Protein AF-A0A0D9NHN3-F1 (afdb_monomer_lite)

Foldseek 3Di:
DPLPPDPVQVVDPAAAADEDDDDPVCVVVVPDPVNRQVVQVVVCPDPVNPSPDPCRYGPVSVVVRVVVVVVVVCVVCLVVVLVVLVVLLVVLVVVCVVFPQCFPDLVSLLVLLQQLLALLLVLLVCLLVVPQDFPDDPDDPDDPDPDLNRPRLADDPPDPDLNNVLQNLNVQLVVLLVLLLVLCVFAQFAEDEDAPVPPPDDDDCPVVVVVVVVVVDDHRPPLPVLSDDDGHHYDYPQVLLVVLVVVQVVQVPDDDPQAGDLSSLLVNLLNGRVCVLSSLVSSLVSSLVSLVSNSVSSSVSSDVDPLLSVLCCVPFQVVLSVVLSVVLNVLSVVLCCVLNDSDPVLVVVPPDPVLLVVVVVLLVVLVVPPPDDDDDDDDDDDDYDDDDDDDDDDDDDDDDDDDDDDDDDDDPVVVVVVVVVVVLVVQLVVQLVVLLVVLVVCCVVPVSSVDPCCSVPVSSVVSNVVSVVPPPDDDDCVVVCVVVDPPVVVVVCSSVVHPRPGPNSVVSVSSSVSCSVVSSVVSSVCSCVVNVVPSPSVDSSPRSGHSVSSVPDDSVSSCSSSPDDPVSVVVSVVSVVVSVVSVVVSVVSVVVVVVVVVVD

Radius of gyration: 53.92 Å; chains: 1; bounding box: 169×64×147 Å

InterPro domains:
  IPR020850 GTPase effector domain [PS51388] (505-597)
  IPR022812 Dynamin [PTHR11566] (13-590)
  IPR027417 P-loop containing nucleoside triphosphate hydrolase [G3DSA:3.40.50.300] (2-128)

Organism: NCBI:txid1291518

pLDDT: mean 70.29, std 22.92, range [23.42, 98.19]

Structure (mmCIF, N/CA/C/O backbone):
data_AF-A0A0D9NHN3-F1
#
_entry.id   AF-A0A0D9NHN3-F1
#
loop_
_atom_site.group_PDB
_atom_site.id
_atom_site.type_symbol
_atom_site.label_atom_id
_atom_site.label_alt_id
_atom_site.label_comp_id
_atom_site.label_asym_id
_atom_site.label_entity_id
_atom_site.label_seq_id
_atom_site.pdbx_PDB_ins_code
_atom_site.Cartn_x
_atom_site.Cartn_y
_atom_site.Cartn_z
_atom_site.occupancy
_atom_site.B_iso_or_equiv
_atom_site.auth_seq_id
_atom_site.auth_comp_id
_atom_site.auth_asym_id
_atom_site.auth_atom_id
_atom_site.pdbx_PDB_model_num
ATOM 1 N N . MET A 1 1 ? -48.632 -39.470 70.478 1.00 38.72 1 MET A N 1
ATOM 2 C CA . MET A 1 1 ? -47.215 -39.881 70.576 1.00 38.72 1 MET A CA 1
ATOM 3 C C . MET A 1 1 ? -46.468 -39.437 69.326 1.00 38.72 1 MET A C 1
ATOM 5 O O . MET A 1 1 ? -46.533 -40.118 68.316 1.00 38.72 1 MET A O 1
ATOM 9 N N . LEU A 1 2 ? -45.771 -38.306 69.396 1.00 41.91 2 LEU A N 1
ATOM 10 C CA . LEU A 1 2 ? -44.642 -37.953 68.527 1.00 41.91 2 LEU A CA 1
ATOM 11 C C . LEU A 1 2 ? -43.588 -37.306 69.445 1.00 41.91 2 LEU A C 1
ATOM 13 O O . LEU A 1 2 ? -43.945 -36.813 70.513 1.00 41.91 2 LEU A O 1
ATOM 17 N N . ALA A 1 3 ? -42.308 -37.367 69.073 1.00 46.50 3 ALA A N 1
ATOM 18 C CA . ALA A 1 3 ? -41.178 -36.794 69.823 1.00 46.50 3 ALA A CA 1
ATOM 19 C C . ALA A 1 3 ? -40.883 -37.320 71.258 1.00 46.50 3 ALA A C 1
ATOM 21 O O . ALA A 1 3 ? -40.047 -36.736 71.939 1.00 46.50 3 ALA A O 1
ATOM 22 N N . LYS A 1 4 ? -41.429 -38.467 71.704 1.00 42.22 4 LYS A N 1
ATOM 23 C CA . LYS A 1 4 ? -40.821 -39.240 72.816 1.00 42.22 4 LYS A CA 1
ATOM 24 C C . LYS A 1 4 ? -39.914 -40.346 72.241 1.00 42.22 4 LYS A C 1
ATOM 26 O O . LYS A 1 4 ? -40.392 -41.412 71.875 1.00 42.22 4 LYS A O 1
ATOM 31 N N . GLY A 1 5 ? -38.609 -40.057 72.131 1.00 49.06 5 GLY A N 1
ATOM 32 C CA . GLY A 1 5 ? -37.538 -41.060 71.974 1.00 49.06 5 GLY A CA 1
ATOM 33 C C . GLY A 1 5 ? -37.156 -41.558 70.566 1.00 49.06 5 GLY A C 1
ATOM 34 O O . GLY A 1 5 ? -36.504 -42.593 70.478 1.00 49.06 5 GLY A O 1
ATOM 35 N N . HIS A 1 6 ? -37.525 -40.882 69.469 1.00 48.66 6 HIS A N 1
ATOM 36 C CA . HIS A 1 6 ? -37.225 -41.361 68.102 1.00 48.66 6 HIS A CA 1
ATOM 37 C C . HIS A 1 6 ? -36.083 -40.594 67.408 1.00 48.66 6 HIS A C 1
ATOM 39 O O . HIS A 1 6 ? -35.920 -39.398 67.633 1.00 48.66 6 HIS A O 1
ATOM 45 N N . LYS A 1 7 ? -35.359 -41.251 66.483 1.00 52.56 7 LYS A N 1
ATOM 46 C CA . LYS A 1 7 ? -34.207 -40.709 65.711 1.00 52.56 7 LYS A CA 1
ATOM 47 C C . LYS A 1 7 ? -34.497 -39.499 64.798 1.00 52.56 7 LYS A C 1
ATOM 49 O O . LYS A 1 7 ? -33.597 -39.019 64.124 1.00 52.56 7 LYS A O 1
ATOM 54 N N . PHE A 1 8 ? -35.726 -38.988 64.798 1.00 54.19 8 PHE A N 1
ATOM 55 C CA . PHE A 1 8 ? -36.276 -38.018 63.841 1.00 54.19 8 PHE A CA 1
ATOM 56 C C . PHE A 1 8 ? -35.518 -36.677 63.752 1.00 54.19 8 PHE A C 1
ATOM 58 O O . PHE A 1 8 ? -35.747 -35.911 62.827 1.00 54.19 8 PHE A O 1
ATOM 65 N N . SER A 1 9 ? -34.622 -36.360 64.694 1.00 53.75 9 SER A N 1
ATOM 66 C CA . SER A 1 9 ? -33.755 -35.175 64.626 1.00 53.75 9 SER A CA 1
ATOM 67 C C . SER A 1 9 ? -32.472 -35.369 63.809 1.00 53.75 9 SER A C 1
ATOM 69 O O . SER A 1 9 ? -31.814 -34.378 63.510 1.00 53.75 9 SER A O 1
ATOM 71 N N . GLN A 1 10 ? -32.096 -36.606 63.465 1.00 56.06 10 GLN A N 1
ATOM 72 C CA . GLN A 1 10 ? -30.844 -36.909 62.754 1.00 56.06 10 GLN A CA 1
ATOM 73 C C . GLN A 1 10 ? -30.956 -36.700 61.234 1.00 56.06 10 GLN A C 1
ATOM 75 O O . GLN A 1 10 ? -29.940 -36.508 60.573 1.00 56.06 10 GLN A O 1
ATOM 80 N N . ASP A 1 11 ? -32.180 -36.677 60.700 1.00 62.16 11 ASP A N 1
ATOM 81 C CA . ASP A 1 11 ? -32.459 -36.588 59.261 1.00 62.16 11 ASP A CA 1
ATOM 82 C C . ASP A 1 11 ? -32.583 -35.136 58.741 1.00 62.16 11 ASP A C 1
ATOM 84 O O . ASP A 1 11 ? -32.700 -34.914 57.535 1.00 62.16 11 ASP A O 1
ATOM 88 N N . PHE A 1 12 ? -32.552 -34.127 59.626 1.00 68.06 12 PHE A N 1
ATOM 89 C CA . PHE A 1 12 ? -32.714 -32.711 59.266 1.00 68.06 12 PHE A CA 1
ATOM 90 C C . PHE A 1 12 ? -31.441 -31.894 59.517 1.00 68.06 12 PHE A C 1
ATOM 92 O O . PHE A 1 12 ? -30.978 -31.754 60.645 1.00 68.06 12 PHE A O 1
ATOM 99 N N . THR A 1 13 ? -30.939 -31.230 58.473 1.00 70.19 13 THR A N 1
ATOM 100 C CA . THR A 1 13 ? -29.799 -30.290 58.541 1.00 70.19 13 THR A CA 1
ATOM 101 C C . THR A 1 13 ? -30.120 -28.951 59.221 1.00 70.19 13 THR A C 1
ATOM 103 O O . THR A 1 13 ? -29.254 -28.083 59.324 1.00 70.19 13 THR A O 1
ATOM 106 N N . ARG A 1 14 ? -31.358 -28.754 59.692 1.00 76.81 14 ARG A N 1
ATOM 107 C CA . ARG A 1 14 ? -31.799 -27.588 60.471 1.00 76.81 14 ARG A CA 1
ATOM 108 C C . ARG A 1 14 ? -32.645 -28.062 61.662 1.00 76.81 14 ARG A C 1
ATOM 110 O O . ARG A 1 14 ? -33.424 -28.998 61.488 1.00 76.81 14 ARG A O 1
ATOM 117 N N . PRO A 1 15 ? -32.536 -27.434 62.850 1.00 79.94 15 PRO A N 1
ATOM 118 C CA . PRO A 1 15 ? -33.382 -27.754 63.997 1.00 79.94 15 PRO A CA 1
ATOM 119 C C . PRO A 1 15 ? -34.874 -27.646 63.663 1.00 79.94 15 PRO A C 1
ATOM 121 O O . PRO A 1 15 ? -35.327 -26.673 63.058 1.00 79.94 15 PRO A O 1
ATOM 124 N N . TRP A 1 16 ? -35.636 -28.643 64.109 1.00 85.38 16 TRP A N 1
ATOM 125 C CA . TRP A 1 16 ? -37.093 -28.595 64.137 1.00 85.38 16 TRP A CA 1
ATOM 126 C C . TRP A 1 16 ? -37.576 -27.698 65.283 1.00 85.38 16 TRP A C 1
ATOM 128 O O . TRP A 1 16 ? -36.873 -27.498 66.273 1.00 85.38 16 TRP A O 1
ATOM 138 N N . HIS A 1 17 ? -38.792 -27.171 65.147 1.00 88.25 17 HIS A N 1
ATOM 139 C CA . HIS A 1 17 ? -39.454 -26.362 66.167 1.00 88.25 17 HIS A CA 1
ATOM 140 C C . HIS A 1 17 ? -40.908 -26.811 66.343 1.00 88.25 17 HIS A C 1
ATOM 142 O O . HIS A 1 17 ? -41.568 -27.165 65.366 1.00 88.25 17 HIS A O 1
ATOM 148 N N . VAL A 1 18 ? -41.420 -26.756 67.574 1.00 88.56 18 VAL A N 1
ATOM 149 C CA . VAL A 1 18 ? -42.835 -27.004 67.896 1.00 88.56 18 VAL A CA 1
ATOM 150 C C . VAL A 1 18 ? -43.495 -25.705 68.351 1.00 88.56 18 VAL A C 1
ATOM 152 O O . VAL A 1 18 ? -42.927 -24.948 69.138 1.00 88.56 18 VAL A O 1
ATOM 155 N N . LEU A 1 19 ? -44.702 -25.458 67.838 1.00 91.19 19 LEU A N 1
ATOM 156 C CA . LEU A 1 19 ? -45.491 -24.245 68.058 1.00 91.19 19 LEU A CA 1
ATOM 157 C C . LEU A 1 19 ? -46.915 -24.594 68.501 1.00 91.19 19 LEU A C 1
ATOM 159 O O . LEU A 1 19 ? -47.497 -25.567 68.013 1.00 91.19 19 LEU A O 1
ATOM 163 N N . ARG A 1 20 ? -47.519 -23.739 69.327 1.00 87.31 20 ARG A N 1
ATOM 164 C CA . ARG A 1 20 ? -48.964 -23.683 69.560 1.00 87.31 20 ARG A CA 1
ATOM 165 C C . ARG A 1 20 ? -49.540 -22.502 68.780 1.00 87.31 20 ARG A C 1
ATOM 167 O O . ARG A 1 20 ? -49.384 -21.347 69.160 1.00 87.31 20 ARG A O 1
ATOM 174 N N . ASN A 1 21 ? -50.257 -22.790 67.697 1.00 86.94 21 ASN A N 1
ATOM 175 C CA . ASN A 1 21 ? -50.970 -21.759 66.940 1.00 86.94 21 ASN A CA 1
ATOM 176 C C . ASN A 1 21 ? -52.405 -21.551 67.472 1.00 86.94 21 ASN A C 1
ATOM 178 O O . ASN A 1 21 ? -52.929 -22.385 68.209 1.00 86.94 21 ASN A O 1
ATOM 182 N N . GLN A 1 22 ? -53.051 -20.455 67.069 1.00 88.69 22 GLN A N 1
ATOM 183 C CA . GLN A 1 22 ? -54.455 -20.175 67.388 1.00 88.69 22 GLN A CA 1
ATOM 184 C C . GLN A 1 22 ? -55.375 -21.208 66.730 1.00 88.69 22 GLN A C 1
ATOM 186 O O . GLN A 1 22 ? -55.247 -21.466 65.528 1.00 88.69 22 GLN A O 1
ATOM 191 N N . ASP A 1 23 ? -56.332 -21.738 67.487 1.00 85.19 23 ASP A N 1
ATOM 192 C CA . ASP A 1 23 ? -57.455 -22.521 66.968 1.00 85.19 23 ASP A CA 1
ATOM 193 C C . ASP A 1 23 ? -58.498 -21.636 66.249 1.00 85.19 23 ASP A C 1
ATOM 195 O O . ASP A 1 23 ? -58.314 -20.429 66.061 1.00 85.19 23 ASP A O 1
ATOM 199 N N . ASN A 1 24 ? -59.591 -22.247 65.788 1.00 84.38 24 ASN A N 1
ATOM 200 C CA . ASN A 1 24 ? -60.619 -21.552 65.016 1.00 84.38 24 ASN A CA 1
ATOM 201 C C . ASN A 1 24 ? -61.438 -20.550 65.845 1.00 84.38 24 ASN A C 1
ATOM 203 O O . ASN A 1 24 ? -61.932 -19.579 65.274 1.00 84.38 24 ASN A O 1
ATOM 207 N N . ASP A 1 25 ? -61.585 -20.749 67.154 1.00 83.88 25 ASP A N 1
ATOM 208 C CA . ASP A 1 25 ? -62.438 -19.913 68.000 1.00 83.88 25 ASP A CA 1
ATOM 209 C C . ASP A 1 25 ? -61.648 -18.746 68.605 1.00 83.88 25 ASP A C 1
ATOM 211 O O . ASP A 1 25 ? -62.131 -17.613 68.598 1.00 83.88 25 ASP A O 1
ATOM 215 N N . ALA A 1 26 ? -60.377 -18.961 68.958 1.00 82.38 26 ALA A N 1
ATOM 216 C CA . ALA A 1 26 ? -59.425 -17.888 69.250 1.00 82.38 26 ALA A CA 1
ATOM 217 C C . ALA A 1 26 ? -59.312 -16.875 68.088 1.00 82.38 26 ALA A C 1
ATOM 219 O O . ALA A 1 26 ? -59.273 -15.663 68.317 1.00 82.38 26 ALA A O 1
ATOM 220 N N . ARG A 1 27 ? -59.338 -17.355 66.832 1.00 82.81 27 ARG A N 1
ATOM 221 C CA . ARG A 1 27 ? -59.354 -16.496 65.630 1.00 82.81 27 ARG A CA 1
ATOM 222 C C . ARG A 1 27 ? -60.669 -15.732 65.461 1.00 82.81 27 ARG A C 1
ATOM 224 O O . ARG A 1 27 ? -60.624 -14.530 65.208 1.00 82.81 27 ARG A O 1
ATOM 231 N N . LYS A 1 28 ? -61.833 -16.385 65.622 1.00 85.06 28 LYS A N 1
ATOM 232 C CA . LYS A 1 28 ? -63.154 -15.711 65.578 1.00 85.06 28 LYS A CA 1
ATOM 233 C C . LYS A 1 28 ? -63.239 -14.586 66.611 1.00 85.06 28 LYS A C 1
ATOM 235 O O . LYS A 1 28 ? -63.688 -13.489 66.288 1.00 85.06 28 LYS A O 1
ATOM 240 N N . ASN A 1 29 ? -62.733 -14.845 67.815 1.00 85.88 29 ASN A N 1
ATOM 241 C CA . ASN A 1 29 ? -62.733 -13.913 68.942 1.00 85.88 29 ASN A CA 1
ATOM 242 C C . ASN A 1 29 ? -61.641 -12.827 68.849 1.00 85.88 29 ASN A C 1
ATOM 244 O O . ASN A 1 29 ? -61.479 -12.053 69.787 1.00 85.88 29 ASN A O 1
ATOM 248 N N . ARG A 1 30 ? -60.908 -12.742 67.724 1.00 85.50 30 ARG A N 1
ATOM 249 C CA . ARG A 1 30 ? -59.855 -11.744 67.454 1.00 85.50 30 ARG A CA 1
ATOM 250 C C . ARG A 1 30 ? -58.752 -11.677 68.523 1.00 85.50 30 ARG A C 1
ATOM 252 O O . ARG A 1 30 ? -58.220 -10.599 68.777 1.00 85.50 30 ARG A O 1
ATOM 259 N N . GLN A 1 31 ? -58.386 -12.817 69.115 1.00 87.12 31 GLN A N 1
ATOM 260 C CA . GLN A 1 31 ? -57.276 -12.895 70.068 1.00 87.12 31 GLN A CA 1
ATOM 261 C C . GLN A 1 31 ? -55.999 -12.284 69.463 1.00 87.12 31 GLN A C 1
ATOM 263 O O . GLN A 1 31 ? -55.601 -12.626 68.343 1.00 87.12 31 GLN A O 1
ATOM 268 N N . SER A 1 32 ? -55.338 -11.407 70.216 1.00 88.44 32 SER A N 1
ATOM 269 C CA . SER A 1 32 ? -54.098 -10.759 69.796 1.00 88.44 32 SER A CA 1
ATOM 270 C C . SER A 1 32 ? -52.918 -11.734 69.734 1.00 88.44 32 SER A C 1
ATOM 272 O O . SER A 1 32 ? -52.885 -12.778 70.391 1.00 88.44 32 SER A O 1
ATOM 274 N N . LEU A 1 33 ? -51.885 -11.362 68.973 1.00 87.19 33 LEU A N 1
ATOM 275 C CA . LEU A 1 33 ? -50.648 -12.143 68.907 1.00 87.19 33 LEU A CA 1
ATOM 276 C C . LEU A 1 33 ? -49.892 -12.161 70.248 1.00 87.19 33 LEU A C 1
ATOM 278 O O . LEU A 1 33 ? -49.215 -13.139 70.530 1.00 87.19 33 LEU A O 1
ATOM 282 N N . ALA A 1 34 ? -50.037 -11.136 71.095 1.00 87.50 34 ALA A N 1
ATOM 283 C CA . ALA A 1 34 ? -49.425 -11.117 72.425 1.00 87.50 34 ALA A CA 1
ATOM 284 C C . ALA A 1 34 ? -50.104 -12.116 73.382 1.00 87.50 34 ALA A C 1
ATOM 286 O O . ALA A 1 34 ? -49.426 -12.880 74.065 1.00 87.50 34 ALA A O 1
ATOM 287 N N . GLU A 1 35 ? -51.440 -12.170 73.381 1.00 87.19 35 GLU A N 1
ATOM 288 C CA . GLU A 1 35 ? -52.199 -13.161 74.157 1.00 87.19 35 GLU A CA 1
ATOM 289 C C . GLU A 1 35 ? -51.948 -14.585 73.654 1.00 87.19 35 GLU A C 1
ATOM 291 O O . GLU A 1 35 ? -51.849 -15.505 74.463 1.00 87.19 35 GLU A O 1
ATOM 296 N N . ARG A 1 36 ? -51.806 -14.773 72.332 1.00 89.25 36 ARG A N 1
ATOM 297 C CA . ARG A 1 36 ? -51.387 -16.049 71.739 1.00 89.25 36 ARG A CA 1
ATOM 298 C C . ARG A 1 36 ? -50.017 -16.473 72.259 1.00 89.25 36 ARG A C 1
ATOM 300 O O . ARG A 1 36 ? -49.890 -17.602 72.717 1.00 89.25 36 ARG A O 1
ATOM 307 N N . ASP A 1 37 ? -49.020 -15.593 72.185 1.00 90.12 37 ASP A N 1
ATOM 308 C CA . ASP A 1 37 ? -47.635 -15.916 72.544 1.00 90.12 37 ASP A CA 1
ATOM 309 C C . ASP A 1 37 ? -47.527 -16.253 74.053 1.00 90.12 37 ASP A C 1
ATOM 311 O O . ASP A 1 37 ? -46.887 -17.238 74.413 1.00 90.12 37 ASP A O 1
ATOM 315 N N . LEU A 1 38 ? -48.273 -15.557 74.925 1.00 88.44 38 LEU A N 1
ATOM 316 C CA . LEU A 1 38 ? -48.401 -15.882 76.359 1.00 88.44 38 LEU A CA 1
ATOM 317 C C . LEU A 1 38 ? -49.121 -17.225 76.628 1.00 88.44 38 LEU A C 1
ATOM 319 O O . LEU A 1 38 ? -48.823 -17.930 77.593 1.00 88.44 38 LEU A O 1
ATOM 323 N N . ILE A 1 39 ? -50.102 -17.587 75.796 1.00 88.88 39 ILE A N 1
ATOM 324 C CA . ILE A 1 39 ? -50.864 -18.847 75.893 1.00 88.88 39 ILE A CA 1
ATOM 325 C C . ILE A 1 39 ? -50.118 -20.030 75.241 1.00 88.88 39 ILE A C 1
ATOM 327 O O . ILE A 1 39 ? -50.419 -21.195 75.527 1.00 88.88 39 ILE A O 1
ATOM 331 N N . GLU A 1 40 ? -49.123 -19.750 74.401 1.00 91.44 40 GLU A N 1
ATOM 332 C CA . GLU A 1 40 ? -48.120 -20.700 73.924 1.00 91.44 40 GLU A CA 1
ATOM 333 C C . GLU A 1 40 ? -47.037 -20.957 74.983 1.00 91.44 40 GLU A C 1
ATOM 335 O O . GLU A 1 40 ? -46.747 -22.115 75.271 1.00 91.44 40 GLU A O 1
ATOM 340 N N . GLU A 1 41 ? -46.500 -19.908 75.612 1.00 87.62 41 GLU A N 1
ATOM 341 C CA . GLU A 1 41 ? -45.505 -19.997 76.693 1.00 87.62 41 GLU A CA 1
ATOM 342 C C . GLU A 1 41 ? -46.000 -20.902 77.835 1.00 87.62 41 GLU A C 1
ATOM 344 O O . GLU A 1 41 ? -45.466 -21.994 78.038 1.00 87.62 41 GLU A O 1
ATOM 349 N N . ARG A 1 42 ? -47.151 -20.560 78.433 1.00 88.12 42 ARG A N 1
ATOM 350 C CA . ARG A 1 42 ? -47.808 -21.353 79.494 1.00 88.12 42 ARG A CA 1
ATOM 351 C C . ARG A 1 42 ? -48.170 -22.789 79.099 1.00 88.12 42 ARG A C 1
ATOM 353 O O . ARG A 1 42 ? -48.466 -23.606 79.965 1.00 88.12 42 ARG A O 1
ATOM 360 N N . PHE A 1 43 ? -48.235 -23.093 77.803 1.00 86.94 43 PHE A N 1
ATOM 361 C CA . PHE A 1 43 ? -48.492 -24.447 77.308 1.00 86.94 43 PHE A CA 1
ATOM 362 C C . PHE A 1 43 ? -47.205 -25.279 77.239 1.00 86.94 43 PHE A C 1
ATOM 364 O O . PHE A 1 43 ? -47.254 -26.484 77.478 1.00 86.94 43 PHE A O 1
ATOM 371 N N . PHE A 1 44 ? -46.063 -24.643 76.970 1.00 87.44 44 PHE A N 1
ATOM 372 C CA . PHE A 1 44 ? -44.743 -25.274 76.926 1.00 87.44 44 PHE A CA 1
ATOM 373 C C . PHE A 1 44 ? -44.009 -25.316 78.279 1.00 87.44 44 PHE A C 1
ATOM 375 O O . PHE A 1 44 ? -42.971 -25.978 78.373 1.00 87.44 44 PHE A O 1
ATOM 382 N N . ASP A 1 45 ? -44.564 -24.689 79.317 1.00 85.19 45 ASP A N 1
ATOM 383 C CA . ASP A 1 45 ? -44.134 -24.815 80.721 1.00 85.19 45 ASP A CA 1
ATOM 384 C C . ASP A 1 45 ? -44.628 -26.108 81.409 1.00 85.19 45 ASP A C 1
ATOM 386 O O . ASP A 1 45 ? -44.227 -26.417 82.529 1.00 85.19 45 ASP A O 1
ATOM 390 N N . GLY A 1 46 ? -45.511 -26.881 80.764 1.00 82.44 46 GLY A N 1
ATOM 391 C CA . GLY A 1 46 ? -46.019 -28.145 81.307 1.00 82.44 46 GLY A CA 1
ATOM 392 C C . GLY A 1 46 ? -45.001 -29.294 81.249 1.00 82.44 46 GLY A C 1
ATOM 393 O O . GLY A 1 46 ? -44.256 -29.416 80.277 1.00 82.44 46 GLY A O 1
ATOM 394 N N . LEU A 1 47 ? -45.041 -30.190 82.246 1.00 75.31 47 LEU A N 1
ATOM 395 C CA . LEU A 1 47 ? -44.122 -31.336 82.410 1.00 75.31 47 LEU A CA 1
ATOM 396 C C . LEU A 1 47 ? -43.975 -32.222 81.154 1.00 75.31 47 LEU A C 1
ATOM 398 O O . LEU A 1 47 ? -42.898 -32.744 80.878 1.00 75.31 47 LEU A O 1
ATOM 402 N N . ASP A 1 48 ? -45.029 -32.365 80.343 1.00 80.12 48 ASP A N 1
ATOM 403 C CA . ASP A 1 48 ? -44.975 -33.129 79.085 1.00 80.12 48 ASP A CA 1
ATOM 404 C C . ASP A 1 48 ? -44.001 -32.563 78.032 1.00 80.12 48 ASP A C 1
ATOM 406 O O . ASP A 1 48 ? -43.657 -33.272 77.082 1.00 80.12 48 ASP A O 1
ATOM 410 N N . TRP A 1 49 ? -43.537 -31.321 78.204 1.00 82.75 49 TRP A N 1
ATOM 411 C CA . TRP A 1 49 ? -42.611 -30.627 77.307 1.00 82.75 49 TRP A CA 1
ATOM 412 C C . TRP A 1 49 ? -41.174 -30.52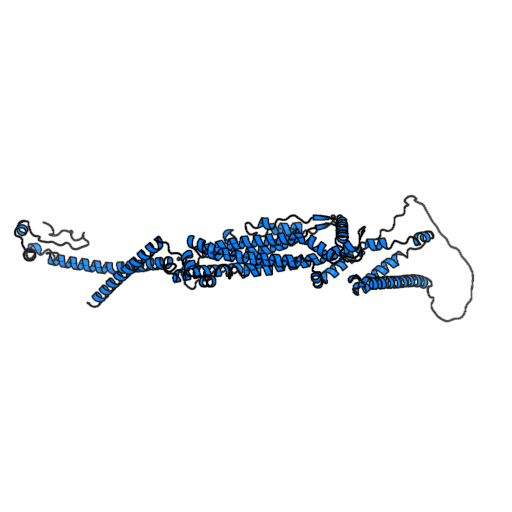5 77.838 1.00 82.75 49 TRP A C 1
ATOM 414 O O . TRP A 1 49 ? -40.327 -29.960 77.146 1.00 82.75 49 TRP A O 1
ATOM 424 N N . GLU A 1 50 ? -40.854 -31.094 79.007 1.00 75.94 50 GLU A N 1
ATOM 425 C CA . GLU A 1 50 ? -39.475 -31.128 79.536 1.00 75.94 50 GLU A CA 1
ATOM 426 C C . GLU A 1 50 ? -38.501 -31.872 78.607 1.00 75.94 50 GLU A C 1
ATOM 428 O O . GLU A 1 50 ? -37.324 -31.529 78.525 1.00 75.94 50 GLU A O 1
ATOM 433 N N . THR A 1 51 ? -38.989 -32.855 77.842 1.00 79.38 51 THR A N 1
ATOM 434 C CA . THR A 1 51 ? -38.176 -33.603 76.869 1.00 79.38 51 THR A CA 1
ATOM 435 C C . THR A 1 51 ? -37.888 -32.833 75.572 1.00 79.38 51 THR A C 1
ATOM 437 O O . THR A 1 51 ? -37.242 -33.383 74.681 1.00 79.38 51 THR A O 1
ATOM 440 N N . VAL A 1 52 ? -38.374 -31.593 75.422 1.00 79.88 52 VAL A N 1
ATOM 441 C CA . VAL A 1 52 ? -38.122 -30.734 74.253 1.00 79.88 52 VAL A CA 1
ATOM 442 C C . VAL A 1 52 ? -37.198 -29.574 74.652 1.00 79.88 52 VAL A C 1
ATOM 444 O O . VAL A 1 52 ? -37.560 -28.798 75.539 1.00 79.88 52 VAL A O 1
ATOM 447 N N . PRO A 1 53 ? -36.030 -29.398 73.999 1.00 84.19 53 PRO A N 1
ATOM 448 C CA . PRO A 1 53 ? -35.106 -28.311 74.314 1.00 84.19 53 PRO A CA 1
ATOM 449 C C . PRO A 1 53 ? -35.763 -26.926 74.250 1.00 84.19 53 PRO A C 1
ATOM 451 O O . PRO A 1 53 ? -36.514 -26.629 73.321 1.00 84.19 53 PRO A O 1
ATOM 454 N N . GLN A 1 54 ? -35.408 -26.035 75.184 1.00 81.50 54 GLN A N 1
ATOM 455 C CA . GLN A 1 54 ? -35.959 -24.671 75.254 1.00 81.50 54 GLN A CA 1
ATOM 456 C C . GLN A 1 54 ? -35.788 -23.893 73.933 1.00 81.50 54 GLN A C 1
ATOM 458 O O . GLN A 1 54 ? -36.674 -23.148 73.531 1.00 81.50 54 GLN A O 1
ATOM 463 N N . GLY A 1 55 ? -34.683 -24.120 73.211 1.00 82.75 55 GLY A N 1
ATOM 464 C CA . GLY A 1 55 ? -34.420 -23.526 71.894 1.00 82.75 55 GLY A CA 1
ATOM 465 C C . GLY A 1 55 ? -35.252 -24.088 70.730 1.00 82.75 55 GLY A C 1
ATOM 466 O O . GLY A 1 55 ? -35.098 -23.612 69.612 1.00 82.75 55 GLY A O 1
ATOM 467 N N . GLN A 1 56 ? -36.114 -25.084 70.961 1.00 84.00 56 GLN A N 1
ATOM 468 C CA . GLN A 1 56 ? -36.944 -25.748 69.942 1.00 84.00 56 GLN A CA 1
ATOM 469 C C . GLN A 1 56 ? -38.458 -25.650 70.220 1.00 84.00 56 GLN A C 1
ATOM 471 O O . GLN A 1 56 ? -39.255 -26.128 69.411 1.00 84.00 56 GLN A O 1
ATOM 476 N N . LYS A 1 57 ? -38.888 -24.998 71.310 1.00 87.94 57 LYS A N 1
ATOM 477 C CA . LYS A 1 57 ? -40.313 -24.814 71.643 1.00 87.94 57 LYS A CA 1
ATOM 478 C C . LYS A 1 57 ? -40.721 -23.336 71.671 1.00 87.94 57 LYS A C 1
ATOM 480 O O . LYS A 1 57 ? -39.998 -22.492 72.194 1.00 87.94 57 LYS A O 1
ATOM 485 N N . GLY A 1 58 ? -41.887 -23.035 71.103 1.00 89.56 58 GLY A N 1
ATOM 486 C CA . GLY A 1 58 ? -42.486 -21.699 71.086 1.00 89.56 58 GLY A CA 1
ATOM 487 C C . GLY A 1 58 ? -41.967 -20.751 69.996 1.00 89.56 58 GLY A C 1
ATOM 488 O O . GLY A 1 58 ? -40.857 -20.876 69.468 1.00 89.56 58 GLY A O 1
ATOM 489 N N . ILE A 1 59 ? -42.788 -19.753 69.663 1.00 89.81 59 ILE A N 1
ATOM 490 C CA . ILE A 1 59 ? -42.532 -18.790 68.589 1.00 89.81 59 ILE A CA 1
ATOM 491 C C . ILE A 1 59 ? -41.339 -17.876 68.873 1.00 89.81 59 ILE A C 1
ATOM 493 O O . ILE A 1 59 ? -40.689 -17.426 67.934 1.00 89.81 59 ILE A O 1
ATOM 497 N N . SER A 1 60 ? -41.027 -17.601 70.144 1.00 87.56 60 SER A N 1
ATOM 498 C CA . SER A 1 60 ? -39.872 -16.776 70.520 1.00 87.56 60 SER A CA 1
ATOM 499 C C . SER A 1 60 ? -38.560 -17.451 70.103 1.00 87.56 60 SER A C 1
ATOM 501 O O . SER A 1 60 ? -37.756 -16.856 69.381 1.00 87.56 60 SER A O 1
ATOM 503 N N . ALA A 1 61 ? -38.407 -18.741 70.431 1.00 88.12 61 ALA A N 1
ATOM 504 C CA . ALA A 1 61 ? -37.272 -19.550 70.002 1.00 88.12 61 ALA A CA 1
ATOM 505 C C . ALA A 1 61 ? -37.196 -19.655 68.470 1.00 88.12 61 ALA A C 1
ATOM 507 O O . ALA A 1 61 ? -36.135 -19.427 67.894 1.00 88.12 61 ALA A O 1
ATOM 508 N N . LEU A 1 62 ? -38.323 -19.909 67.787 1.00 89.88 62 LEU A N 1
ATOM 509 C CA . LEU A 1 62 ? -38.345 -19.970 66.321 1.00 89.88 62 LEU A CA 1
ATOM 510 C C . LEU A 1 62 ? -37.980 -18.626 65.665 1.00 89.88 62 LEU A C 1
ATOM 512 O O . LEU A 1 62 ? -37.209 -18.611 64.709 1.00 89.88 62 LEU A O 1
ATOM 516 N N . ARG A 1 63 ? -38.481 -17.490 66.171 1.00 90.50 63 ARG A N 1
ATOM 517 C CA . ARG A 1 63 ? -38.098 -16.148 65.688 1.00 90.50 63 ARG A CA 1
ATOM 518 C C . ARG A 1 63 ? -36.597 -15.904 65.873 1.00 90.50 63 ARG A C 1
ATOM 520 O O . ARG A 1 63 ? -35.968 -15.365 64.965 1.00 90.50 63 ARG A O 1
ATOM 527 N N . GLY A 1 64 ? -36.024 -16.325 67.004 1.00 88.81 64 GLY A N 1
ATOM 528 C CA . GLY A 1 64 ? -34.583 -16.273 67.264 1.00 88.81 64 GLY A CA 1
ATOM 529 C C . GLY A 1 64 ? -33.777 -17.096 66.255 1.00 88.81 64 GLY A C 1
ATOM 530 O O . GLY A 1 64 ? -32.911 -16.550 65.570 1.00 88.81 64 GLY A O 1
ATOM 531 N N . THR A 1 65 ? -34.117 -18.379 66.098 1.00 86.88 65 THR A N 1
ATOM 532 C CA . THR A 1 65 ? -33.467 -19.289 65.142 1.00 86.88 65 THR A CA 1
ATOM 533 C C . THR A 1 65 ? -33.590 -18.791 63.703 1.00 86.88 65 THR A C 1
ATOM 535 O O . THR A 1 65 ? -32.589 -18.747 62.995 1.00 86.88 65 THR A O 1
ATOM 538 N N . LEU A 1 66 ? -34.776 -18.357 63.258 1.00 89.38 66 LEU A N 1
ATOM 539 C CA . LEU A 1 66 ? -34.969 -17.822 61.904 1.00 89.38 66 LEU A CA 1
ATOM 540 C C . LEU A 1 66 ? -34.171 -16.533 61.680 1.00 89.38 66 LEU A C 1
ATOM 542 O O . LEU A 1 66 ? -33.527 -16.403 60.643 1.00 89.38 66 LEU A O 1
ATOM 546 N N . ARG A 1 67 ? -34.147 -15.606 62.648 1.00 89.19 67 ARG A N 1
ATOM 547 C CA . ARG A 1 67 ? -33.335 -14.381 62.560 1.00 89.19 67 ARG A CA 1
ATOM 548 C C . ARG A 1 67 ? -31.843 -14.705 62.456 1.00 89.19 67 ARG A C 1
ATOM 550 O O . ARG A 1 67 ? -31.159 -14.100 61.637 1.00 89.19 67 ARG A O 1
ATOM 557 N N . SER A 1 68 ? -31.356 -15.665 63.243 1.00 85.81 68 SER A N 1
ATOM 558 C CA . SER A 1 68 ? -29.968 -16.139 63.189 1.00 85.81 68 SER A CA 1
ATOM 559 C C . SER A 1 68 ? -29.647 -16.835 61.861 1.00 85.81 68 SER A C 1
ATOM 561 O O . SER A 1 68 ? -28.645 -16.502 61.236 1.00 85.81 68 SER A O 1
ATOM 563 N N . MET A 1 69 ? -30.516 -17.728 61.373 1.00 86.31 69 MET A N 1
ATOM 564 C CA . MET A 1 69 ? -30.330 -18.422 60.093 1.00 86.31 69 MET A CA 1
ATOM 565 C C . MET A 1 69 ? -30.346 -17.478 58.893 1.00 86.31 69 MET A C 1
ATOM 567 O O . MET A 1 69 ? -29.549 -17.666 57.980 1.00 86.31 69 MET A O 1
ATOM 571 N N . ILE A 1 70 ? -31.245 -16.488 58.879 1.00 86.62 70 ILE A N 1
ATOM 572 C CA . ILE A 1 70 ? -31.299 -15.474 57.820 1.00 86.62 70 ILE A CA 1
ATOM 573 C C . ILE A 1 70 ? -30.036 -14.614 57.877 1.00 86.62 70 ILE A C 1
ATOM 575 O O . ILE A 1 70 ? -29.390 -14.448 56.850 1.00 86.62 70 ILE A O 1
ATOM 579 N N . LEU A 1 71 ? -29.637 -14.133 59.062 1.00 85.50 71 LEU A N 1
ATOM 580 C CA . LEU A 1 71 ? -28.433 -13.312 59.212 1.00 85.50 71 LEU A CA 1
ATOM 581 C C . LEU A 1 71 ? -27.161 -14.062 58.794 1.00 85.50 71 LEU A C 1
ATOM 583 O O . LEU A 1 71 ? -26.400 -13.513 58.003 1.00 85.50 71 LEU A O 1
ATOM 587 N N . SER A 1 72 ? -26.970 -15.307 59.253 1.00 83.50 72 SER A N 1
ATOM 588 C CA . SER A 1 72 ? -25.861 -16.169 58.816 1.00 83.50 72 SER A CA 1
ATOM 589 C C . SER A 1 72 ? -25.899 -16.330 57.306 1.00 83.50 72 SER A C 1
ATOM 591 O O . SER A 1 72 ? -24.965 -15.921 56.637 1.00 83.50 72 SER A O 1
ATOM 593 N N . HIS A 1 73 ? -27.015 -16.798 56.736 1.00 85.19 73 HIS A N 1
ATOM 594 C CA . HIS A 1 73 ? -27.104 -17.035 55.297 1.00 85.19 73 HIS A CA 1
ATOM 595 C C . HIS A 1 73 ? -26.838 -15.768 54.464 1.00 85.19 73 HIS A C 1
ATOM 597 O O . HIS A 1 73 ? -26.166 -15.843 53.439 1.00 85.19 73 HIS A O 1
ATOM 603 N N . THR A 1 74 ? -27.296 -14.595 54.912 1.00 83.94 74 THR A N 1
ATOM 604 C CA . THR A 1 74 ? -26.935 -13.316 54.289 1.00 83.94 74 THR A CA 1
ATOM 605 C C . THR A 1 74 ? -25.437 -13.031 54.419 1.00 83.94 74 THR A C 1
ATOM 607 O O . THR A 1 74 ? -24.813 -12.708 53.414 1.00 83.94 74 THR A O 1
ATOM 610 N N . GLN A 1 75 ? -24.835 -13.186 55.601 1.00 81.56 75 GLN A N 1
ATOM 611 C CA . GLN A 1 75 ? -23.392 -12.999 55.819 1.00 81.56 75 GLN A CA 1
ATOM 612 C C . GLN A 1 75 ? -22.531 -13.994 55.016 1.00 81.56 75 GLN A C 1
ATOM 614 O O . GLN A 1 75 ? -21.488 -13.603 54.501 1.00 81.56 75 GLN A O 1
ATOM 619 N N . ASP A 1 76 ? -22.994 -15.233 54.849 1.00 84.19 76 ASP A N 1
ATOM 620 C CA . ASP A 1 76 ? -22.330 -16.311 54.111 1.00 84.19 76 ASP A CA 1
ATOM 621 C C . ASP A 1 76 ? -22.385 -16.090 52.586 1.00 84.19 76 ASP A C 1
ATOM 623 O O . ASP A 1 76 ? -21.471 -16.489 51.867 1.00 84.19 76 ASP A O 1
ATOM 627 N N . GLN A 1 77 ? -23.455 -15.470 52.067 1.00 87.88 77 GLN A N 1
ATOM 628 C CA . GLN A 1 77 ? -23.629 -15.219 50.626 1.00 87.88 77 GLN A CA 1
ATOM 629 C C . GLN A 1 77 ? -23.170 -13.829 50.166 1.00 87.88 77 GLN A C 1
ATOM 631 O O . GLN A 1 77 ? -22.817 -13.664 48.998 1.00 87.88 77 GLN A O 1
ATOM 636 N N . LEU A 1 78 ? -23.133 -12.827 51.050 1.00 86.88 78 LEU A N 1
ATOM 637 C CA . LEU A 1 78 ? -22.745 -11.460 50.686 1.00 86.88 78 LEU A CA 1
ATOM 638 C C . LEU A 1 78 ? -21.331 -11.352 50.064 1.00 86.88 78 LEU A C 1
ATOM 640 O O . LEU A 1 78 ? -21.190 -10.592 49.105 1.00 86.88 78 LEU A O 1
ATOM 644 N N . PRO A 1 79 ? -20.296 -12.103 50.505 1.00 86.31 79 PRO A N 1
ATOM 645 C CA . PRO A 1 79 ? -18.986 -12.113 49.847 1.00 86.31 79 PRO A CA 1
ATOM 646 C C . PRO A 1 79 ? -19.035 -12.637 48.406 1.00 86.31 79 PRO A C 1
ATOM 648 O O . PRO A 1 79 ? -18.355 -12.088 47.540 1.00 86.31 79 PRO A O 1
ATOM 651 N N . ASN A 1 80 ? -19.871 -13.645 48.136 1.00 87.06 80 ASN A N 1
ATOM 652 C CA . ASN A 1 80 ? -20.056 -14.204 46.793 1.00 87.06 80 ASN A CA 1
ATOM 653 C C . ASN A 1 80 ? -20.708 -13.159 45.880 1.00 87.06 80 ASN A C 1
ATOM 655 O O . ASN A 1 80 ? -20.182 -12.862 44.814 1.00 87.06 80 ASN A O 1
ATOM 659 N N . ILE A 1 81 ? -21.771 -12.504 46.359 1.00 89.00 81 ILE A N 1
ATOM 660 C CA . ILE A 1 81 ? -22.459 -11.421 45.639 1.00 89.00 81 ILE A CA 1
ATOM 661 C C . ILE A 1 81 ? -21.500 -10.251 45.344 1.00 89.00 81 ILE A C 1
ATOM 663 O O . ILE A 1 81 ? -21.502 -9.719 44.238 1.00 89.00 81 ILE A O 1
ATOM 667 N N . VAL A 1 82 ? -20.630 -9.873 46.290 1.00 88.44 82 VAL A N 1
ATOM 668 C CA . VAL A 1 82 ? -19.584 -8.854 46.062 1.00 88.44 82 VAL A CA 1
ATOM 669 C C . VAL A 1 82 ? -18.568 -9.305 45.007 1.00 88.44 82 VAL A C 1
ATOM 671 O O . VAL A 1 82 ? -18.158 -8.492 44.177 1.00 88.44 82 VAL A O 1
ATOM 674 N N . SER A 1 83 ? -18.173 -10.580 45.006 1.00 88.44 83 SER A N 1
ATOM 675 C CA . SER A 1 83 ? -17.302 -11.155 43.974 1.00 88.44 83 SER A CA 1
ATOM 676 C C . SER A 1 83 ? -17.962 -11.095 42.594 1.00 88.44 83 SER A C 1
ATOM 678 O O . SER A 1 83 ? -17.377 -10.551 41.658 1.00 88.44 83 SER A O 1
ATOM 680 N N . ASP A 1 84 ? -19.206 -11.558 42.478 1.00 88.81 84 ASP A N 1
ATOM 681 C CA . ASP A 1 84 ? -19.960 -11.589 41.222 1.00 88.81 84 ASP A CA 1
ATOM 682 C C . ASP A 1 84 ? -20.216 -10.182 40.667 1.00 88.81 84 ASP A C 1
ATOM 684 O O . ASP A 1 84 ? -20.038 -9.953 39.470 1.00 88.81 84 ASP A O 1
ATOM 688 N N . ILE A 1 85 ? -20.539 -9.204 41.524 1.00 89.38 85 ILE A N 1
ATOM 689 C CA . ILE A 1 85 ? -20.677 -7.794 41.127 1.00 89.38 85 ILE A CA 1
ATOM 690 C C . ILE A 1 85 ? -19.337 -7.229 40.640 1.00 89.38 85 ILE A C 1
ATOM 692 O O . ILE A 1 85 ? -19.299 -6.559 39.609 1.00 89.38 85 ILE A O 1
ATOM 696 N N . ARG A 1 86 ? -18.217 -7.514 41.318 1.00 88.88 86 ARG A N 1
ATOM 697 C CA . ARG A 1 86 ? -16.884 -7.058 40.878 1.00 88.88 86 ARG A CA 1
ATOM 698 C C . ARG A 1 86 ? -16.465 -7.702 39.550 1.00 88.88 86 ARG A C 1
ATOM 700 O O . ARG A 1 86 ? -15.933 -7.007 38.685 1.00 88.88 86 ARG A O 1
ATOM 707 N N . ILE A 1 87 ? -16.772 -8.984 39.343 1.00 87.69 87 ILE A N 1
ATOM 708 C CA . ILE A 1 87 ? -16.586 -9.688 38.062 1.00 87.69 87 ILE A CA 1
ATOM 709 C C . ILE A 1 87 ? -17.484 -9.079 36.972 1.00 87.69 87 ILE A C 1
ATOM 711 O O . ILE A 1 87 ? -17.028 -8.882 35.845 1.00 87.69 87 ILE A O 1
ATOM 715 N N . GLY A 1 88 ? -18.734 -8.737 37.298 1.00 84.81 88 GLY A N 1
ATOM 716 C CA . GLY A 1 88 ? -19.671 -8.045 36.410 1.00 84.81 88 GLY A CA 1
ATOM 717 C C . GLY A 1 88 ? -19.166 -6.666 35.981 1.00 84.81 88 GLY A C 1
ATOM 718 O O . GLY A 1 88 ? -19.114 -6.382 34.787 1.00 84.81 88 GLY A O 1
ATOM 719 N N . ILE A 1 89 ? -18.692 -5.851 36.929 1.00 87.81 89 ILE A N 1
ATOM 720 C CA . ILE A 1 89 ? -18.068 -4.543 36.667 1.00 87.81 89 ILE A CA 1
ATOM 721 C C . ILE A 1 89 ? -16.823 -4.695 35.782 1.00 87.81 89 ILE A C 1
ATOM 723 O O . ILE A 1 89 ? -16.644 -3.904 34.858 1.00 87.81 89 ILE A O 1
ATOM 727 N N . GLY A 1 90 ? -15.988 -5.712 36.019 1.00 82.25 90 GLY A N 1
ATOM 728 C CA . GLY A 1 90 ? -14.823 -6.006 35.180 1.00 82.25 90 GLY A CA 1
ATOM 729 C C . GLY A 1 90 ? -15.205 -6.355 33.738 1.00 82.25 90 GLY A C 1
ATOM 730 O O . GLY A 1 90 ? -14.700 -5.740 32.800 1.00 82.25 90 GLY A O 1
ATOM 731 N N . LYS A 1 91 ? -16.149 -7.288 33.554 1.00 81.69 91 LYS A N 1
ATOM 732 C CA . LYS A 1 91 ? -16.645 -7.712 32.231 1.00 81.69 91 LYS A CA 1
ATOM 733 C C . LYS A 1 91 ? -17.317 -6.567 31.474 1.00 81.69 91 LYS A C 1
ATOM 735 O O . LYS A 1 91 ? -16.939 -6.285 30.340 1.00 81.69 91 LYS A O 1
ATOM 740 N N . ALA A 1 92 ? -18.268 -5.882 32.106 1.00 79.19 92 ALA A N 1
ATOM 741 C CA . ALA A 1 92 ? -18.984 -4.765 31.500 1.00 79.19 92 ALA A CA 1
ATOM 742 C C . ALA A 1 92 ? -18.052 -3.571 31.225 1.00 79.19 92 ALA A C 1
ATOM 744 O O . ALA A 1 92 ? -18.215 -2.898 30.213 1.00 79.19 92 ALA A O 1
ATOM 745 N N . GLY A 1 93 ? -17.036 -3.343 32.067 1.00 76.69 93 GLY A N 1
ATOM 746 C CA . GLY A 1 93 ? -15.993 -2.338 31.847 1.00 76.69 93 GLY A CA 1
ATOM 747 C C . GLY A 1 93 ? -15.120 -2.647 30.630 1.00 76.69 93 GLY A C 1
ATOM 748 O O . GLY A 1 93 ? -14.964 -1.791 29.764 1.00 76.69 93 GLY A O 1
ATOM 749 N N . ALA A 1 94 ? -14.619 -3.881 30.511 1.00 72.62 94 ALA A N 1
ATOM 750 C CA . ALA A 1 94 ? -13.853 -4.324 29.344 1.00 72.62 94 ALA A CA 1
ATOM 751 C C . ALA A 1 94 ? -14.692 -4.295 28.051 1.00 72.62 94 ALA A C 1
ATOM 753 O O . ALA A 1 94 ? -14.210 -3.871 27.002 1.00 72.62 94 ALA A O 1
ATOM 754 N N . GLN A 1 95 ? -15.971 -4.678 28.129 1.00 68.56 95 GLN A N 1
ATOM 755 C CA . GLN A 1 95 ? -16.912 -4.592 27.012 1.00 68.56 95 GLN A CA 1
ATOM 756 C C . GLN A 1 95 ? -17.191 -3.136 26.608 1.00 68.56 95 GLN A C 1
ATOM 758 O O . GLN A 1 95 ? -17.273 -2.841 25.411 1.00 68.56 95 GLN A O 1
ATOM 763 N N . LEU A 1 96 ? -17.284 -2.216 27.578 1.00 68.81 96 LEU A N 1
ATOM 764 C CA . LEU A 1 96 ? -17.333 -0.781 27.312 1.00 68.81 96 LEU A CA 1
ATOM 765 C C . LEU A 1 96 ? -16.059 -0.337 26.594 1.00 68.81 96 LEU A C 1
ATOM 767 O O . LEU A 1 96 ? -16.159 0.271 25.535 1.00 68.81 96 LEU A O 1
ATOM 771 N N . ASP A 1 97 ? -14.874 -0.641 27.111 1.00 63.34 97 ASP A N 1
ATOM 772 C CA . ASP A 1 97 ? -13.615 -0.142 26.545 1.00 63.34 97 ASP A CA 1
ATOM 773 C C . ASP A 1 97 ? -13.330 -0.697 25.140 1.00 63.34 97 ASP A C 1
ATOM 775 O O . ASP A 1 97 ? -12.821 0.034 24.290 1.00 63.34 97 ASP A O 1
ATOM 779 N N . ALA A 1 98 ? -13.784 -1.917 24.840 1.00 61.28 98 ALA A N 1
ATOM 780 C CA . ALA A 1 98 ? -13.756 -2.491 23.494 1.00 61.28 98 ALA A CA 1
ATOM 781 C C . ALA A 1 98 ? -14.747 -1.843 22.497 1.00 61.28 98 ALA A C 1
ATOM 783 O O . ALA A 1 98 ? -14.507 -1.896 21.290 1.00 61.28 98 ALA A O 1
ATOM 784 N N . THR A 1 99 ? -15.850 -1.243 22.971 1.00 55.25 99 THR A N 1
ATOM 785 C CA . THR A 1 99 ? -17.011 -0.870 22.127 1.00 55.25 99 THR A CA 1
ATOM 786 C C . THR A 1 99 ? -17.341 0.635 22.112 1.00 55.25 99 THR A C 1
ATOM 788 O O . THR A 1 99 ? -17.883 1.140 21.133 1.00 55.25 99 THR A O 1
ATOM 791 N N . SER A 1 100 ? -17.047 1.373 23.189 1.00 53.53 100 SER A N 1
ATOM 792 C CA . SER A 1 100 ? -17.682 2.669 23.512 1.00 53.53 100 SER A CA 1
ATOM 793 C C . SER A 1 100 ? -16.782 3.898 23.346 1.00 53.53 100 SER A C 1
ATOM 795 O O . SER A 1 100 ? -17.137 4.845 22.637 1.00 53.53 100 SER A O 1
ATOM 797 N N . LYS A 1 101 ? -15.594 3.881 23.972 1.00 55.38 101 LYS A N 1
ATOM 798 C CA . LYS A 1 101 ? -14.650 5.013 24.050 1.00 55.38 101 LYS A CA 1
ATOM 799 C C . LYS A 1 101 ? -14.087 5.428 22.686 1.00 55.38 101 LYS A C 1
ATOM 801 O O . LYS A 1 101 ? -13.437 6.459 22.589 1.00 55.38 101 LYS A O 1
ATOM 806 N N . ALA A 1 102 ? -14.360 4.644 21.645 1.00 56.50 102 ALA A N 1
ATOM 807 C CA . ALA A 1 102 ? -13.953 4.876 20.268 1.00 56.50 102 ALA A CA 1
ATOM 808 C C . ALA A 1 102 ? -14.891 5.795 19.457 1.00 56.50 102 ALA A C 1
ATOM 810 O O . ALA A 1 102 ? -14.454 6.346 18.451 1.00 56.50 102 ALA A O 1
ATOM 811 N N . LYS A 1 103 ? -16.178 5.941 19.826 1.00 64.88 103 LYS A N 1
ATOM 812 C CA . LYS A 1 103 ? -17.180 6.605 18.952 1.00 64.88 103 LYS A CA 1
ATOM 813 C C . LYS A 1 103 ? -18.171 7.558 19.638 1.00 64.88 103 LYS A C 1
ATOM 815 O O . LYS A 1 103 ? -18.948 8.220 18.941 1.00 64.88 103 LYS A O 1
ATOM 820 N N . ALA A 1 104 ? -18.158 7.653 20.969 1.00 67.81 104 ALA A N 1
ATOM 821 C CA . ALA A 1 104 ? -19.166 8.404 21.726 1.00 67.81 104 ALA A CA 1
ATOM 822 C C . ALA A 1 104 ? -19.150 9.933 21.484 1.00 67.81 104 ALA A C 1
ATOM 824 O O . ALA A 1 104 ? -20.211 10.557 21.507 1.00 67.81 104 ALA A O 1
ATOM 825 N N . THR A 1 105 ? -17.981 10.529 21.217 1.00 76.44 105 THR A N 1
ATOM 826 C CA . THR A 1 105 ? -17.787 11.969 20.934 1.00 76.44 105 THR A CA 1
ATOM 827 C C . THR A 1 105 ? -16.914 12.179 19.681 1.00 76.44 105 THR A C 1
ATOM 829 O O . THR A 1 105 ? -16.258 11.226 19.247 1.00 76.44 105 THR A O 1
ATOM 832 N N . PRO A 1 106 ? -16.856 13.387 19.083 1.00 78.75 106 PRO A N 1
ATOM 833 C CA . PRO A 1 106 ? -15.961 13.670 17.954 1.00 78.75 106 PRO A CA 1
ATOM 834 C C . PRO A 1 106 ? -14.474 13.462 18.291 1.00 78.75 106 PRO A C 1
ATOM 836 O O . PRO A 1 106 ? -13.707 12.969 17.466 1.00 78.75 106 PRO A O 1
ATOM 839 N N . GLU A 1 107 ? -14.060 13.762 19.524 1.00 81.31 107 GLU A N 1
ATOM 840 C CA . GLU A 1 107 ? -12.686 13.576 20.009 1.00 81.31 107 GLU A CA 1
ATOM 841 C C . GLU A 1 107 ? -12.358 12.085 20.169 1.00 81.31 107 GLU A C 1
ATOM 843 O O . GLU A 1 107 ? -11.282 11.637 19.773 1.00 81.31 107 GLU A O 1
ATOM 848 N N . ALA A 1 108 ? -13.311 11.297 20.681 1.00 80.69 108 ALA A N 1
ATOM 849 C CA . ALA A 1 108 ? -13.222 9.840 20.736 1.00 80.69 108 ALA A CA 1
ATOM 850 C C . ALA A 1 108 ? -13.067 9.229 19.332 1.00 80.69 108 ALA A C 1
ATOM 852 O O . ALA A 1 108 ? -12.152 8.435 19.105 1.00 80.69 108 ALA A O 1
ATOM 853 N N . ARG A 1 109 ? -13.894 9.668 18.370 1.00 85.56 109 ARG A N 1
ATOM 854 C CA . ARG A 1 109 ? -13.821 9.264 16.952 1.00 85.56 109 ARG A CA 1
ATOM 855 C C . ARG A 1 109 ? -12.468 9.593 16.336 1.00 85.56 109 ARG A C 1
ATOM 857 O O . ARG A 1 109 ? -11.855 8.736 15.702 1.00 85.56 109 ARG A O 1
ATOM 864 N N . LYS A 1 110 ? -11.976 10.812 16.565 1.00 87.44 110 LYS A N 1
ATOM 865 C CA . LYS A 1 110 ? -10.669 11.270 16.086 1.00 87.44 110 LYS A CA 1
ATOM 866 C C . LYS A 1 110 ? -9.524 10.451 16.690 1.00 87.44 110 LYS A C 1
ATOM 868 O O . LYS A 1 110 ? -8.630 10.030 15.963 1.00 87.44 110 LYS A O 1
ATOM 873 N N . SER A 1 111 ? -9.597 10.130 17.983 1.00 86.31 111 SER A N 1
ATOM 874 C CA . SER A 1 111 ? -8.631 9.258 18.666 1.00 86.31 111 SER A CA 1
ATOM 875 C C . SER A 1 111 ? -8.640 7.821 18.120 1.00 86.31 111 SER A C 1
ATOM 877 O O . SER A 1 111 ? -7.579 7.251 17.869 1.00 86.31 111 SER A O 1
ATOM 879 N N . TYR A 1 112 ? -9.821 7.252 17.856 1.00 86.06 112 TYR A N 1
ATOM 880 C CA . TYR A 1 112 ? -9.984 5.912 17.280 1.00 86.06 112 TYR A CA 1
ATOM 881 C C . TYR A 1 112 ? -9.451 5.808 15.845 1.00 86.06 112 TYR A C 1
ATOM 883 O O . TYR A 1 112 ? -8.698 4.885 15.531 1.00 86.06 112 TYR A O 1
ATOM 891 N N . LEU A 1 113 ? -9.776 6.780 14.986 1.00 89.88 113 LEU A N 1
ATOM 892 C CA . LEU A 1 113 ? -9.203 6.865 13.640 1.00 89.88 113 LEU A CA 1
ATOM 893 C C . LEU A 1 113 ? -7.689 7.121 13.690 1.00 89.88 113 LEU A C 1
ATOM 895 O O . LEU A 1 113 ? -6.953 6.558 12.883 1.00 89.88 113 LEU A O 1
ATOM 899 N N . GLY A 1 114 ? -7.215 7.887 14.678 1.00 90.56 114 GLY A N 1
ATOM 900 C CA . GLY A 1 114 ? -5.795 8.054 14.985 1.00 90.56 114 GLY A CA 1
ATOM 901 C C . GLY A 1 114 ? -5.104 6.724 15.297 1.00 90.56 114 GLY A C 1
ATOM 902 O O . GLY A 1 114 ? -4.107 6.411 14.659 1.00 90.56 114 GLY A O 1
ATOM 903 N N . TYR A 1 115 ? -5.671 5.898 16.184 1.00 88.38 115 TYR A N 1
ATOM 904 C CA . TYR A 1 115 ? -5.165 4.549 16.491 1.00 88.38 115 TYR A CA 1
ATOM 905 C C . TYR A 1 115 ? -5.131 3.636 15.250 1.00 88.38 115 TYR A C 1
ATOM 907 O O . TYR A 1 115 ? -4.119 2.981 15.004 1.00 88.38 115 TYR A O 1
ATOM 915 N N . ILE A 1 116 ? -6.189 3.629 14.426 1.00 90.62 116 ILE A N 1
ATOM 916 C CA . ILE A 1 116 ? -6.212 2.865 13.161 1.00 90.62 116 ILE A CA 1
ATOM 917 C C . ILE A 1 116 ? -5.083 3.336 12.232 1.00 90.62 116 ILE A C 1
ATOM 919 O O . ILE A 1 116 ? -4.378 2.518 11.638 1.00 90.62 116 ILE A O 1
ATOM 923 N N . ALA A 1 117 ? -4.883 4.650 12.128 1.00 93.81 117 ALA A N 1
ATOM 924 C CA . ALA A 1 117 ? -3.855 5.242 11.285 1.00 93.81 117 ALA A CA 1
ATOM 925 C C . ALA A 1 117 ? -2.429 4.998 11.809 1.00 93.81 117 ALA A C 1
ATOM 927 O O . ALA A 1 117 ? -1.527 4.735 11.014 1.00 93.81 117 ALA A O 1
ATOM 928 N N . ASP A 1 118 ? -2.225 5.026 13.128 1.00 90.75 118 ASP A N 1
ATOM 929 C CA . ASP A 1 118 ? -0.962 4.675 13.781 1.00 90.75 118 ASP A CA 1
ATOM 930 C C . ASP A 1 118 ? -0.626 3.189 13.560 1.00 90.75 118 ASP A C 1
ATOM 932 O O . ASP A 1 118 ? 0.500 2.870 13.164 1.00 90.75 118 ASP A O 1
ATOM 936 N N . ARG A 1 119 ? -1.607 2.281 13.706 1.00 90.06 119 ARG A N 1
ATOM 937 C CA . ARG A 1 119 ? -1.436 0.842 13.434 1.00 90.06 119 ARG A CA 1
ATOM 938 C C . ARG A 1 119 ? -1.141 0.569 11.959 1.00 90.06 119 ARG A C 1
ATOM 940 O O . ARG A 1 119 ? -0.206 -0.171 11.661 1.00 90.06 119 ARG A O 1
ATOM 947 N N . PHE A 1 120 ? -1.854 1.211 11.030 1.00 94.00 120 PHE A N 1
ATOM 948 C CA . PHE A 1 120 ? -1.553 1.110 9.599 1.00 94.00 120 PHE A CA 1
ATOM 949 C C . PHE A 1 120 ? -0.135 1.612 9.274 1.00 94.00 120 PHE A C 1
ATOM 951 O O . PHE A 1 120 ? 0.630 0.917 8.607 1.00 94.00 120 PHE A O 1
ATOM 958 N N . ALA A 1 121 ? 0.254 2.791 9.773 1.00 93.19 121 ALA A N 1
ATOM 959 C CA . ALA A 1 121 ? 1.576 3.368 9.526 1.00 93.19 121 ALA A CA 1
ATOM 960 C C . ALA A 1 121 ? 2.717 2.551 10.166 1.00 93.19 121 ALA A C 1
ATOM 962 O O . ALA A 1 121 ? 3.859 2.592 9.700 1.00 93.19 121 ALA A O 1
ATOM 963 N N . LEU A 1 122 ? 2.438 1.803 11.234 1.00 90.69 122 LEU A N 1
ATOM 964 C CA . LEU A 1 122 ? 3.351 0.843 11.859 1.00 90.69 122 LEU A CA 1
ATOM 965 C C . LEU A 1 122 ? 3.559 -0.396 10.970 1.00 90.69 122 LEU A C 1
ATOM 967 O O . LEU A 1 122 ? 4.687 -0.630 10.525 1.00 90.69 122 LEU A O 1
ATOM 971 N N . LEU A 1 123 ? 2.472 -1.077 10.583 1.00 91.81 123 LEU A N 1
ATOM 972 C CA . LEU A 1 123 ? 2.514 -2.217 9.656 1.00 91.81 123 LEU A CA 1
ATOM 973 C C . LEU A 1 123 ? 3.157 -1.839 8.312 1.00 91.81 123 LEU A C 1
ATOM 975 O O . LEU A 1 123 ? 3.972 -2.585 7.774 1.00 91.81 123 LEU A O 1
ATOM 979 N N . ALA A 1 124 ? 2.851 -0.656 7.775 1.00 94.00 124 ALA A N 1
ATOM 980 C CA . ALA A 1 124 ? 3.439 -0.165 6.533 1.00 94.00 124 ALA A CA 1
ATOM 981 C C . ALA A 1 124 ? 4.954 0.098 6.651 1.00 94.00 124 ALA A C 1
ATOM 983 O O . ALA A 1 124 ? 5.697 -0.222 5.722 1.00 94.00 124 ALA A O 1
ATOM 984 N N . ARG A 1 125 ? 5.445 0.626 7.786 1.00 92.56 125 ARG A N 1
ATOM 985 C CA . ARG A 1 125 ? 6.893 0.802 8.033 1.00 92.56 125 ARG A CA 1
ATOM 986 C C . ARG A 1 125 ? 7.624 -0.539 8.072 1.00 92.56 125 ARG A C 1
ATOM 988 O O . ARG A 1 125 ? 8.650 -0.679 7.408 1.00 92.56 125 ARG A O 1
ATOM 995 N N . GLN A 1 126 ? 7.081 -1.523 8.786 1.00 90.69 126 GLN A N 1
ATOM 996 C CA . GLN A 1 126 ? 7.606 -2.895 8.835 1.00 90.69 126 GLN A CA 1
ATOM 997 C C . GLN A 1 126 ? 7.613 -3.542 7.444 1.00 90.69 126 GLN A C 1
ATOM 999 O O . GLN A 1 126 ? 8.649 -4.010 6.967 1.00 90.69 126 GLN A O 1
ATOM 1004 N N . ALA A 1 127 ? 6.488 -3.460 6.729 1.00 92.38 127 ALA A N 1
ATOM 1005 C CA . ALA A 1 127 ? 6.326 -4.039 5.401 1.00 92.38 127 ALA A CA 1
ATOM 1006 C C . ALA A 1 127 ? 7.264 -3.454 4.340 1.00 92.38 127 ALA A C 1
ATOM 1008 O O . ALA A 1 127 ? 7.683 -4.193 3.448 1.00 92.38 127 ALA A O 1
ATOM 1009 N N . VAL A 1 128 ? 7.593 -2.159 4.439 1.00 93.44 128 VAL A N 1
ATOM 1010 C CA . VAL A 1 128 ? 8.545 -1.447 3.567 1.00 93.44 128 VAL A CA 1
ATOM 1011 C C . VAL A 1 128 ? 9.996 -1.703 3.977 1.00 93.44 128 VAL A C 1
ATOM 1013 O O . VAL A 1 128 ? 10.831 -1.967 3.111 1.00 93.44 128 VAL A O 1
ATOM 1016 N N . GLY A 1 129 ? 10.307 -1.657 5.276 1.00 87.75 129 GLY A N 1
ATOM 1017 C CA . GLY A 1 129 ? 11.651 -1.930 5.793 1.00 87.75 129 GLY A CA 1
ATOM 1018 C C . GLY A 1 129 ? 12.079 -3.389 5.615 1.00 87.75 129 GLY A C 1
ATOM 1019 O O . GLY A 1 129 ? 13.266 -3.671 5.471 1.00 87.75 129 GLY A O 1
ATOM 1020 N N . GLY A 1 130 ? 11.118 -4.315 5.576 1.00 84.94 130 GLY A N 1
ATOM 1021 C CA . GLY A 1 130 ? 11.373 -5.753 5.555 1.00 84.94 130 GLY A CA 1
ATOM 1022 C C . GLY A 1 130 ? 11.711 -6.335 6.930 1.00 84.94 130 GLY A C 1
ATOM 1023 O O . GLY A 1 130 ? 12.101 -7.499 6.994 1.00 84.94 130 GLY A O 1
ATOM 1024 N N . ASN A 1 131 ? 11.557 -5.558 8.010 1.00 81.25 131 ASN A N 1
ATOM 1025 C CA . ASN A 1 131 ? 11.545 -6.119 9.355 1.00 81.25 131 ASN A CA 1
ATOM 1026 C C . ASN A 1 131 ? 10.133 -6.655 9.646 1.00 81.25 131 ASN A C 1
ATOM 1028 O O . ASN A 1 131 ? 9.170 -5.891 9.682 1.00 81.25 131 ASN A O 1
ATOM 1032 N N . TYR A 1 132 ? 10.045 -7.972 9.822 1.00 78.50 132 TYR A N 1
ATOM 1033 C CA . TYR A 1 132 ? 8.827 -8.734 10.107 1.00 78.50 132 TYR A CA 1
ATOM 1034 C C . TYR A 1 132 ? 8.859 -9.366 11.514 1.00 78.50 132 TYR A C 1
ATOM 1036 O O . TYR A 1 132 ? 8.165 -10.351 11.769 1.00 78.50 132 TYR A O 1
ATOM 1044 N N . GLU A 1 133 ? 9.724 -8.864 12.399 1.00 61.78 133 GLU A N 1
ATOM 1045 C CA . GLU A 1 133 ? 9.872 -9.337 13.775 1.00 61.78 133 GLU A CA 1
ATOM 1046 C C . GLU A 1 133 ? 8.612 -9.087 14.610 1.00 61.78 133 GLU A C 1
ATOM 1048 O O . GLU A 1 133 ? 7.777 -8.232 14.308 1.00 61.78 133 GLU A O 1
ATOM 1053 N N . LYS A 1 134 ? 8.471 -9.877 15.677 1.00 61.09 134 LYS A N 1
ATOM 1054 C CA . LYS A 1 134 ? 7.327 -9.799 16.580 1.00 61.09 134 LYS A CA 1
ATOM 1055 C C . LYS A 1 134 ? 7.454 -8.546 17.445 1.00 61.09 134 LYS A C 1
ATOM 1057 O O . LYS A 1 134 ? 8.435 -8.406 18.172 1.00 61.09 134 LYS A O 1
ATOM 1062 N N . GLU A 1 135 ? 6.447 -7.681 17.419 1.00 55.50 135 GLU A N 1
ATOM 1063 C CA . GLU A 1 135 ? 6.312 -6.639 18.434 1.00 55.50 135 GLU A CA 1
ATOM 1064 C C . GLU A 1 135 ? 6.110 -7.315 19.793 1.00 55.50 135 GLU A C 1
ATOM 1066 O O . GLU A 1 135 ? 5.122 -8.016 20.019 1.00 55.50 135 GLU A O 1
ATOM 1071 N N . GLN A 1 136 ? 7.079 -7.142 20.688 1.00 51.22 136 GLN A N 1
ATOM 1072 C CA . GLN A 1 136 ? 6.900 -7.466 22.096 1.00 51.22 136 GLN A CA 1
ATOM 1073 C C . GLN A 1 136 ? 5.973 -6.399 22.675 1.00 51.22 136 GLN A C 1
ATOM 1075 O O . GLN A 1 136 ? 6.322 -5.217 22.675 1.00 51.22 136 GLN A O 1
ATOM 1080 N N . CYS A 1 137 ? 4.781 -6.794 23.125 1.00 56.72 137 CYS A N 1
ATOM 1081 C CA . CYS A 1 137 ? 3.935 -5.870 23.868 1.00 56.72 137 CYS A CA 1
ATOM 1082 C C . CYS A 1 137 ? 4.615 -5.510 25.195 1.00 56.72 137 CYS A C 1
ATOM 1084 O O . CYS A 1 137 ? 5.336 -6.323 25.772 1.00 56.72 137 CYS A O 1
ATOM 1086 N N . ALA A 1 138 ? 4.383 -4.288 25.670 1.00 53.78 138 ALA A N 1
ATOM 1087 C CA . ALA A 1 138 ? 4.893 -3.831 26.960 1.00 53.78 138 ALA A CA 1
ATOM 1088 C C . ALA A 1 138 ? 4.134 -4.445 28.154 1.00 53.78 138 ALA A C 1
ATOM 1090 O O . ALA A 1 138 ? 4.596 -4.333 29.288 1.00 53.78 138 ALA A O 1
ATOM 1091 N N . GLU A 1 139 ? 2.986 -5.082 27.907 1.00 53.25 139 GLU A N 1
ATOM 1092 C CA . GLU A 1 139 ? 2.181 -5.781 28.906 1.00 53.25 139 GLU A CA 1
ATOM 1093 C C . GLU A 1 139 ? 2.343 -7.304 28.776 1.00 53.25 139 GLU A C 1
ATOM 1095 O O . GLU A 1 139 ? 2.273 -7.866 27.679 1.00 53.25 139 GLU A O 1
ATOM 1100 N N . ASP A 1 140 ? 2.532 -7.981 29.911 1.00 52.94 140 ASP A N 1
ATOM 1101 C CA . ASP A 1 140 ? 2.513 -9.443 29.983 1.00 52.94 140 ASP A CA 1
ATOM 1102 C C . ASP A 1 140 ? 1.060 -9.932 30.056 1.00 52.94 140 ASP A C 1
ATOM 1104 O O . ASP A 1 140 ? 0.418 -9.916 31.107 1.00 52.94 140 ASP A O 1
ATOM 1108 N N . HIS A 1 141 ? 0.522 -10.330 28.905 1.00 55.75 141 HIS A N 1
ATOM 1109 C CA . HIS A 1 141 ? -0.858 -10.800 28.771 1.00 55.75 141 HIS A CA 1
ATOM 1110 C C . HIS A 1 141 ? -1.060 -12.276 29.170 1.00 55.75 141 HIS A C 1
ATOM 1112 O O . HIS A 1 141 ? -2.186 -12.775 29.106 1.00 55.75 141 HIS A O 1
ATOM 1118 N N . GLY A 1 142 ? 0.002 -12.995 29.557 1.00 52.69 142 GLY A N 1
ATOM 1119 C CA . GLY A 1 142 ? -0.047 -14.442 29.767 1.00 52.69 142 GLY A CA 1
ATOM 1120 C C . GLY A 1 142 ? -0.339 -15.239 28.484 1.00 52.69 142 GLY A C 1
ATOM 1121 O O . GLY A 1 142 ? -0.368 -14.710 27.373 1.00 52.69 142 GLY A O 1
ATOM 1122 N N . THR A 1 143 ? -0.542 -16.551 28.621 1.00 52.66 143 THR A N 1
ATOM 1123 C CA . THR A 1 143 ? -0.679 -17.477 27.476 1.00 52.66 143 THR A CA 1
ATOM 1124 C C . THR A 1 143 ? -2.097 -17.626 26.915 1.00 52.66 143 THR A C 1
ATOM 1126 O O . THR A 1 143 ? -2.265 -18.327 25.922 1.00 52.66 143 THR A O 1
ATOM 1129 N N . GLU A 1 144 ? -3.111 -17.005 27.527 1.00 51.31 144 GLU A N 1
ATOM 1130 C CA . GLU A 1 144 ? -4.533 -17.274 27.227 1.00 51.31 144 GLU A CA 1
ATOM 1131 C C . GLU A 1 144 ? -5.327 -16.055 26.715 1.00 51.31 144 GLU A C 1
ATOM 1133 O O . GLU A 1 144 ? -6.490 -16.196 26.341 1.00 51.31 144 GLU A O 1
ATOM 1138 N N . VAL A 1 145 ? -4.722 -14.862 26.652 1.00 48.88 145 VAL A N 1
ATOM 1139 C CA . VAL A 1 145 ? -5.391 -13.640 26.171 1.00 48.88 145 VAL A CA 1
ATOM 1140 C C . VAL A 1 145 ? -4.900 -13.273 24.768 1.00 48.88 145 VAL A C 1
ATOM 1142 O O . VAL A 1 145 ? -3.760 -12.844 24.587 1.00 48.88 145 VAL A O 1
ATOM 1145 N N . GLU A 1 146 ? -5.779 -13.368 23.763 1.00 49.03 146 GLU A N 1
ATOM 1146 C CA . GLU A 1 146 ? -5.522 -12.819 22.422 1.00 49.03 146 GLU A CA 1
ATOM 1147 C C . GLU A 1 146 ? -5.532 -11.278 22.449 1.00 49.03 146 GLU A C 1
ATOM 1149 O O . GLU A 1 146 ? -6.513 -10.629 22.082 1.00 49.03 146 GLU A O 1
ATOM 1154 N N . CYS A 1 147 ? -4.425 -10.664 22.875 1.00 58.34 147 CYS A N 1
ATOM 1155 C CA . CYS A 1 147 ? -4.254 -9.221 22.744 1.00 58.34 147 CYS A CA 1
ATOM 1156 C C . CYS A 1 147 ? -4.311 -8.810 21.261 1.00 58.34 147 CYS A C 1
ATOM 1158 O O . CYS A 1 147 ? -3.581 -9.332 20.413 1.00 58.34 147 CYS A O 1
ATOM 1160 N N . ARG A 1 148 ? -5.179 -7.837 20.961 1.00 56.81 148 ARG A N 1
ATOM 1161 C CA . ARG A 1 148 ? -5.463 -7.341 19.606 1.00 56.81 148 ARG A CA 1
ATOM 1162 C C . ARG A 1 148 ? -4.208 -6.845 18.883 1.00 56.81 148 ARG A C 1
ATOM 1164 O O . ARG A 1 148 ? -4.055 -7.109 17.693 1.00 56.81 148 ARG A O 1
ATOM 1171 N N . ASP A 1 149 ? -3.300 -6.187 19.599 1.00 53.25 149 ASP A N 1
ATOM 1172 C CA . ASP A 1 149 ? -2.036 -5.689 19.049 1.00 53.25 149 ASP A CA 1
ATOM 1173 C C . ASP A 1 149 ? -0.953 -6.786 18.967 1.00 53.25 149 ASP A C 1
ATOM 1175 O O . ASP A 1 149 ? -0.101 -6.743 18.078 1.00 53.25 149 ASP A O 1
ATOM 1179 N N . CYS A 1 150 ? -1.042 -7.834 19.799 1.00 57.81 150 CYS A N 1
ATOM 1180 C CA . CYS A 1 150 ? -0.181 -9.026 19.735 1.00 57.81 150 CYS A CA 1
ATOM 1181 C C . CYS A 1 150 ? -0.525 -9.993 18.591 1.00 57.81 150 CYS A C 1
ATOM 1183 O O . CYS A 1 150 ? 0.225 -10.945 18.347 1.00 57.81 150 CYS A O 1
ATOM 1185 N N . LYS A 1 151 ? -1.653 -9.803 17.893 1.00 63.78 151 LYS A N 1
ATOM 1186 C CA . LYS A 1 151 ? -2.053 -10.667 16.778 1.00 63.78 151 LYS A CA 1
ATOM 1187 C C . LYS A 1 151 ? -1.079 -10.502 15.608 1.00 63.78 151 LYS A C 1
ATOM 1189 O O . LYS A 1 151 ? -1.167 -9.530 14.860 1.00 63.78 151 LYS A O 1
ATOM 1194 N N . ASN A 1 152 ? -0.172 -11.473 15.455 1.00 72.62 152 ASN A N 1
ATOM 1195 C CA . ASN A 1 152 ? 0.833 -11.552 14.388 1.00 72.62 152 ASN A CA 1
ATOM 1196 C C . ASN A 1 152 ? 0.231 -11.216 13.010 1.00 72.62 152 ASN A C 1
ATOM 1198 O O . ASN A 1 152 ? -0.389 -12.069 12.374 1.00 72.62 152 ASN A O 1
ATOM 1202 N N . PHE A 1 153 ? 0.455 -9.996 12.515 1.00 84.69 153 PHE A N 1
ATOM 1203 C CA . PHE A 1 153 ? 0.116 -9.661 11.134 1.00 84.69 153 PHE A CA 1
ATOM 1204 C C . PHE A 1 153 ? 1.090 -10.354 10.172 1.00 84.69 153 PHE A C 1
ATOM 1206 O O . PHE A 1 153 ? 0.672 -11.088 9.276 1.00 84.69 153 PHE A O 1
ATOM 1213 N N . PHE A 1 154 ? 2.395 -10.184 10.400 1.00 86.94 154 PHE A N 1
ATOM 1214 C CA . PHE A 1 154 ? 3.436 -10.916 9.684 1.00 86.94 154 PHE A CA 1
ATOM 1215 C C . PHE A 1 154 ? 3.677 -12.281 10.338 1.00 86.94 154 PHE A C 1
ATOM 1217 O O . PHE A 1 154 ? 3.880 -12.374 11.548 1.00 86.94 154 PHE A O 1
ATOM 1224 N N . ALA A 1 155 ? 3.685 -13.343 9.533 1.00 79.00 155 ALA A N 1
ATOM 1225 C CA . ALA A 1 155 ? 4.019 -14.678 10.012 1.00 79.00 155 ALA A CA 1
ATOM 1226 C C . ALA A 1 155 ? 5.532 -14.917 10.075 1.00 79.00 155 ALA A C 1
ATOM 1228 O O . ALA A 1 155 ? 6.307 -14.384 9.268 1.00 79.00 155 ALA A O 1
ATOM 1229 N N . HIS A 1 156 ? 5.916 -15.771 11.025 1.00 74.19 156 HIS A N 1
ATOM 1230 C CA . HIS A 1 156 ? 7.292 -16.132 11.344 1.00 74.19 156 HIS A CA 1
ATOM 1231 C C . HIS A 1 156 ? 8.083 -16.670 10.139 1.00 74.19 156 HIS A C 1
ATOM 1233 O O . HIS A 1 156 ? 7.532 -17.127 9.133 1.00 74.19 156 HIS A O 1
ATOM 1239 N N . PHE A 1 157 ? 9.412 -16.608 10.250 1.00 73.06 157 PHE A N 1
ATOM 1240 C CA . PHE A 1 157 ? 10.318 -17.135 9.235 1.00 73.06 157 PHE A CA 1
ATOM 1241 C C . PHE A 1 157 ? 10.038 -18.625 8.973 1.00 73.06 157 PHE A C 1
ATOM 1243 O O . PHE A 1 157 ? 9.853 -19.401 9.907 1.00 73.06 157 PHE A O 1
ATOM 1250 N N . GLY A 1 158 ? 9.997 -19.014 7.698 1.00 71.25 158 GLY A N 1
ATOM 1251 C CA . GLY A 1 158 ? 9.622 -20.363 7.260 1.00 71.25 158 GLY A CA 1
ATOM 1252 C C . GLY A 1 158 ? 8.166 -20.493 6.796 1.00 71.25 158 GLY A C 1
ATOM 1253 O O . GLY A 1 158 ? 7.922 -21.231 5.842 1.00 71.25 158 GLY A O 1
ATOM 1254 N N . ASP A 1 159 ? 7.217 -19.731 7.358 1.00 80.31 159 ASP A N 1
ATOM 1255 C CA . ASP A 1 159 ? 5.866 -19.649 6.785 1.00 80.31 159 ASP A CA 1
ATOM 1256 C C . ASP A 1 159 ? 5.953 -18.963 5.418 1.00 80.31 159 ASP A C 1
ATOM 1258 O O . ASP A 1 159 ? 6.381 -17.812 5.313 1.00 80.31 159 ASP A O 1
ATOM 1262 N N . ASN A 1 160 ? 5.573 -19.694 4.375 1.00 79.62 160 ASN A N 1
ATOM 1263 C CA . ASN A 1 160 ? 5.524 -19.240 2.989 1.00 79.62 160 ASN A CA 1
ATOM 1264 C C . ASN A 1 160 ? 4.159 -19.555 2.355 1.00 79.62 160 ASN A C 1
ATOM 1266 O O . ASN A 1 160 ? 4.069 -19.830 1.161 1.00 79.62 160 ASN A O 1
ATOM 1270 N N . SER A 1 161 ? 3.092 -19.526 3.156 1.00 85.44 161 SER A N 1
ATOM 1271 C CA . SER A 1 161 ? 1.717 -19.561 2.656 1.00 85.44 161 SER A CA 1
ATOM 1272 C C . SER A 1 161 ? 1.416 -18.338 1.778 1.00 85.44 161 SER A C 1
ATOM 1274 O O . SER A 1 161 ? 1.972 -17.255 1.979 1.00 85.44 161 SER A O 1
ATOM 1276 N N . LEU A 1 162 ? 0.505 -18.491 0.811 1.00 83.62 162 LEU A N 1
ATOM 1277 C CA . LEU A 1 162 ? 0.128 -17.427 -0.132 1.00 83.62 162 LEU A CA 1
ATOM 1278 C C . LEU A 1 162 ? -0.348 -16.147 0.582 1.00 83.62 162 LEU A C 1
ATOM 1280 O O . LEU A 1 162 ? -0.015 -15.038 0.166 1.00 83.62 162 LEU A O 1
ATOM 1284 N N . GLU A 1 163 ? -1.097 -16.295 1.675 1.00 84.62 163 GLU A N 1
ATOM 1285 C CA . GLU A 1 163 ? -1.577 -15.173 2.486 1.00 84.62 163 GLU A CA 1
ATOM 1286 C C . GLU A 1 163 ? -0.408 -14.398 3.115 1.00 84.62 163 GLU A C 1
ATOM 1288 O O . GLU A 1 163 ? -0.297 -13.181 2.953 1.00 84.62 163 GLU A O 1
ATOM 1293 N N . ASN A 1 164 ? 0.519 -15.100 3.772 1.00 86.06 164 ASN A N 1
ATOM 1294 C CA . ASN A 1 164 ? 1.649 -14.471 4.453 1.00 86.06 164 ASN A CA 1
ATOM 1295 C C . ASN A 1 164 ? 2.723 -13.964 3.477 1.00 86.06 164 ASN A C 1
ATOM 1297 O O . ASN A 1 164 ? 3.405 -12.983 3.775 1.00 86.06 164 ASN A O 1
ATOM 1301 N N . GLN A 1 165 ? 2.810 -14.531 2.270 1.00 86.12 165 GLN A N 1
ATOM 1302 C CA . GLN A 1 165 ? 3.568 -13.955 1.157 1.00 86.12 165 GLN A CA 1
ATOM 1303 C C . GLN A 1 165 ? 2.991 -12.605 0.706 1.00 86.12 165 GLN A C 1
ATOM 1305 O O . GLN A 1 165 ? 3.754 -11.646 0.589 1.00 86.12 165 GLN A O 1
ATOM 1310 N N . ARG A 1 166 ? 1.667 -12.467 0.514 1.00 89.06 166 ARG A N 1
ATOM 1311 C CA . ARG A 1 166 ? 1.042 -11.184 0.104 1.00 89.06 166 ARG A CA 1
ATOM 1312 C C . ARG A 1 166 ? 1.332 -10.049 1.097 1.00 89.06 166 ARG A C 1
ATOM 1314 O O . ARG A 1 166 ? 1.591 -8.925 0.673 1.00 89.06 166 ARG A O 1
ATOM 1321 N N . LYS A 1 167 ? 1.419 -10.351 2.399 1.00 90.69 167 LYS A N 1
ATOM 1322 C CA . LYS A 1 167 ? 1.789 -9.384 3.455 1.00 90.69 167 LYS A CA 1
ATOM 1323 C C . LYS A 1 167 ? 3.252 -8.908 3.386 1.00 90.69 167 LYS A C 1
ATOM 1325 O O . LYS A 1 167 ? 3.552 -7.796 3.820 1.00 90.69 167 LYS A O 1
ATOM 1330 N N . ARG A 1 168 ? 4.186 -9.696 2.832 1.00 91.00 168 ARG A N 1
ATOM 1331 C CA . ARG A 1 168 ? 5.630 -9.368 2.764 1.00 91.00 168 ARG A CA 1
ATOM 1332 C C . ARG A 1 168 ? 5.972 -8.417 1.603 1.00 91.00 168 ARG A C 1
ATOM 1334 O O . ARG A 1 168 ? 6.747 -8.756 0.707 1.00 91.00 168 ARG A O 1
ATOM 1341 N N . LEU A 1 169 ? 5.427 -7.196 1.648 1.00 94.19 169 LEU A N 1
ATOM 1342 C CA . LEU A 1 169 ? 5.552 -6.169 0.598 1.00 94.19 169 LEU A CA 1
ATOM 1343 C C . LEU A 1 169 ? 6.993 -5.983 0.084 1.00 94.19 169 LEU A C 1
ATOM 1345 O O . LEU A 1 169 ? 7.229 -6.099 -1.119 1.00 94.19 169 LEU A O 1
ATOM 1349 N N . ARG A 1 170 ? 7.973 -5.738 0.971 1.00 94.25 170 ARG A N 1
ATOM 1350 C CA . ARG A 1 170 ? 9.382 -5.553 0.577 1.00 94.25 170 ARG A CA 1
ATOM 1351 C C . ARG A 1 170 ? 9.975 -6.762 -0.149 1.00 94.25 170 ARG A C 1
ATOM 1353 O O . ARG A 1 170 ? 10.752 -6.565 -1.081 1.00 94.25 170 ARG A O 1
ATOM 1360 N N . GLY A 1 171 ? 9.610 -7.983 0.241 1.00 92.19 171 GLY A N 1
ATOM 1361 C CA . GLY A 1 171 ? 10.015 -9.203 -0.463 1.00 92.19 171 GLY A CA 1
ATOM 1362 C C . GLY A 1 171 ? 9.444 -9.247 -1.880 1.00 92.19 171 GLY A C 1
ATOM 1363 O O . GLY A 1 171 ? 10.198 -9.339 -2.849 1.00 92.19 171 GLY A O 1
ATOM 1364 N N . ASN A 1 172 ? 8.126 -9.077 -2.000 1.00 93.88 172 ASN A N 1
ATOM 1365 C CA . ASN A 1 172 ? 7.417 -9.110 -3.281 1.00 93.88 172 ASN A CA 1
ATOM 1366 C C . ASN A 1 172 ? 7.949 -8.049 -4.258 1.00 93.88 172 ASN A C 1
ATOM 1368 O O . ASN A 1 172 ? 8.271 -8.368 -5.400 1.00 93.88 172 ASN A O 1
ATOM 1372 N N . VAL A 1 173 ? 8.118 -6.801 -3.806 1.00 96.00 173 VAL A N 1
ATOM 1373 C CA . VAL A 1 173 ? 8.631 -5.706 -4.648 1.00 96.00 173 VAL A CA 1
ATOM 1374 C C . VAL A 1 173 ? 10.071 -5.966 -5.101 1.00 96.00 173 VAL A C 1
ATOM 1376 O O . VAL A 1 173 ? 10.388 -5.709 -6.258 1.00 96.00 173 VAL A O 1
ATOM 1379 N N . ARG A 1 174 ? 10.944 -6.553 -4.268 1.00 94.50 174 ARG A N 1
ATOM 1380 C CA . ARG A 1 174 ? 12.314 -6.897 -4.704 1.00 94.50 174 ARG A CA 1
ATOM 1381 C C . ARG A 1 174 ? 12.327 -7.942 -5.827 1.00 94.50 174 ARG A C 1
ATOM 1383 O O . ARG A 1 174 ? 13.146 -7.807 -6.732 1.00 94.50 174 ARG A O 1
ATOM 1390 N N . VAL A 1 175 ? 11.395 -8.898 -5.828 1.00 94.00 175 VAL A N 1
ATOM 1391 C CA . VAL A 1 175 ? 11.206 -9.826 -6.959 1.00 94.00 175 VAL A CA 1
ATOM 1392 C C . VAL A 1 175 ? 10.678 -9.101 -8.198 1.00 94.00 175 VAL A C 1
ATOM 1394 O O . VAL A 1 175 ? 11.202 -9.303 -9.289 1.00 94.00 175 VAL A O 1
ATOM 1397 N N . LEU A 1 176 ? 9.680 -8.220 -8.062 1.00 95.88 176 LEU A N 1
ATOM 1398 C CA . LEU A 1 176 ? 9.172 -7.437 -9.199 1.00 95.88 176 LEU A CA 1
ATOM 1399 C C . LEU A 1 176 ? 10.268 -6.577 -9.844 1.00 95.88 176 LEU A C 1
ATOM 1401 O O . LEU A 1 176 ? 10.326 -6.468 -11.067 1.00 95.88 176 LEU A O 1
ATOM 1405 N N . ASN A 1 177 ? 11.175 -6.030 -9.037 1.00 96.12 177 ASN A N 1
ATOM 1406 C CA . ASN A 1 177 ? 12.319 -5.254 -9.506 1.00 96.12 177 ASN A CA 1
ATOM 1407 C C . ASN A 1 177 ? 13.341 -6.124 -10.272 1.00 96.12 177 ASN A C 1
ATOM 1409 O O . ASN A 1 177 ? 13.898 -5.676 -11.275 1.00 96.12 177 ASN A O 1
ATOM 1413 N N . GLN A 1 178 ? 13.568 -7.371 -9.837 1.00 94.50 178 GLN A N 1
ATOM 1414 C CA . GLN A 1 178 ? 14.394 -8.352 -10.560 1.00 94.50 178 GLN A CA 1
ATOM 1415 C C . GLN A 1 178 ? 13.741 -8.750 -11.891 1.00 94.50 178 GLN A C 1
ATOM 1417 O O . GLN A 1 178 ? 14.370 -8.636 -12.943 1.00 94.50 178 GLN A O 1
ATOM 1422 N N . ASN A 1 179 ? 12.451 -9.104 -11.859 1.00 94.19 179 ASN A N 1
ATOM 1423 C CA . ASN A 1 179 ? 11.665 -9.423 -13.049 1.00 94.19 179 ASN A CA 1
ATOM 1424 C C . ASN A 1 179 ? 11.702 -8.278 -14.068 1.00 94.19 179 ASN A C 1
ATOM 1426 O O . ASN A 1 179 ? 11.903 -8.535 -15.252 1.00 94.19 179 ASN A O 1
ATOM 1430 N N . PHE A 1 180 ? 11.577 -7.019 -13.635 1.00 96.50 180 PHE A N 1
ATOM 1431 C CA . PHE A 1 180 ? 11.709 -5.848 -14.506 1.00 96.50 180 PHE A CA 1
ATOM 1432 C C . PHE A 1 180 ? 13.099 -5.732 -15.140 1.00 96.50 180 PHE A C 1
ATOM 1434 O O . PHE A 1 180 ? 13.190 -5.540 -16.352 1.00 96.50 180 PHE A O 1
ATOM 1441 N N . ALA A 1 181 ? 14.175 -5.900 -14.366 1.00 94.19 181 ALA A N 1
ATOM 1442 C CA . ALA A 1 181 ? 15.538 -5.839 -14.890 1.00 94.19 181 ALA A CA 1
ATOM 1443 C C . ALA A 1 181 ? 15.796 -6.915 -15.965 1.00 94.19 181 ALA A C 1
ATOM 1445 O O . ALA A 1 181 ? 16.310 -6.599 -17.039 1.00 94.19 181 ALA A O 1
ATOM 1446 N N . ASP A 1 182 ? 15.380 -8.163 -15.732 1.00 91.94 182 ASP A N 1
ATOM 1447 C CA . ASP A 1 182 ? 15.536 -9.257 -16.703 1.00 91.94 182 ASP A CA 1
ATOM 1448 C C . ASP A 1 182 ? 14.596 -9.129 -17.911 1.00 91.94 182 ASP A C 1
ATOM 1450 O O . ASP A 1 182 ? 14.966 -9.456 -19.042 1.00 91.94 182 ASP A O 1
ATOM 1454 N N . THR A 1 183 ? 13.415 -8.551 -17.709 1.00 94.50 183 THR A N 1
ATOM 1455 C CA . THR A 1 183 ? 12.472 -8.213 -18.783 1.00 94.50 183 THR A CA 1
ATOM 1456 C C . THR A 1 183 ? 13.031 -7.109 -19.683 1.00 94.50 183 THR A C 1
ATOM 1458 O O . THR A 1 183 ? 12.992 -7.235 -20.906 1.00 94.50 183 THR A O 1
ATOM 1461 N N . MET A 1 184 ? 13.640 -6.068 -19.113 1.00 93.12 184 MET A N 1
ATOM 1462 C CA . MET A 1 184 ? 14.346 -5.032 -19.873 1.00 93.12 184 MET A CA 1
ATOM 1463 C C . MET A 1 184 ? 15.574 -5.596 -20.601 1.00 93.12 184 MET A C 1
ATOM 1465 O O . MET A 1 184 ? 15.816 -5.224 -21.749 1.00 93.12 184 MET A O 1
ATOM 1469 N N . ARG A 1 185 ? 16.307 -6.541 -19.990 1.00 91.00 185 ARG A N 1
ATOM 1470 C CA . ARG A 1 185 ? 17.437 -7.238 -20.631 1.00 91.00 185 ARG A CA 1
ATOM 1471 C C . ARG A 1 185 ? 17.020 -8.038 -21.869 1.00 91.00 185 ARG A C 1
ATOM 1473 O O . ARG A 1 185 ? 17.672 -7.883 -22.900 1.00 91.00 185 ARG A O 1
ATOM 1480 N N . ARG A 1 186 ? 15.956 -8.854 -21.780 1.00 90.12 186 ARG A N 1
ATOM 1481 C CA . ARG A 1 186 ? 15.484 -9.742 -22.869 1.00 90.12 186 ARG A CA 1
ATOM 1482 C C . ARG A 1 186 ? 14.609 -9.037 -23.910 1.00 90.12 186 ARG A C 1
ATOM 1484 O O . ARG A 1 186 ? 14.773 -9.276 -25.102 1.00 90.12 186 ARG A O 1
ATOM 1491 N N . TYR A 1 187 ? 13.682 -8.181 -23.481 1.00 93.19 187 TYR A N 1
ATOM 1492 C CA . TYR A 1 187 ? 12.639 -7.617 -24.349 1.00 93.19 187 TYR A CA 1
ATOM 1493 C C . TYR A 1 187 ? 12.784 -6.118 -24.617 1.00 93.19 187 TYR A C 1
ATOM 1495 O O . TYR A 1 187 ? 12.103 -5.622 -25.510 1.00 93.19 187 TYR A O 1
ATOM 1503 N N . GLY A 1 188 ? 13.638 -5.393 -23.885 1.00 91.81 188 GLY A N 1
ATOM 1504 C CA . GLY A 1 188 ? 13.750 -3.933 -23.999 1.00 91.81 188 GLY A CA 1
ATOM 1505 C C . GLY A 1 188 ? 14.206 -3.442 -25.375 1.00 91.81 188 GLY A C 1
ATOM 1506 O O . GLY A 1 188 ? 13.789 -2.366 -25.792 1.00 91.81 188 GLY A O 1
ATOM 1507 N N . LYS A 1 189 ? 15.014 -4.240 -26.087 1.00 91.69 189 LYS A N 1
ATOM 1508 C CA . LYS A 1 189 ? 15.557 -3.903 -27.411 1.00 91.69 189 LYS A CA 1
ATOM 1509 C C . LYS A 1 189 ? 14.516 -4.144 -28.516 1.00 91.69 189 LYS A C 1
ATOM 1511 O O . LYS A 1 189 ? 13.770 -5.133 -28.483 1.00 91.69 189 LYS A O 1
ATOM 1516 N N . ALA A 1 190 ? 14.447 -3.250 -29.501 1.00 91.06 190 ALA A N 1
ATOM 1517 C CA . ALA A 1 190 ? 13.522 -3.380 -30.627 1.00 91.06 190 ALA A CA 1
ATOM 1518 C C . ALA A 1 190 ? 13.996 -4.427 -31.645 1.00 91.06 190 ALA A C 1
ATOM 1520 O O . ALA A 1 190 ? 13.226 -5.333 -31.969 1.00 91.06 190 ALA A O 1
ATOM 1521 N N . THR A 1 191 ? 15.259 -4.341 -32.070 1.00 88.38 191 THR A N 1
ATOM 1522 C CA . THR A 1 191 ? 15.879 -5.197 -33.094 1.00 88.38 191 THR A CA 1
ATOM 1523 C C . THR A 1 191 ? 17.193 -5.787 -32.577 1.00 88.38 191 THR A C 1
ATOM 1525 O O . THR A 1 191 ? 18.033 -5.058 -32.051 1.00 88.38 191 THR A O 1
ATOM 1528 N N . VAL A 1 192 ? 17.400 -7.092 -32.747 1.00 87.00 192 VAL A N 1
ATOM 1529 C CA . VAL A 1 192 ? 18.654 -7.799 -32.442 1.00 87.00 192 VAL A CA 1
ATOM 1530 C C . VAL A 1 192 ? 19.303 -8.253 -33.748 1.00 87.00 192 VAL A C 1
ATOM 1532 O O . VAL A 1 192 ? 18.653 -8.879 -34.585 1.00 87.00 192 VAL A O 1
ATOM 1535 N N . VAL A 1 193 ? 20.588 -7.934 -33.897 1.00 80.25 193 VAL A N 1
ATOM 1536 C CA . VAL A 1 193 ? 21.429 -8.392 -35.007 1.00 80.25 193 VAL A CA 1
ATOM 1537 C C . VAL A 1 193 ? 21.853 -9.838 -34.762 1.00 80.25 193 VAL A C 1
ATOM 1539 O O . VAL A 1 193 ? 22.277 -10.175 -33.656 1.00 80.25 193 VAL A O 1
ATOM 1542 N N . ILE A 1 194 ? 21.751 -10.678 -35.792 1.00 79.12 194 ILE A N 1
ATOM 1543 C CA . ILE A 1 194 ? 22.204 -12.073 -35.775 1.00 79.12 194 ILE A CA 1
ATOM 1544 C C . ILE A 1 194 ? 23.244 -12.282 -36.884 1.00 79.12 194 ILE A C 1
ATOM 1546 O O . ILE A 1 194 ? 23.014 -11.914 -38.037 1.00 79.12 194 ILE A O 1
ATOM 1550 N N . ASP A 1 195 ? 24.376 -12.894 -36.527 1.00 63.03 195 ASP A N 1
ATOM 1551 C CA . ASP A 1 195 ? 25.400 -13.359 -37.469 1.00 63.03 195 ASP A CA 1
ATOM 1552 C C . ASP A 1 195 ? 25.069 -14.808 -37.891 1.00 63.03 195 ASP A C 1
ATOM 1554 O O . ASP A 1 195 ? 25.189 -15.709 -37.054 1.00 63.03 195 ASP A O 1
ATOM 1558 N N . PRO A 1 196 ? 24.677 -15.083 -39.152 1.00 52.56 196 PRO A N 1
ATOM 1559 C CA . PRO A 1 196 ? 24.246 -16.424 -39.569 1.00 52.56 196 PRO A CA 1
ATOM 1560 C C . PRO A 1 196 ? 25.375 -17.471 -39.565 1.00 52.56 196 PRO A C 1
ATOM 1562 O O . PRO A 1 196 ? 25.112 -18.663 -39.461 1.00 52.56 196 PRO A O 1
ATOM 1565 N N . GLU A 1 197 ? 26.640 -17.050 -39.626 1.00 46.38 197 GLU A N 1
ATOM 1566 C CA . GLU A 1 197 ? 27.801 -17.956 -39.644 1.00 46.38 197 GLU A CA 1
ATOM 1567 C C . GLU A 1 197 ? 28.192 -18.500 -38.252 1.00 46.38 197 GLU A C 1
ATOM 1569 O O . GLU A 1 197 ? 29.091 -19.333 -38.142 1.00 46.38 197 GLU A O 1
ATOM 1574 N N . LYS A 1 198 ? 27.541 -18.047 -37.168 1.00 46.34 198 LYS A N 1
ATOM 1575 C CA . LYS A 1 198 ? 27.904 -18.402 -35.778 1.00 46.34 198 LYS A CA 1
ATOM 1576 C C . LYS A 1 198 ? 27.067 -19.521 -35.148 1.00 46.34 198 LYS A C 1
ATOM 1578 O O . LYS A 1 198 ? 27.184 -19.754 -33.947 1.00 46.34 198 LYS A O 1
ATOM 1583 N N . GLU A 1 199 ? 26.260 -20.249 -35.919 1.00 40.91 199 GLU A N 1
ATOM 1584 C CA . GLU A 1 199 ? 25.501 -21.388 -35.371 1.00 40.91 199 GLU A CA 1
ATOM 1585 C C . GLU A 1 199 ? 26.389 -22.604 -35.030 1.00 40.91 199 GLU A C 1
ATOM 1587 O O . GLU A 1 199 ? 26.045 -23.401 -34.153 1.00 40.91 199 GLU A O 1
ATOM 1592 N N . THR A 1 200 ? 27.581 -22.729 -35.628 1.00 37.09 200 THR A N 1
ATOM 1593 C CA . THR A 1 200 ? 28.551 -23.769 -35.249 1.00 37.09 200 THR A CA 1
ATOM 1594 C C . THR A 1 200 ? 29.428 -23.357 -34.064 1.00 37.09 200 THR A C 1
ATOM 1596 O O . THR A 1 200 ? 30.467 -22.720 -34.229 1.00 37.09 200 THR A O 1
ATOM 1599 N N . THR A 1 201 ? 29.081 -23.897 -32.891 1.00 38.84 201 THR A N 1
ATOM 1600 C CA . THR A 1 201 ? 29.818 -23.879 -31.605 1.00 38.84 201 THR A CA 1
ATOM 1601 C C . THR A 1 201 ? 29.520 -22.691 -30.681 1.00 38.84 201 THR A C 1
ATOM 1603 O O . THR A 1 201 ? 29.926 -21.557 -30.912 1.00 38.84 201 THR A O 1
ATOM 1606 N N . THR A 1 202 ? 28.902 -23.000 -29.534 1.00 34.28 202 THR A N 1
ATOM 1607 C CA . THR A 1 202 ? 28.672 -22.092 -28.390 1.00 34.28 202 THR A CA 1
ATOM 1608 C C . THR A 1 202 ? 27.917 -20.793 -28.692 1.00 34.28 202 THR A C 1
ATOM 1610 O O . THR A 1 202 ? 28.412 -19.690 -28.465 1.00 34.28 202 THR A O 1
ATOM 1613 N N . ALA A 1 203 ? 26.628 -20.931 -29.012 1.00 26.81 203 ALA A N 1
ATOM 1614 C CA . ALA A 1 203 ? 25.656 -19.955 -28.523 1.00 26.81 203 ALA A CA 1
ATOM 1615 C C . ALA A 1 203 ? 25.791 -19.831 -26.983 1.00 26.81 203 ALA A C 1
ATOM 1617 O O . ALA A 1 203 ? 25.839 -20.863 -26.302 1.00 26.81 203 ALA A O 1
ATOM 1618 N N . PRO A 1 204 ? 25.857 -18.619 -26.396 1.00 31.73 204 PRO A N 1
ATOM 1619 C CA . PRO A 1 204 ? 25.902 -18.466 -24.944 1.00 31.73 204 PRO A CA 1
ATOM 1620 C C . PRO A 1 204 ? 24.623 -19.036 -24.299 1.00 31.73 204 PRO A C 1
ATOM 1622 O O . PRO A 1 204 ? 23.529 -18.645 -24.712 1.00 31.73 204 PRO A O 1
ATOM 1625 N N . PRO A 1 205 ? 24.700 -19.899 -23.263 1.00 34.47 205 PRO A N 1
ATOM 1626 C CA . PRO A 1 205 ? 23.534 -20.572 -22.670 1.00 34.47 205 PRO A CA 1
ATOM 1627 C C . PRO A 1 205 ? 22.673 -19.658 -21.765 1.00 34.47 205 PRO A C 1
ATOM 1629 O O . PRO A 1 205 ? 22.172 -20.070 -20.717 1.00 34.47 205 PRO A O 1
ATOM 1632 N N . MET A 1 206 ? 22.476 -18.398 -22.164 1.00 36.72 206 MET A N 1
ATOM 1633 C CA . MET A 1 206 ? 21.665 -17.418 -21.437 1.00 36.72 206 MET A CA 1
ATOM 1634 C C . MET A 1 206 ? 20.167 -17.737 -21.477 1.00 36.72 206 MET A C 1
ATOM 1636 O O . MET A 1 206 ? 19.477 -17.495 -20.490 1.00 36.72 206 MET A O 1
ATOM 1640 N N . THR A 1 207 ? 19.666 -18.313 -22.574 1.00 44.03 207 THR A N 1
ATOM 1641 C CA . THR A 1 207 ? 18.266 -18.761 -22.687 1.00 44.03 207 THR A CA 1
ATOM 1642 C C . THR A 1 207 ? 17.951 -19.855 -21.668 1.00 44.03 207 THR A C 1
ATOM 1644 O O . THR A 1 207 ? 16.998 -19.716 -20.905 1.00 44.03 207 THR A O 1
ATOM 1647 N N . GLY A 1 208 ? 18.789 -20.893 -21.590 1.00 34.44 208 GLY A N 1
ATOM 1648 C CA . GLY A 1 208 ? 18.632 -21.990 -20.633 1.00 34.44 208 GLY A CA 1
ATOM 1649 C C . GLY A 1 208 ? 18.712 -21.526 -19.176 1.00 34.44 208 GLY A C 1
ATOM 1650 O O . GLY A 1 208 ? 17.777 -21.746 -18.407 1.00 34.44 208 GLY A O 1
ATOM 1651 N N . HIS A 1 209 ? 19.794 -20.842 -18.789 1.00 40.12 209 HIS A N 1
ATOM 1652 C CA . HIS A 1 209 ? 19.999 -20.476 -17.383 1.00 40.12 209 HIS A CA 1
ATOM 1653 C C . HIS A 1 209 ? 19.006 -19.427 -16.858 1.00 40.12 209 HIS A C 1
ATOM 1655 O O . HIS A 1 209 ? 18.580 -19.551 -15.713 1.00 40.12 209 HIS A O 1
ATOM 1661 N N . LEU A 1 210 ? 18.579 -18.438 -17.658 1.00 42.50 210 LEU A N 1
ATOM 1662 C CA . LEU A 1 210 ? 17.559 -17.473 -17.213 1.00 42.50 210 LEU A CA 1
ATOM 1663 C C . LEU A 1 210 ? 16.163 -18.102 -17.107 1.00 42.50 210 LEU A C 1
ATOM 1665 O O . LEU A 1 210 ? 15.390 -17.738 -16.221 1.00 42.50 210 LEU A O 1
ATOM 1669 N N . GLN A 1 211 ? 15.828 -19.057 -17.978 1.00 42.28 211 GLN A N 1
ATOM 1670 C CA . GLN A 1 211 ? 14.531 -19.732 -17.930 1.00 42.28 211 GLN A CA 1
ATOM 1671 C C . GLN A 1 211 ? 14.455 -20.699 -16.737 1.00 42.28 211 GLN A C 1
ATOM 1673 O O . GLN A 1 211 ? 13.509 -20.634 -15.954 1.00 42.28 211 GLN A O 1
ATOM 1678 N N . GLN A 1 212 ? 15.522 -21.466 -16.499 1.00 39.97 212 GLN A N 1
ATOM 1679 C CA . GLN A 1 212 ? 15.651 -22.344 -15.332 1.00 39.97 212 GLN A CA 1
ATOM 1680 C C . GLN A 1 212 ? 15.816 -21.572 -14.003 1.00 39.97 212 GLN A C 1
ATOM 1682 O O . GLN A 1 212 ? 15.519 -22.105 -12.933 1.00 39.97 212 GLN A O 1
ATOM 1687 N N . ALA A 1 213 ? 16.257 -20.307 -14.046 1.00 44.00 213 ALA A N 1
ATOM 1688 C CA . ALA A 1 213 ? 16.200 -19.398 -12.901 1.00 44.00 213 ALA A CA 1
ATOM 1689 C C . ALA A 1 213 ? 14.760 -18.937 -12.619 1.00 44.00 213 ALA A C 1
ATOM 1691 O O . ALA A 1 213 ? 14.319 -19.037 -11.477 1.00 44.00 213 ALA A O 1
ATOM 1692 N N . ARG A 1 214 ? 13.992 -18.529 -13.646 1.00 46.84 214 ARG A N 1
ATOM 1693 C CA . ARG A 1 214 ? 12.563 -18.173 -13.498 1.00 46.84 214 ARG A CA 1
ATOM 1694 C C . ARG A 1 214 ? 11.736 -19.314 -12.903 1.00 46.84 214 ARG A C 1
ATOM 1696 O O . ARG A 1 214 ? 10.935 -19.064 -12.014 1.00 46.84 214 ARG A O 1
ATOM 1703 N N . GLU A 1 215 ? 11.975 -20.554 -13.324 1.00 46.84 215 GLU A N 1
ATOM 1704 C CA . GLU A 1 215 ? 11.324 -21.761 -12.776 1.00 46.84 215 GLU A CA 1
ATOM 1705 C C . GLU A 1 215 ? 11.635 -22.023 -11.287 1.00 46.84 215 GLU A C 1
ATOM 1707 O O . GLU A 1 215 ? 10.948 -22.813 -10.642 1.00 46.84 215 GLU A O 1
ATOM 1712 N N . ARG A 1 216 ? 12.656 -21.363 -10.723 1.00 47.59 216 ARG A N 1
ATOM 1713 C CA . ARG A 1 216 ? 13.078 -21.479 -9.314 1.00 47.59 216 ARG A CA 1
ATOM 1714 C C . ARG A 1 216 ? 12.835 -20.209 -8.494 1.00 47.59 216 ARG A C 1
ATOM 1716 O O . ARG A 1 216 ? 13.067 -20.214 -7.286 1.00 47.59 216 ARG A O 1
ATOM 1723 N N . SER A 1 217 ? 12.384 -19.125 -9.120 1.00 61.97 217 SER A N 1
ATOM 1724 C CA . SER A 1 217 ? 12.118 -17.849 -8.459 1.00 61.97 217 SER A CA 1
ATOM 1725 C C . SER A 1 217 ? 10.646 -17.749 -8.066 1.00 61.97 217 SER A C 1
ATOM 1727 O O . SER A 1 217 ? 9.765 -17.790 -8.920 1.00 61.97 217 SER A O 1
ATOM 1729 N N . PHE A 1 218 ? 10.373 -17.570 -6.770 1.00 71.12 218 PHE A N 1
ATOM 1730 C CA . PHE A 1 218 ? 9.037 -17.198 -6.291 1.00 71.12 218 PHE A CA 1
ATOM 1731 C C . PHE A 1 218 ? 8.533 -15.965 -7.054 1.00 71.12 218 PHE A C 1
ATOM 1733 O O . PHE A 1 218 ? 9.268 -14.988 -7.170 1.00 71.12 218 PHE A O 1
ATOM 1740 N N . GLN A 1 219 ? 7.286 -15.996 -7.531 1.00 81.25 219 GLN A N 1
ATOM 1741 C CA . GLN A 1 219 ? 6.645 -14.879 -8.221 1.00 81.25 219 GLN A CA 1
ATOM 1742 C C . GLN A 1 219 ? 5.384 -14.428 -7.463 1.00 81.25 219 GLN A C 1
ATOM 1744 O O . GLN A 1 219 ? 4.514 -15.262 -7.202 1.00 81.25 219 GLN A O 1
ATOM 1749 N N . PRO A 1 220 ? 5.234 -13.126 -7.138 1.00 85.44 220 PRO A N 1
ATOM 1750 C CA . PRO A 1 220 ? 4.021 -12.608 -6.513 1.00 85.44 220 PRO A CA 1
ATOM 1751 C C . PRO A 1 220 ? 2.768 -12.896 -7.350 1.00 85.44 220 PRO A C 1
ATOM 1753 O O . PRO A 1 220 ? 2.763 -12.731 -8.575 1.00 85.44 220 PRO A O 1
ATOM 1756 N N . HIS A 1 221 ? 1.701 -13.319 -6.674 1.00 83.81 221 HIS A N 1
ATOM 1757 C CA . HIS A 1 221 ? 0.448 -13.739 -7.300 1.00 83.81 221 HIS A CA 1
ATOM 1758 C C . HIS A 1 221 ? -0.147 -12.647 -8.207 1.00 83.81 221 HIS A C 1
ATOM 1760 O O . HIS A 1 221 ? -0.052 -11.460 -7.908 1.00 83.81 221 HIS A O 1
ATOM 1766 N N . GLY A 1 222 ? -0.718 -13.049 -9.346 1.00 87.81 222 GLY A N 1
ATOM 1767 C CA . GLY A 1 222 ? -1.284 -12.137 -10.349 1.00 87.81 222 GLY A CA 1
ATOM 1768 C C . GLY A 1 222 ? -0.270 -11.324 -11.172 1.00 87.81 222 GLY A C 1
ATOM 1769 O O . GLY A 1 222 ? -0.674 -10.627 -12.094 1.00 87.81 222 GLY A O 1
ATOM 1770 N N . THR A 1 223 ? 1.043 -11.398 -10.903 1.00 92.00 223 THR A N 1
ATOM 1771 C CA . THR A 1 223 ? 2.021 -10.496 -11.555 1.00 92.00 223 THR A CA 1
ATOM 1772 C C . THR A 1 223 ? 2.678 -11.030 -12.837 1.00 92.00 223 THR A C 1
ATOM 1774 O O . THR A 1 223 ? 3.464 -10.311 -13.450 1.00 92.00 223 THR A O 1
ATOM 1777 N N . ALA A 1 224 ? 2.389 -12.264 -13.264 1.00 89.31 224 ALA A N 1
ATOM 1778 C CA . ALA A 1 224 ? 3.103 -12.926 -14.368 1.00 89.31 224 ALA A CA 1
ATOM 1779 C C . ALA A 1 224 ? 2.896 -12.276 -15.748 1.00 89.31 224 ALA A C 1
ATOM 1781 O O . ALA A 1 224 ? 3.837 -12.171 -16.539 1.00 89.31 224 ALA A O 1
ATOM 1782 N N . GLU A 1 225 ? 1.682 -11.806 -16.027 1.00 90.56 225 GLU A N 1
ATOM 1783 C CA . GLU A 1 225 ? 1.296 -11.259 -17.332 1.00 90.56 225 GLU A CA 1
ATOM 1784 C C . GLU A 1 225 ? 2.038 -9.951 -17.653 1.00 90.56 225 GLU A C 1
ATOM 1786 O O . GLU A 1 225 ? 2.501 -9.763 -18.777 1.00 90.56 225 GLU A O 1
ATOM 1791 N N . TYR A 1 226 ? 2.281 -9.107 -16.641 1.00 92.62 226 TYR A N 1
ATOM 1792 C CA . TYR A 1 226 ? 3.000 -7.828 -16.761 1.00 92.62 226 TYR A CA 1
ATOM 1793 C C . TYR A 1 226 ? 4.455 -7.942 -17.256 1.00 92.62 226 TYR A C 1
ATOM 1795 O O . TYR A 1 226 ? 5.033 -6.926 -17.636 1.00 92.62 226 TYR A O 1
ATOM 1803 N N . TYR A 1 227 ? 5.043 -9.146 -17.253 1.00 92.38 227 TYR A N 1
ATOM 1804 C CA . TYR A 1 227 ? 6.416 -9.423 -17.711 1.00 92.38 227 TYR A CA 1
ATOM 1805 C C . TYR A 1 227 ? 6.465 -10.326 -18.957 1.00 92.38 227 TYR A C 1
ATOM 1807 O O . TYR A 1 227 ? 7.495 -10.942 -19.258 1.00 92.38 227 TYR A O 1
ATOM 1815 N N . THR A 1 228 ? 5.345 -10.437 -19.674 1.00 89.31 228 THR A N 1
ATOM 1816 C CA . THR A 1 228 ? 5.219 -11.214 -20.910 1.00 89.31 228 THR A CA 1
ATOM 1817 C C . THR A 1 228 ? 5.126 -10.244 -22.089 1.00 89.31 228 THR A C 1
ATOM 1819 O O . THR A 1 228 ? 4.147 -9.519 -22.244 1.00 89.31 228 THR A O 1
ATOM 1822 N N . HIS A 1 229 ? 6.160 -10.214 -22.935 1.00 90.19 229 HIS A N 1
ATOM 1823 C CA . HIS A 1 229 ? 6.274 -9.270 -24.050 1.00 90.19 229 HIS A CA 1
ATOM 1824 C C . HIS A 1 229 ? 6.749 -9.962 -25.327 1.00 90.19 229 HIS A C 1
ATOM 1826 O O . HIS A 1 229 ? 7.377 -11.018 -25.290 1.00 90.19 229 HIS A O 1
ATOM 1832 N N . LYS A 1 230 ? 6.492 -9.321 -26.472 1.00 89.56 230 LYS A N 1
ATOM 1833 C CA . LYS A 1 230 ? 7.011 -9.763 -27.768 1.00 89.56 230 LYS A CA 1
ATOM 1834 C C . LYS A 1 230 ? 8.535 -9.601 -27.823 1.00 89.56 230 LYS A C 1
ATOM 1836 O O . LYS A 1 230 ? 9.072 -8.538 -27.488 1.00 89.56 230 LYS A O 1
ATOM 1841 N N . GLU A 1 231 ? 9.212 -10.644 -28.295 1.00 87.56 231 GLU A N 1
ATOM 1842 C CA . GLU A 1 231 ? 10.667 -10.666 -28.470 1.00 87.56 231 GLU A CA 1
ATOM 1843 C C . GLU A 1 231 ? 11.162 -9.557 -29.430 1.00 87.56 231 GLU A C 1
ATOM 1845 O O . GLU A 1 231 ? 10.366 -8.930 -30.145 1.00 87.56 231 GLU A O 1
ATOM 1850 N N . PRO A 1 232 ? 12.459 -9.203 -29.404 1.00 91.00 232 PRO A N 1
ATOM 1851 C CA . PRO A 1 232 ? 13.058 -8.335 -30.417 1.00 91.00 232 PRO A CA 1
ATOM 1852 C C . PRO A 1 232 ? 12.873 -8.894 -31.833 1.00 91.00 232 PRO A C 1
ATOM 1854 O O . PRO A 1 232 ? 12.809 -10.106 -32.029 1.00 91.00 232 PRO A O 1
ATOM 1857 N N . ALA A 1 233 ? 12.804 -8.015 -32.831 1.00 90.19 233 ALA A N 1
ATOM 1858 C CA . ALA A 1 233 ? 12.898 -8.430 -34.224 1.00 90.19 233 ALA A CA 1
ATOM 1859 C C . ALA A 1 233 ? 14.318 -8.946 -34.500 1.00 90.19 233 ALA A C 1
ATOM 1861 O O . ALA A 1 233 ? 15.288 -8.244 -34.219 1.00 90.19 233 ALA A O 1
ATOM 1862 N N . ALA A 1 234 ? 14.440 -10.152 -35.047 1.00 88.38 234 ALA A N 1
ATOM 1863 C CA . ALA A 1 234 ? 15.703 -10.654 -35.575 1.00 88.38 234 ALA A CA 1
ATOM 1864 C C . ALA A 1 234 ? 15.956 -10.054 -36.966 1.00 88.38 234 ALA A C 1
ATOM 1866 O O . ALA A 1 234 ? 15.054 -10.049 -37.803 1.00 88.38 234 ALA A O 1
ATOM 1867 N N . MET A 1 235 ? 17.171 -9.565 -37.215 1.00 86.44 235 MET A N 1
ATOM 1868 C CA . MET A 1 235 ? 17.637 -9.137 -38.540 1.00 86.44 235 MET A CA 1
ATOM 1869 C C . MET A 1 235 ? 19.076 -9.612 -38.758 1.00 86.44 235 MET A C 1
ATOM 1871 O O . MET A 1 235 ? 19.846 -9.697 -37.798 1.00 86.44 235 MET A O 1
ATOM 1875 N N . SER A 1 236 ? 19.459 -9.894 -40.008 1.00 83.81 236 SER A N 1
ATOM 1876 C CA . SER A 1 236 ? 20.877 -10.100 -40.321 1.00 83.81 236 SER A CA 1
ATOM 1877 C C . SER A 1 236 ? 21.644 -8.783 -40.172 1.00 83.81 236 SER A C 1
ATOM 1879 O O . SER A 1 236 ? 21.063 -7.693 -40.259 1.00 83.81 236 SER A O 1
ATOM 1881 N N . ARG A 1 237 ? 22.965 -8.866 -39.976 1.00 79.19 237 ARG A N 1
ATOM 1882 C CA . ARG A 1 237 ? 23.817 -7.671 -39.912 1.00 79.19 237 ARG A CA 1
ATOM 1883 C C . ARG A 1 237 ? 23.705 -6.808 -41.173 1.00 79.19 237 ARG A C 1
ATOM 1885 O O . ARG A 1 237 ? 23.573 -5.594 -41.051 1.00 79.19 237 ARG A O 1
ATOM 1892 N N . ASN A 1 238 ? 23.681 -7.424 -42.355 1.00 77.19 238 ASN A N 1
ATOM 1893 C CA . ASN A 1 238 ? 23.619 -6.714 -43.632 1.00 77.19 238 ASN A CA 1
ATOM 1894 C C . ASN A 1 238 ? 22.275 -5.991 -43.848 1.00 77.19 238 ASN A C 1
ATOM 1896 O O . ASN A 1 238 ? 22.256 -4.832 -44.266 1.00 77.19 238 ASN A O 1
ATOM 1900 N N . ASP A 1 239 ? 21.152 -6.633 -43.508 1.00 84.75 239 ASP A N 1
ATOM 1901 C CA . ASP A 1 239 ? 19.821 -6.012 -43.622 1.00 84.75 239 ASP A CA 1
ATOM 1902 C C . ASP A 1 239 ? 19.675 -4.830 -42.656 1.00 84.75 239 ASP A C 1
ATOM 1904 O O . ASP A 1 239 ? 19.070 -3.810 -42.986 1.00 84.75 239 ASP A O 1
ATOM 1908 N N . TYR A 1 240 ? 20.243 -4.956 -41.454 1.00 86.62 240 TYR A N 1
ATOM 1909 C CA . TYR A 1 240 ? 20.197 -3.914 -40.435 1.00 86.62 240 TYR A CA 1
ATOM 1910 C C . TYR A 1 240 ? 21.131 -2.739 -40.767 1.00 86.62 240 TYR A C 1
ATOM 1912 O O . TYR A 1 240 ? 20.705 -1.591 -40.659 1.00 86.62 240 TYR A O 1
ATOM 1920 N N . GLU A 1 241 ? 22.351 -2.989 -41.260 1.00 83.50 241 GLU A N 1
ATOM 1921 C CA . GLU A 1 241 ? 23.244 -1.942 -41.787 1.00 83.50 241 GLU A CA 1
ATOM 1922 C C . GLU A 1 241 ? 22.604 -1.202 -42.980 1.00 83.50 241 GLU A C 1
ATOM 1924 O O . GLU A 1 241 ? 22.639 0.030 -43.030 1.00 83.50 241 GLU A O 1
ATOM 1929 N N . THR A 1 242 ? 21.920 -1.923 -43.878 1.00 84.88 242 THR A N 1
ATOM 1930 C CA . THR A 1 242 ? 21.161 -1.338 -45.001 1.00 84.88 242 THR A CA 1
ATOM 1931 C C . THR A 1 242 ? 19.990 -0.477 -44.515 1.00 84.88 242 THR A C 1
ATOM 1933 O O . THR A 1 242 ? 19.849 0.676 -44.930 1.00 84.88 242 THR A O 1
ATOM 1936 N N . TRP A 1 243 ? 19.174 -0.987 -43.586 1.00 88.81 243 TRP A N 1
ATOM 1937 C CA . TRP A 1 243 ? 18.035 -0.252 -43.027 1.00 88.81 243 TRP A CA 1
ATOM 1938 C C . TRP A 1 243 ? 18.473 1.004 -42.260 1.00 88.81 243 TRP A C 1
ATOM 1940 O O . TRP A 1 243 ? 17.860 2.064 -42.415 1.00 88.81 243 TRP A O 1
ATOM 1950 N N . VAL A 1 244 ? 19.553 0.932 -41.473 1.00 86.50 244 VAL A N 1
ATOM 1951 C CA . VAL A 1 244 ? 20.112 2.113 -40.796 1.00 86.50 244 VAL A CA 1
ATOM 1952 C C . VAL A 1 244 ? 20.607 3.133 -41.820 1.00 86.50 244 VAL A C 1
ATOM 1954 O O . VAL A 1 244 ? 20.283 4.312 -41.680 1.00 86.50 244 VAL A O 1
ATOM 1957 N N . HIS A 1 245 ? 21.298 2.707 -42.882 1.00 82.69 245 HIS A N 1
ATOM 1958 C CA . HIS A 1 245 ? 21.746 3.614 -43.941 1.00 82.69 245 HIS A CA 1
ATOM 1959 C C . HIS A 1 245 ? 20.584 4.365 -44.613 1.00 82.69 245 HIS A C 1
ATOM 1961 O O . HIS A 1 245 ? 20.634 5.589 -44.744 1.00 82.69 245 HIS A O 1
ATOM 1967 N N . GLU A 1 246 ? 19.507 3.668 -44.987 1.00 84.00 246 GLU A N 1
ATOM 1968 C CA . GLU A 1 246 ? 18.325 4.319 -45.563 1.00 84.00 246 GLU A CA 1
ATOM 1969 C C . GLU A 1 246 ? 17.708 5.358 -44.619 1.00 84.00 246 GLU A C 1
ATOM 1971 O O . GLU A 1 246 ? 17.323 6.447 -45.052 1.00 84.00 246 GLU A O 1
ATOM 1976 N N . ASN A 1 247 ? 17.609 5.044 -43.326 1.00 83.75 247 ASN A N 1
ATOM 1977 C CA . ASN A 1 247 ? 17.029 5.960 -42.347 1.00 83.75 247 ASN A CA 1
ATOM 1978 C C . ASN A 1 247 ? 17.955 7.147 -42.050 1.00 83.75 247 ASN A C 1
ATOM 1980 O O . ASN A 1 247 ? 17.460 8.263 -41.910 1.00 83.75 247 ASN A O 1
ATOM 1984 N N . MET A 1 248 ? 19.279 6.961 -42.058 1.00 79.00 248 MET A N 1
ATOM 1985 C CA . MET A 1 248 ? 20.248 8.062 -41.985 1.00 79.00 248 MET A CA 1
ATOM 1986 C C . MET A 1 248 ? 20.029 9.080 -43.106 1.00 79.00 248 MET A C 1
ATOM 1988 O O . MET A 1 248 ? 19.927 10.272 -42.826 1.00 79.00 248 MET A O 1
ATOM 1992 N N . VAL A 1 249 ? 19.892 8.624 -44.356 1.00 74.00 249 VAL A N 1
ATOM 1993 C CA . VAL A 1 249 ? 19.650 9.509 -45.510 1.00 74.00 249 VAL A CA 1
ATOM 1994 C C . VAL A 1 249 ? 18.309 10.244 -45.381 1.00 74.00 249 VAL A C 1
ATOM 1996 O O . VAL A 1 249 ? 18.236 11.437 -45.665 1.00 74.00 249 VAL A O 1
ATOM 1999 N N . ARG A 1 250 ? 17.256 9.572 -44.894 1.00 76.50 250 ARG A N 1
ATOM 2000 C CA . ARG A 1 250 ? 15.922 10.173 -44.678 1.00 76.50 250 ARG A CA 1
ATOM 2001 C C . ARG A 1 250 ? 15.878 11.181 -43.514 1.00 76.50 250 ARG A C 1
ATOM 2003 O O . ARG A 1 250 ? 15.028 12.066 -43.522 1.00 76.50 250 ARG A O 1
ATOM 2010 N N . VAL A 1 251 ? 16.764 11.053 -42.520 1.00 69.88 251 VAL A N 1
ATOM 2011 C CA . VAL A 1 251 ? 16.789 11.848 -41.268 1.00 69.88 251 VAL A CA 1
ATOM 2012 C C . VAL A 1 251 ? 17.930 12.897 -41.250 1.00 69.88 251 VAL A C 1
ATOM 2014 O O . VAL A 1 251 ? 18.092 13.658 -40.286 1.00 69.88 251 VAL A O 1
ATOM 2017 N N . ALA A 1 252 ? 18.694 13.003 -42.343 1.00 65.31 252 ALA A N 1
ATOM 2018 C CA . ALA A 1 252 ? 19.792 13.952 -42.538 1.00 65.31 252 ALA A CA 1
ATOM 2019 C C . ALA A 1 252 ? 19.303 15.407 -42.717 1.00 65.31 252 ALA A C 1
ATOM 2021 O O . ALA A 1 252 ? 19.253 15.946 -43.820 1.00 65.31 252 ALA A O 1
ATOM 2022 N N . ALA A 1 253 ? 18.960 16.075 -41.613 1.00 58.19 253 ALA A N 1
ATOM 2023 C CA . ALA A 1 253 ? 18.364 17.412 -41.652 1.00 58.19 253 ALA A CA 1
ATOM 2024 C C . ALA A 1 253 ? 19.342 18.556 -42.007 1.00 58.19 253 ALA A C 1
ATOM 2026 O O . ALA A 1 253 ? 18.917 19.543 -42.606 1.00 58.19 253 ALA A O 1
ATOM 2027 N N . LYS A 1 254 ? 20.618 18.480 -41.580 1.00 55.06 254 LYS A N 1
ATOM 2028 C CA . LYS A 1 254 ? 21.618 19.577 -41.689 1.00 55.06 254 LYS A CA 1
ATOM 2029 C C . LYS A 1 254 ? 23.092 19.110 -41.786 1.00 55.06 254 LYS A C 1
ATOM 2031 O O . LYS A 1 254 ? 23.985 19.840 -41.369 1.00 55.06 254 LYS A O 1
ATOM 2036 N N . GLY A 1 255 ? 23.359 17.893 -42.269 1.00 58.53 255 GLY A N 1
ATOM 2037 C CA . GLY A 1 255 ? 24.719 17.327 -42.360 1.00 58.53 255 GLY A CA 1
ATOM 2038 C C . GLY A 1 255 ? 25.276 17.269 -43.794 1.00 58.53 255 GLY A C 1
ATOM 2039 O O . GLY A 1 255 ? 24.487 17.263 -44.741 1.00 58.53 255 GLY A O 1
ATOM 2040 N N . PRO A 1 256 ? 26.610 17.200 -43.983 1.00 59.25 256 PRO A N 1
ATOM 2041 C CA . PRO A 1 256 ? 27.197 16.846 -45.274 1.00 59.25 256 PRO A CA 1
ATOM 2042 C C . PRO A 1 256 ? 26.859 15.388 -45.630 1.00 59.25 256 PRO A C 1
ATOM 2044 O O . PRO A 1 256 ? 26.813 14.521 -44.758 1.00 59.25 256 PRO A O 1
ATOM 2047 N N . GLN A 1 257 ? 26.616 15.108 -46.913 1.00 56.88 257 GLN A N 1
ATOM 2048 C CA . GLN A 1 257 ? 26.215 13.768 -47.354 1.00 56.88 257 GLN A CA 1
ATOM 2049 C C . GLN A 1 257 ? 27.311 12.728 -47.069 1.00 56.88 257 GLN A C 1
ATOM 2051 O O . GLN A 1 257 ? 28.484 12.956 -47.354 1.00 56.88 257 GLN A O 1
ATOM 2056 N N . GLY A 1 258 ? 26.906 11.580 -46.519 1.00 56.69 258 GLY A N 1
ATOM 2057 C CA . GLY A 1 258 ? 27.786 10.470 -46.143 1.00 56.69 258 GLY A CA 1
ATOM 2058 C C . GLY A 1 258 ? 28.133 10.416 -44.651 1.00 56.69 258 GLY A C 1
ATOM 2059 O O . GLY A 1 258 ? 28.270 9.316 -44.116 1.00 56.69 258 GLY A O 1
ATOM 2060 N N . GLU A 1 259 ? 28.200 11.553 -43.953 1.00 66.69 259 GLU A N 1
ATOM 2061 C CA . GLU A 1 259 ? 28.445 11.579 -42.504 1.00 66.69 259 GLU A CA 1
ATOM 2062 C C . GLU A 1 259 ? 27.141 11.435 -41.690 1.00 66.69 259 GLU A C 1
ATOM 2064 O O . GLU A 1 259 ? 26.114 12.016 -42.053 1.00 66.69 259 GLU A O 1
ATOM 2069 N N . PRO A 1 260 ? 27.154 10.703 -40.559 1.00 69.19 260 PRO A N 1
ATOM 2070 C CA . PRO A 1 260 ? 26.044 10.675 -39.614 1.00 69.19 260 PRO A CA 1
ATOM 2071 C C . PRO A 1 260 ? 25.748 12.048 -39.002 1.00 69.19 260 PRO A C 1
ATOM 2073 O O . PRO A 1 260 ? 26.640 12.715 -38.477 1.00 69.19 260 PRO A O 1
ATOM 2076 N N . SER A 1 261 ? 24.472 12.426 -38.967 1.00 75.50 261 SER A N 1
ATOM 2077 C CA . SER A 1 261 ? 23.976 13.524 -38.134 1.00 75.50 261 SER A CA 1
ATOM 2078 C C . SER A 1 261 ? 23.635 13.040 -36.718 1.00 75.50 261 SER A C 1
ATOM 2080 O O . SER A 1 261 ? 23.328 11.867 -36.515 1.00 75.50 261 SER A O 1
ATOM 2082 N N . ASP A 1 262 ? 23.603 13.946 -35.736 1.00 77.19 262 ASP A N 1
ATOM 2083 C CA . ASP A 1 262 ? 23.162 13.634 -34.359 1.00 77.19 262 ASP A CA 1
ATOM 2084 C C . ASP A 1 262 ? 21.751 13.001 -34.332 1.00 77.19 262 ASP A C 1
ATOM 2086 O O . ASP A 1 262 ? 21.485 12.016 -33.642 1.00 77.19 262 ASP A O 1
ATOM 2090 N N . SER A 1 263 ? 20.869 13.477 -35.221 1.00 79.50 263 SER A N 1
ATOM 2091 C CA . SER A 1 263 ? 19.532 12.914 -35.443 1.00 79.50 263 SER A CA 1
ATOM 2092 C C . SER A 1 263 ? 19.528 11.439 -35.876 1.00 79.50 263 SER A C 1
ATOM 2094 O O . SER A 1 263 ? 18.535 10.757 -35.632 1.00 79.50 263 SER A O 1
ATOM 2096 N N . ALA A 1 264 ? 20.610 10.918 -36.466 1.00 80.81 264 ALA A N 1
ATOM 2097 C CA . ALA A 1 264 ? 20.730 9.500 -36.802 1.00 80.81 264 ALA A CA 1
ATOM 2098 C C . ALA A 1 264 ? 21.051 8.634 -35.574 1.00 80.81 264 ALA A C 1
ATOM 2100 O O . ALA A 1 264 ? 20.375 7.630 -35.355 1.00 80.81 264 ALA A O 1
ATOM 2101 N N . TYR A 1 265 ? 22.028 9.032 -34.747 1.00 81.88 265 TYR A N 1
ATOM 2102 C CA . TYR A 1 265 ? 22.354 8.318 -33.504 1.00 81.88 265 TYR A CA 1
ATOM 2103 C C . TYR A 1 265 ? 21.153 8.316 -32.553 1.00 81.88 265 TYR A C 1
ATOM 2105 O O . TYR A 1 265 ? 20.724 7.262 -32.083 1.00 81.88 265 TYR A O 1
ATOM 2113 N N . ALA A 1 266 ? 20.559 9.489 -32.322 1.00 81.06 266 ALA A N 1
ATOM 2114 C CA . ALA A 1 266 ? 19.396 9.617 -31.455 1.00 81.06 266 ALA A CA 1
ATOM 2115 C C . ALA A 1 266 ? 18.148 8.918 -32.024 1.00 81.06 266 ALA A C 1
ATOM 2117 O O . ALA A 1 266 ? 17.404 8.296 -31.269 1.00 81.06 266 ALA A O 1
ATOM 2118 N N . GLY A 1 267 ? 17.929 8.969 -33.344 1.00 84.50 267 GLY A N 1
ATOM 2119 C CA . GLY A 1 267 ? 16.827 8.264 -34.005 1.00 84.50 267 GLY A CA 1
ATOM 2120 C C . GLY A 1 267 ? 16.948 6.742 -33.900 1.00 84.50 267 GLY A C 1
ATOM 2121 O O . GLY A 1 267 ? 15.970 6.068 -33.572 1.00 84.50 267 GLY A O 1
ATOM 2122 N N . LEU A 1 268 ? 18.153 6.194 -34.099 1.00 87.44 268 LEU A N 1
ATOM 2123 C CA . LEU A 1 268 ? 18.403 4.759 -33.949 1.00 87.44 268 LEU A CA 1
ATOM 2124 C C . LEU A 1 268 ? 18.277 4.305 -32.489 1.00 87.44 268 LEU A C 1
ATOM 2126 O O . LEU A 1 268 ? 17.689 3.253 -32.227 1.00 87.44 268 LEU A O 1
ATOM 2130 N N . PHE A 1 269 ? 18.768 5.104 -31.536 1.00 87.81 269 PHE A N 1
ATOM 2131 C CA . PHE A 1 269 ? 18.579 4.824 -30.115 1.00 87.81 269 PHE A CA 1
ATOM 2132 C C . PHE A 1 269 ? 17.090 4.842 -29.729 1.00 87.81 269 PHE A C 1
ATOM 2134 O O . PHE A 1 269 ? 16.611 3.894 -29.109 1.00 87.81 269 PHE A O 1
ATOM 2141 N N . ALA A 1 270 ? 16.333 5.863 -30.146 1.00 87.75 270 ALA A N 1
ATOM 2142 C CA . ALA A 1 270 ? 14.902 5.975 -29.860 1.00 87.75 270 ALA A CA 1
ATOM 2143 C C . ALA A 1 270 ? 14.085 4.819 -30.468 1.00 87.75 270 ALA A C 1
ATOM 2145 O O . ALA A 1 270 ? 13.177 4.304 -29.814 1.00 87.75 270 ALA A O 1
ATOM 2146 N N . HIS A 1 271 ? 14.440 4.352 -31.674 1.00 89.69 271 HIS A N 1
ATOM 2147 C CA . HIS A 1 271 ? 13.892 3.114 -32.244 1.00 89.69 271 HIS A CA 1
ATOM 2148 C C . HIS A 1 271 ? 14.198 1.911 -31.346 1.00 89.69 271 HIS A C 1
ATOM 2150 O O . HIS A 1 271 ? 13.283 1.196 -30.938 1.00 89.69 271 HIS A O 1
ATOM 2156 N N . GLN A 1 272 ? 15.468 1.711 -30.977 1.00 90.75 272 GLN A N 1
ATOM 2157 C CA . GLN A 1 272 ? 15.889 0.563 -30.169 1.00 90.75 272 GLN A CA 1
ATOM 2158 C C . GLN A 1 272 ? 15.294 0.543 -28.756 1.00 90.75 272 GLN A C 1
ATOM 2160 O O . GLN A 1 272 ? 14.985 -0.536 -28.247 1.00 90.75 272 GLN A O 1
ATOM 2165 N N . ALA A 1 273 ? 15.090 1.710 -28.146 1.00 91.81 273 ALA A N 1
ATOM 2166 C CA . ALA A 1 273 ? 14.515 1.874 -26.815 1.00 91.81 273 ALA A CA 1
ATOM 2167 C C . ALA A 1 273 ? 12.978 2.042 -26.810 1.00 91.81 273 ALA A C 1
ATOM 2169 O O . ALA A 1 273 ? 12.369 2.128 -25.742 1.00 91.81 273 ALA A O 1
ATOM 2170 N N . GLY A 1 274 ? 12.310 2.025 -27.971 1.00 90.69 274 GLY A N 1
ATOM 2171 C CA . GLY A 1 274 ? 10.872 2.315 -28.099 1.00 90.69 274 GLY A CA 1
ATOM 2172 C C . GLY A 1 274 ? 9.931 1.415 -27.277 1.00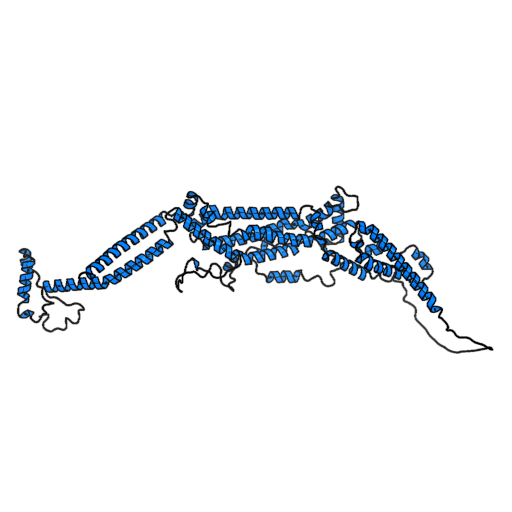 90.69 274 GLY A C 1
ATOM 2173 O O . GLY A 1 274 ? 8.799 1.800 -26.984 1.00 90.69 274 GLY A O 1
ATOM 2174 N N . LYS A 1 275 ? 10.390 0.235 -26.836 1.00 93.88 275 LYS A N 1
ATOM 2175 C CA . LYS A 1 275 ? 9.629 -0.666 -25.949 1.00 93.88 275 LYS A CA 1
ATOM 2176 C C . LYS A 1 275 ? 9.682 -0.275 -24.462 1.00 93.88 275 LYS A C 1
ATOM 2178 O O . LYS A 1 275 ? 8.812 -0.706 -23.701 1.00 93.88 275 LYS A O 1
ATOM 2183 N N . TRP A 1 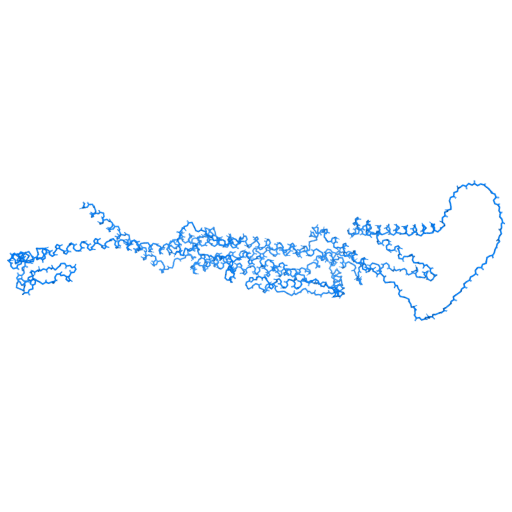276 ? 10.671 0.517 -24.032 1.00 95.06 276 TRP A N 1
ATOM 2184 C CA . TRP A 1 276 ? 10.974 0.770 -22.612 1.00 95.06 276 TRP A CA 1
ATOM 2185 C C . TRP A 1 276 ? 9.801 1.403 -21.857 1.00 95.06 276 TRP A C 1
ATOM 2187 O O . TRP A 1 276 ? 9.490 0.982 -20.744 1.00 95.06 276 TRP A O 1
ATOM 2197 N N . SER A 1 277 ? 9.116 2.367 -22.482 1.00 94.81 277 SER A N 1
ATOM 2198 C CA . SER A 1 277 ? 7.959 3.064 -21.901 1.00 94.81 277 SER A CA 1
ATOM 2199 C C . SER A 1 277 ? 6.843 2.094 -21.486 1.00 94.81 277 SER A C 1
ATOM 2201 O O . SER A 1 277 ? 6.347 2.153 -20.359 1.00 94.81 277 SER A O 1
ATOM 2203 N N . ASN A 1 278 ? 6.499 1.134 -22.355 1.00 95.56 278 ASN A N 1
ATOM 2204 C CA . ASN A 1 278 ? 5.492 0.116 -22.049 1.00 95.56 278 ASN A CA 1
ATOM 2205 C C . ASN A 1 278 ? 5.981 -0.830 -20.942 1.00 95.56 278 ASN A C 1
ATOM 2207 O O . ASN A 1 278 ? 5.280 -1.012 -19.953 1.00 95.56 278 ASN A O 1
ATOM 2211 N N . ILE A 1 279 ? 7.198 -1.379 -21.055 1.00 96.75 279 ILE A N 1
ATOM 2212 C CA . ILE A 1 279 ? 7.739 -2.337 -20.071 1.00 96.75 279 ILE A CA 1
ATOM 2213 C C . ILE A 1 279 ? 7.805 -1.716 -18.664 1.00 96.75 279 ILE A C 1
ATOM 2215 O O . ILE A 1 279 ? 7.353 -2.325 -17.694 1.00 96.75 279 ILE A O 1
ATOM 2219 N N . ALA A 1 280 ? 8.294 -0.478 -18.542 1.00 97.12 280 ALA A N 1
ATOM 2220 C CA . ALA A 1 280 ? 8.343 0.226 -17.262 1.00 97.12 280 ALA A CA 1
ATOM 2221 C C . ALA A 1 280 ? 6.943 0.590 -16.729 1.00 97.12 280 ALA A C 1
ATOM 2223 O O . ALA A 1 280 ? 6.720 0.548 -15.519 1.00 97.12 280 ALA A O 1
ATOM 2224 N N . THR A 1 281 ? 5.976 0.870 -17.612 1.00 97.69 281 THR A N 1
ATOM 2225 C CA . THR A 1 281 ? 4.570 1.078 -17.225 1.00 97.69 281 THR A CA 1
ATOM 2226 C C . THR A 1 281 ? 3.931 -0.213 -16.701 1.00 97.69 281 THR A C 1
ATOM 2228 O O . THR A 1 281 ? 3.255 -0.175 -15.674 1.00 97.69 281 THR A O 1
ATOM 2231 N N . GLN A 1 282 ? 4.182 -1.371 -17.327 1.00 97.69 282 GLN A N 1
ATOM 2232 C CA . GLN A 1 282 ? 3.678 -2.655 -16.820 1.00 97.69 282 GLN A CA 1
ATOM 2233 C C . GLN A 1 282 ? 4.317 -3.040 -15.481 1.00 97.69 282 GLN A C 1
ATOM 2235 O O . GLN A 1 282 ? 3.609 -3.477 -14.576 1.00 97.69 282 GLN A O 1
ATOM 2240 N N . HIS A 1 283 ? 5.619 -2.801 -15.300 1.00 98.00 283 HIS A N 1
ATOM 2241 C CA . HIS A 1 283 ? 6.274 -2.979 -14.001 1.00 98.00 283 HIS A CA 1
ATOM 2242 C C . HIS A 1 283 ? 5.666 -2.071 -12.915 1.00 98.00 283 HIS A C 1
ATOM 2244 O O . HIS A 1 283 ? 5.349 -2.548 -11.824 1.00 98.00 283 HIS A O 1
ATOM 2250 N N . LEU A 1 284 ? 5.425 -0.789 -13.223 1.00 98.19 284 LEU A N 1
ATOM 2251 C CA . LEU A 1 284 ? 4.755 0.147 -12.315 1.00 98.19 284 LEU A CA 1
ATOM 2252 C C . LEU A 1 284 ? 3.344 -0.342 -11.932 1.00 98.19 284 LEU A C 1
ATOM 2254 O O . LEU A 1 284 ? 2.974 -0.280 -10.760 1.00 98.19 284 LEU A O 1
ATOM 2258 N N . ASN A 1 285 ? 2.580 -0.881 -12.887 1.00 97.94 285 ASN A N 1
ATOM 2259 C CA . ASN A 1 285 ? 1.266 -1.477 -12.631 1.00 97.94 285 ASN A CA 1
ATOM 2260 C C . ASN A 1 285 ? 1.359 -2.725 -11.732 1.00 97.94 285 ASN A C 1
ATOM 2262 O O . ASN A 1 285 ? 0.599 -2.837 -10.771 1.00 97.94 285 ASN A O 1
ATOM 2266 N N . ALA A 1 286 ? 2.316 -3.625 -11.984 1.00 97.56 286 ALA A N 1
ATOM 2267 C CA . ALA A 1 286 ? 2.543 -4.821 -11.169 1.00 97.56 286 ALA A CA 1
ATOM 2268 C C . ALA A 1 286 ? 2.928 -4.481 -9.717 1.00 97.56 286 ALA A C 1
ATOM 2270 O O . ALA A 1 286 ? 2.477 -5.142 -8.782 1.00 97.56 286 ALA A O 1
ATOM 2271 N N . VAL A 1 287 ? 3.728 -3.427 -9.508 1.00 97.94 287 VAL A N 1
ATOM 2272 C CA . VAL A 1 287 ? 4.030 -2.915 -8.162 1.00 97.94 287 VAL A CA 1
ATOM 2273 C C . VAL A 1 287 ? 2.771 -2.348 -7.504 1.00 97.94 287 VAL A C 1
ATOM 2275 O O . VAL A 1 287 ? 2.508 -2.664 -6.345 1.00 97.94 287 VAL A O 1
ATOM 2278 N N . TRP A 1 288 ? 1.953 -1.572 -8.223 1.00 97.56 288 TRP A N 1
ATOM 2279 C CA . TRP A 1 288 ? 0.700 -1.040 -7.673 1.00 97.56 288 TRP A CA 1
ATOM 2280 C C . TRP A 1 288 ? -0.335 -2.115 -7.322 1.00 97.56 288 TRP A C 1
ATOM 2282 O O . TRP A 1 288 ? -1.063 -1.921 -6.349 1.00 97.56 288 TRP A O 1
ATOM 2292 N N . LEU A 1 289 ? -0.369 -3.245 -8.038 1.00 96.56 289 LEU A N 1
ATOM 2293 C CA . LEU A 1 289 ? -1.192 -4.405 -7.677 1.00 96.56 289 LEU A CA 1
ATOM 2294 C C . LEU A 1 289 ? -0.798 -4.943 -6.292 1.00 96.56 289 LEU A C 1
ATOM 2296 O O . LEU A 1 289 ? -1.636 -5.014 -5.397 1.00 96.56 289 LEU A O 1
ATOM 2300 N N . ILE A 1 290 ? 0.491 -5.233 -6.084 1.00 96.19 290 ILE A N 1
ATOM 2301 C CA . ILE A 1 290 ? 1.009 -5.761 -4.811 1.00 96.19 290 ILE A CA 1
ATOM 2302 C C . ILE A 1 290 ? 0.912 -4.738 -3.665 1.00 96.19 290 ILE A C 1
ATOM 2304 O O . ILE A 1 290 ? 0.651 -5.115 -2.523 1.00 96.19 290 ILE A O 1
ATOM 2308 N N . VAL A 1 291 ? 1.078 -3.443 -3.946 1.00 96.50 291 VAL A N 1
ATOM 2309 C CA . VAL A 1 291 ? 0.873 -2.372 -2.954 1.00 96.50 291 VAL A CA 1
ATOM 2310 C C . VAL A 1 291 ? -0.600 -2.257 -2.553 1.00 96.50 291 VAL A C 1
ATOM 2312 O O . VAL A 1 291 ? -0.883 -2.070 -1.370 1.00 96.50 291 VAL A O 1
ATOM 2315 N N . GLY A 1 292 ? -1.531 -2.393 -3.502 1.00 95.31 292 GLY A N 1
ATOM 2316 C CA . GLY A 1 292 ? -2.971 -2.422 -3.233 1.00 95.31 292 GLY A CA 1
ATOM 2317 C C . GLY A 1 292 ? -3.372 -3.626 -2.381 1.00 95.31 292 GLY A C 1
ATOM 2318 O O . GLY A 1 292 ? -3.996 -3.449 -1.339 1.00 95.31 292 GLY A O 1
ATOM 2319 N N . ASP A 1 293 ? -2.922 -4.822 -2.767 1.00 94.81 293 ASP A N 1
ATOM 2320 C CA . ASP A 1 293 ? -3.068 -6.069 -2.004 1.00 94.81 293 ASP A CA 1
ATOM 2321 C C . ASP A 1 293 ? -2.594 -5.921 -0.552 1.00 94.81 293 ASP A C 1
ATOM 2323 O O . ASP A 1 293 ? -3.336 -6.219 0.384 1.00 94.81 293 ASP A O 1
ATOM 2327 N N . PHE A 1 294 ? -1.370 -5.419 -0.359 1.00 95.75 294 PHE A N 1
ATOM 2328 C CA . PHE A 1 294 ? -0.821 -5.166 0.970 1.00 95.75 294 PHE A CA 1
ATOM 2329 C C . PHE A 1 294 ? -1.650 -4.137 1.752 1.00 95.75 294 PHE A C 1
ATOM 2331 O O . PHE A 1 294 ? -1.905 -4.330 2.940 1.00 95.75 294 PHE A O 1
ATOM 2338 N N . THR A 1 295 ? -2.068 -3.048 1.100 1.00 95.62 295 THR A N 1
ATOM 2339 C CA . THR A 1 295 ? -2.802 -1.959 1.759 1.00 95.62 295 THR A CA 1
ATOM 2340 C C . THR A 1 295 ? -4.180 -2.414 2.227 1.00 95.62 295 THR A C 1
ATOM 2342 O O . THR A 1 295 ? -4.562 -2.067 3.340 1.00 95.62 295 THR A O 1
ATOM 2345 N N . ASN A 1 296 ? -4.878 -3.242 1.441 1.00 94.19 296 ASN A N 1
ATOM 2346 C CA . ASN A 1 296 ? -6.118 -3.895 1.868 1.00 94.19 296 ASN A CA 1
ATOM 2347 C C . ASN A 1 296 ? -5.870 -4.710 3.150 1.00 94.19 296 ASN A C 1
ATOM 2349 O O . ASN A 1 296 ? -6.399 -4.365 4.200 1.00 94.19 296 ASN A O 1
ATOM 2353 N N . LEU A 1 297 ? -4.952 -5.686 3.099 1.00 93.69 297 LEU A N 1
ATOM 2354 C CA . LEU A 1 297 ? -4.652 -6.579 4.228 1.00 93.69 297 LEU A CA 1
ATOM 2355 C C . LEU A 1 297 ? -4.247 -5.819 5.507 1.00 93.69 297 LEU A C 1
ATOM 2357 O O . LEU A 1 297 ? -4.647 -6.194 6.609 1.00 93.69 297 LEU A O 1
ATOM 2361 N N . ALA A 1 298 ? -3.451 -4.754 5.379 1.00 93.50 298 ALA A N 1
ATOM 2362 C CA . ALA A 1 298 ? -3.020 -3.937 6.512 1.00 93.50 298 ALA A CA 1
ATOM 2363 C C . ALA A 1 298 ? -4.164 -3.099 7.117 1.00 93.50 298 ALA A C 1
ATOM 2365 O O . ALA A 1 298 ? -4.189 -2.889 8.331 1.00 93.50 298 ALA A O 1
ATOM 2366 N N . LEU A 1 299 ? -5.116 -2.637 6.299 1.00 93.31 299 LEU A N 1
ATOM 2367 C CA . LEU A 1 299 ? -6.302 -1.916 6.767 1.00 93.31 299 LEU A CA 1
ATOM 2368 C C . LEU A 1 299 ? -7.339 -2.862 7.385 1.00 93.31 299 LEU A C 1
ATOM 2370 O O . LEU A 1 299 ? -7.853 -2.543 8.455 1.00 93.31 299 LEU A O 1
ATOM 2374 N N . ASP A 1 300 ? -7.560 -4.038 6.792 1.00 91.62 300 ASP A N 1
ATOM 2375 C CA . ASP A 1 300 ? -8.417 -5.104 7.336 1.00 91.62 300 ASP A CA 1
ATOM 2376 C C . ASP A 1 300 ? -7.944 -5.544 8.739 1.00 91.62 300 ASP A C 1
ATOM 2378 O O . ASP A 1 300 ? -8.744 -5.882 9.611 1.00 91.62 300 ASP A O 1
ATOM 2382 N N . ASN A 1 301 ? -6.626 -5.513 8.990 1.00 89.19 301 ASN A N 1
ATOM 2383 C CA . ASN A 1 301 ? -6.048 -5.788 10.308 1.00 89.19 301 ASN A CA 1
ATOM 2384 C C . ASN A 1 301 ? -6.198 -4.615 11.296 1.00 89.19 301 ASN A C 1
ATOM 2386 O O . ASN A 1 301 ? -6.480 -4.837 12.474 1.00 89.19 301 ASN A O 1
ATOM 2390 N N . ALA A 1 302 ? -6.008 -3.374 10.837 1.00 88.81 302 ALA A N 1
ATOM 2391 C CA . ALA A 1 302 ? -6.084 -2.187 11.690 1.00 88.81 302 ALA A CA 1
ATOM 2392 C C . ALA A 1 302 ? -7.533 -1.825 12.085 1.00 88.81 302 ALA A C 1
ATOM 2394 O O . ALA A 1 302 ? -7.782 -1.407 13.222 1.00 88.81 302 ALA A O 1
ATOM 2395 N N . CYS A 1 303 ? -8.491 -2.010 11.171 1.00 88.25 303 CYS A N 1
ATOM 2396 C CA . CYS A 1 303 ? -9.894 -1.629 11.321 1.00 88.25 303 CYS A CA 1
ATOM 2397 C C . CYS A 1 303 ? -10.840 -2.845 11.188 1.00 88.25 303 CYS A C 1
ATOM 2399 O O . CYS A 1 303 ? -11.290 -3.158 10.090 1.00 88.25 303 CYS A O 1
ATOM 2401 N N . PRO A 1 304 ? -11.213 -3.504 12.306 1.00 80.44 304 PRO A N 1
ATOM 2402 C CA . PRO A 1 304 ? -12.187 -4.604 12.310 1.00 80.44 304 PRO A CA 1
ATOM 2403 C C . PRO A 1 304 ? -13.637 -4.194 11.989 1.00 80.44 304 PRO A C 1
ATOM 2405 O O . PRO A 1 304 ? -14.519 -5.049 11.950 1.00 80.44 304 PRO A O 1
ATOM 2408 N N . ASP A 1 305 ? -13.910 -2.897 11.830 1.00 83.19 305 ASP A N 1
ATOM 2409 C CA . ASP A 1 305 ? -15.236 -2.359 11.530 1.00 83.19 305 ASP A CA 1
ATOM 2410 C C . ASP A 1 305 ? -15.342 -2.071 10.028 1.00 83.19 305 ASP A C 1
ATOM 2412 O O . ASP A 1 305 ? -14.793 -1.089 9.531 1.00 83.19 305 ASP A O 1
ATOM 2416 N N . GLY A 1 306 ? -16.049 -2.944 9.308 1.00 84.56 306 GLY A N 1
ATOM 2417 C CA . GLY A 1 306 ? -16.168 -2.872 7.852 1.00 84.56 306 GLY A CA 1
ATOM 2418 C C . GLY A 1 306 ? -16.852 -1.608 7.317 1.00 84.56 306 GLY A C 1
ATOM 2419 O O . GLY A 1 306 ? -16.537 -1.190 6.208 1.00 84.56 306 GLY A O 1
ATOM 2420 N N . GLU A 1 307 ? -17.745 -0.965 8.079 1.00 83.69 307 GLU A N 1
ATOM 2421 C CA . GLU A 1 307 ? -18.388 0.288 7.647 1.00 83.69 307 GLU A CA 1
ATOM 2422 C C . GLU A 1 307 ? -17.438 1.475 7.808 1.00 83.69 307 GLU A C 1
ATOM 2424 O O . GLU A 1 307 ? -17.271 2.263 6.875 1.00 83.69 307 GLU A O 1
ATOM 2429 N N . VAL A 1 308 ? -16.758 1.563 8.958 1.00 88.12 308 VAL A N 1
ATOM 2430 C CA . VAL A 1 308 ? -15.722 2.585 9.177 1.00 88.12 308 VAL A CA 1
ATOM 2431 C C . VAL A 1 308 ? -14.592 2.415 8.164 1.00 88.12 308 VAL A C 1
ATOM 2433 O O . VAL A 1 308 ? -14.108 3.408 7.631 1.00 88.12 308 VAL A O 1
ATOM 2436 N N . LEU A 1 309 ? -14.197 1.177 7.858 1.00 90.62 309 LEU A N 1
ATOM 2437 C CA . LEU A 1 309 ? -13.182 0.869 6.855 1.00 90.62 309 LEU A CA 1
ATOM 2438 C C . LEU A 1 309 ? -13.574 1.366 5.453 1.00 90.62 309 LEU A C 1
ATOM 2440 O O . LEU A 1 309 ? -12.732 1.957 4.781 1.00 90.62 309 LEU A O 1
ATOM 2444 N N . VAL A 1 310 ? -14.826 1.185 5.017 1.00 91.75 310 VAL A N 1
ATOM 2445 C CA . VAL A 1 310 ? -15.301 1.685 3.711 1.00 91.75 310 VAL A CA 1
ATOM 2446 C C . VAL A 1 310 ? -15.275 3.217 3.653 1.00 91.75 310 VAL A C 1
ATOM 2448 O O . VAL A 1 310 ? -14.639 3.780 2.765 1.00 91.75 310 VAL A O 1
ATOM 2451 N N . GLU A 1 311 ? -15.869 3.912 4.626 1.00 91.38 311 GLU A N 1
ATOM 2452 C CA . GLU A 1 311 ? -15.885 5.387 4.636 1.00 91.38 311 GLU A CA 1
ATOM 2453 C C . GLU A 1 311 ? -14.472 5.990 4.799 1.00 91.38 311 GLU A C 1
ATOM 2455 O O . GLU A 1 311 ? -14.138 7.001 4.174 1.00 91.38 311 GLU A O 1
ATOM 2460 N N . LEU A 1 312 ? -13.602 5.350 5.592 1.00 93.12 312 LEU A N 1
ATOM 2461 C CA . LEU A 1 312 ? -12.189 5.717 5.740 1.00 93.12 312 LEU A CA 1
ATOM 2462 C C . LEU A 1 312 ? -11.425 5.560 4.419 1.00 93.12 312 LEU A C 1
ATOM 2464 O O . LEU A 1 312 ? -10.573 6.394 4.085 1.00 93.12 312 LEU A O 1
ATOM 2468 N N . ARG A 1 313 ? -11.729 4.502 3.660 1.00 94.25 313 ARG A N 1
ATOM 2469 C CA . ARG A 1 313 ? -11.120 4.245 2.357 1.00 94.25 313 ARG A CA 1
ATOM 2470 C C . ARG A 1 313 ? -11.512 5.282 1.321 1.00 94.25 313 ARG A C 1
ATOM 2472 O O . ARG A 1 313 ? -10.625 5.952 0.787 1.00 94.25 313 ARG A O 1
ATOM 2479 N N . ASP A 1 314 ? -12.812 5.434 1.094 1.00 93.75 314 ASP A N 1
ATOM 2480 C CA . ASP A 1 314 ? -13.367 6.282 0.039 1.00 93.75 314 ASP A CA 1
ATOM 2481 C C . ASP A 1 314 ? -12.981 7.756 0.227 1.00 93.75 314 ASP A C 1
ATOM 2483 O O . ASP A 1 314 ? -12.719 8.464 -0.749 1.00 93.75 314 ASP A O 1
ATOM 2487 N N . ARG A 1 315 ? -12.898 8.225 1.481 1.00 92.94 315 ARG A N 1
ATOM 2488 C CA . ARG A 1 315 ? -12.586 9.630 1.795 1.00 92.94 315 ARG A CA 1
ATOM 2489 C C . ARG A 1 315 ? -11.096 9.925 1.910 1.00 92.94 315 ARG A C 1
ATOM 2491 O O . ARG A 1 315 ? -10.666 10.982 1.449 1.00 92.94 315 ARG A O 1
ATOM 2498 N N . LEU A 1 316 ? -10.309 9.039 2.530 1.00 94.00 316 LEU A N 1
ATOM 2499 C CA . LEU A 1 316 ? -8.908 9.326 2.870 1.00 94.00 316 LEU A CA 1
ATOM 2500 C C . LEU A 1 316 ? -7.917 8.422 2.128 1.00 94.00 316 LEU A C 1
ATOM 2502 O O . LEU A 1 316 ? -7.044 8.935 1.425 1.00 94.00 316 LEU A O 1
ATOM 2506 N N . VAL A 1 317 ? -8.038 7.096 2.259 1.00 95.56 317 VAL A N 1
ATOM 2507 C CA . VAL A 1 317 ? -7.022 6.146 1.762 1.00 95.56 317 VAL A CA 1
ATOM 2508 C C . VAL A 1 317 ? -6.921 6.173 0.238 1.00 95.56 317 VAL A C 1
ATOM 2510 O O . VAL A 1 317 ? -5.854 6.468 -0.300 1.00 95.56 317 VAL A O 1
ATOM 2513 N N . ASP A 1 318 ? -8.005 5.870 -0.475 1.00 95.88 318 ASP A N 1
ATOM 2514 C CA . ASP A 1 318 ? -7.974 5.683 -1.926 1.00 95.88 318 ASP A CA 1
ATOM 2515 C C . ASP A 1 318 ? -7.705 7.007 -2.688 1.00 95.88 318 ASP A C 1
ATOM 2517 O O . ASP A 1 318 ? -6.870 7.011 -3.606 1.00 95.88 318 ASP A O 1
ATOM 2521 N N . PRO A 1 319 ? -8.231 8.178 -2.258 1.00 96.88 319 PRO A N 1
ATOM 2522 C CA . PRO A 1 319 ? -7.791 9.480 -2.764 1.00 96.88 319 PRO A CA 1
ATOM 2523 C C . PRO A 1 319 ? -6.301 9.772 -2.531 1.00 96.88 319 PRO A C 1
ATOM 2525 O O . PRO A 1 319 ? -5.668 10.423 -3.369 1.00 96.88 319 PRO A O 1
ATOM 2528 N N . ASN A 1 320 ? -5.711 9.301 -1.428 1.00 96.38 320 ASN A N 1
ATOM 2529 C CA . ASN A 1 320 ? -4.276 9.437 -1.166 1.00 96.38 320 ASN A CA 1
ATOM 2530 C C . ASN A 1 320 ? -3.429 8.458 -1.994 1.00 96.38 320 ASN A C 1
ATOM 2532 O O . ASN A 1 320 ? -2.393 8.857 -2.535 1.00 96.38 320 ASN A O 1
ATOM 2536 N N . ILE A 1 321 ? -3.892 7.222 -2.193 1.00 96.56 321 ILE A N 1
ATOM 2537 C CA . ILE A 1 321 ? -3.267 6.259 -3.108 1.00 96.56 321 ILE A CA 1
ATOM 2538 C C . ILE A 1 321 ? -3.241 6.819 -4.534 1.00 96.56 321 ILE A C 1
ATOM 2540 O O . ILE A 1 321 ? -2.187 6.781 -5.166 1.00 96.56 321 ILE A O 1
ATOM 2544 N N . GLU A 1 322 ? -4.327 7.407 -5.053 1.00 96.62 322 GLU A N 1
ATOM 2545 C CA . GLU A 1 322 ? -4.296 7.970 -6.413 1.00 96.62 322 GLU A CA 1
ATOM 2546 C C . GLU A 1 322 ? -3.432 9.246 -6.509 1.00 96.62 322 GLU A C 1
ATOM 2548 O O . GLU A 1 322 ? -2.796 9.476 -7.540 1.00 96.62 322 GLU A O 1
ATOM 2553 N N . LYS A 1 323 ? -3.282 10.038 -5.430 1.00 96.50 323 LYS A N 1
ATOM 2554 C CA . LYS A 1 323 ? -2.250 11.101 -5.370 1.00 96.50 323 LYS A CA 1
ATOM 2555 C C . LYS A 1 323 ? -0.834 10.521 -5.525 1.00 96.50 323 LYS A C 1
ATOM 2557 O O . LYS A 1 323 ? -0.010 11.142 -6.198 1.00 96.50 323 LYS A O 1
ATOM 2562 N N . LEU A 1 324 ? -0.538 9.356 -4.936 1.00 96.56 324 LEU A N 1
ATOM 2563 C CA . LEU A 1 324 ? 0.759 8.678 -5.086 1.00 96.56 324 LEU A CA 1
ATOM 2564 C C . LEU A 1 324 ? 0.919 8.012 -6.463 1.00 96.56 324 LEU A C 1
ATOM 2566 O O . LEU A 1 324 ? 1.968 8.178 -7.086 1.00 96.56 324 LEU A O 1
ATOM 2570 N N . LYS A 1 325 ? -0.117 7.341 -6.988 1.00 97.12 325 LYS A N 1
ATOM 2571 C CA . LYS A 1 325 ? -0.131 6.762 -8.345 1.00 97.12 325 LYS A CA 1
ATOM 2572 C C . LYS A 1 325 ? 0.156 7.816 -9.410 1.00 97.12 325 LYS A C 1
ATOM 2574 O O . LYS A 1 325 ? 1.001 7.570 -10.266 1.00 97.12 325 LYS A O 1
ATOM 2579 N N . ARG A 1 326 ? -0.469 9.002 -9.325 1.00 97.56 326 ARG A N 1
ATOM 2580 C CA . ARG A 1 326 ? -0.147 10.146 -10.199 1.00 97.56 326 ARG A CA 1
ATOM 2581 C C . ARG A 1 326 ? 1.328 10.538 -10.081 1.00 97.56 326 ARG A C 1
ATOM 2583 O O . ARG A 1 326 ? 2.044 10.411 -11.063 1.00 97.56 326 ARG A O 1
ATOM 2590 N N . LYS A 1 327 ? 1.822 10.854 -8.876 1.00 96.94 327 LYS A N 1
ATOM 2591 C CA . LYS A 1 327 ? 3.234 11.241 -8.650 1.00 96.94 327 LYS A CA 1
ATOM 2592 C C . LYS A 1 327 ? 4.256 10.209 -9.153 1.00 96.94 327 LYS A C 1
ATOM 2594 O O . LYS A 1 327 ? 5.320 10.596 -9.632 1.00 96.94 327 LYS A O 1
ATOM 2599 N N . ALA A 1 328 ? 3.955 8.913 -9.055 1.00 97.44 328 ALA A N 1
ATOM 2600 C CA . ALA A 1 328 ? 4.793 7.850 -9.610 1.00 97.44 328 ALA A CA 1
ATOM 2601 C C . ALA A 1 328 ? 4.720 7.798 -11.150 1.00 97.44 328 ALA A C 1
ATOM 2603 O O . ALA A 1 328 ? 5.754 7.716 -11.807 1.00 97.44 328 ALA A O 1
ATOM 2604 N N . ARG A 1 329 ? 3.517 7.906 -11.730 1.00 97.56 329 ARG A N 1
ATOM 2605 C CA . ARG A 1 329 ? 3.274 7.940 -13.184 1.00 97.56 329 ARG A CA 1
ATOM 2606 C C . ARG A 1 329 ? 3.925 9.156 -13.851 1.00 97.56 329 ARG A C 1
ATOM 2608 O O . ARG A 1 329 ? 4.557 9.001 -14.890 1.00 97.56 329 ARG A O 1
ATOM 2615 N N . ASP A 1 330 ? 3.822 10.331 -13.231 1.00 96.75 330 ASP A N 1
ATOM 2616 C CA . ASP A 1 330 ? 4.504 11.559 -13.649 1.00 96.75 330 ASP A CA 1
ATOM 2617 C C . ASP A 1 330 ? 6.025 11.361 -13.628 1.00 96.75 330 ASP A C 1
ATOM 2619 O O . ASP A 1 330 ? 6.677 11.491 -14.658 1.00 96.75 330 ASP A O 1
ATOM 2623 N N . SER A 1 331 ? 6.584 10.909 -12.499 1.00 96.19 331 SER A N 1
ATOM 2624 C CA . SER A 1 331 ? 8.028 10.665 -12.380 1.00 96.19 331 SER A CA 1
ATOM 2625 C C . SER A 1 331 ? 8.560 9.592 -13.337 1.00 96.19 331 SER A C 1
ATOM 2627 O O . SER A 1 331 ? 9.739 9.639 -13.686 1.00 96.19 331 SER A O 1
ATOM 2629 N N . LEU A 1 332 ? 7.732 8.623 -13.747 1.00 96.69 332 LEU A N 1
ATOM 2630 C CA . LEU A 1 332 ? 8.087 7.652 -14.782 1.00 96.69 332 LEU A CA 1
ATOM 2631 C C . LEU A 1 332 ? 8.055 8.286 -16.177 1.00 96.69 332 LEU A C 1
ATOM 2633 O O . LEU A 1 332 ? 9.007 8.099 -16.931 1.00 96.69 332 LEU A O 1
ATOM 2637 N N . ARG A 1 333 ? 7.001 9.045 -16.516 1.00 95.00 333 ARG A N 1
ATOM 2638 C CA . ARG A 1 333 ? 6.924 9.791 -17.783 1.00 95.00 333 ARG A CA 1
ATOM 2639 C C . ARG A 1 333 ? 8.152 10.678 -17.938 1.00 95.00 333 ARG A C 1
ATOM 2641 O O . ARG A 1 333 ? 8.803 10.608 -18.968 1.00 95.00 333 ARG A O 1
ATOM 2648 N N . ASP A 1 334 ? 8.492 11.451 -16.915 1.00 92.31 334 ASP A N 1
ATOM 2649 C CA . ASP A 1 334 ? 9.571 12.435 -16.990 1.00 92.31 334 ASP A CA 1
ATOM 2650 C C . ASP A 1 334 ? 10.945 11.749 -17.172 1.00 92.31 334 ASP A C 1
ATOM 2652 O O . ASP A 1 334 ? 11.771 12.214 -17.959 1.00 92.31 334 ASP A O 1
ATOM 2656 N N . LEU A 1 335 ? 11.165 10.577 -16.552 1.00 91.38 335 LEU A N 1
ATOM 2657 C CA . LEU A 1 335 ? 12.340 9.729 -16.810 1.00 91.38 335 LEU A CA 1
ATOM 2658 C C . LEU A 1 335 ? 12.364 9.149 -18.229 1.00 91.38 335 LEU A C 1
ATOM 2660 O O . LEU A 1 335 ? 13.417 9.159 -18.866 1.00 91.38 335 LEU A O 1
ATOM 2664 N N . VAL A 1 336 ? 11.231 8.638 -18.718 1.00 90.44 336 VAL A N 1
ATOM 2665 C CA . VAL A 1 336 ? 11.086 8.093 -20.077 1.00 90.44 336 VAL A CA 1
ATOM 2666 C C . VAL A 1 336 ? 11.322 9.186 -21.120 1.00 90.44 336 VAL A C 1
ATOM 2668 O O . VAL A 1 336 ? 12.059 8.965 -22.072 1.00 90.44 336 VAL A O 1
ATOM 2671 N N . THR A 1 337 ? 10.770 10.382 -20.920 1.00 87.50 337 THR A N 1
ATOM 2672 C CA . THR A 1 337 ? 11.011 11.554 -21.766 1.00 87.50 337 THR A CA 1
ATOM 2673 C C . THR A 1 337 ? 12.491 11.936 -21.762 1.00 87.50 337 THR A C 1
ATOM 2675 O O . THR A 1 337 ? 13.066 12.066 -22.835 1.00 87.50 337 THR A O 1
ATOM 2678 N N . CYS A 1 338 ? 13.130 12.016 -20.590 1.00 83.12 338 CYS A N 1
ATOM 2679 C CA . CYS A 1 338 ? 14.555 12.337 -20.464 1.00 83.12 338 CYS A CA 1
ATOM 2680 C C . CYS A 1 338 ? 15.475 11.327 -21.184 1.00 83.12 338 CYS A C 1
ATOM 2682 O O . CYS A 1 338 ? 16.420 11.735 -21.851 1.00 83.12 338 CYS A O 1
ATOM 2684 N N . HIS A 1 339 ? 15.186 10.021 -21.106 1.00 78.56 339 HIS A N 1
ATOM 2685 C CA . HIS A 1 339 ? 16.027 8.984 -21.726 1.00 78.56 339 HIS A CA 1
ATOM 2686 C C . HIS A 1 339 ? 15.703 8.708 -23.204 1.00 78.56 339 HIS A C 1
ATOM 2688 O O . HIS A 1 339 ? 16.543 8.141 -23.893 1.00 78.56 339 HIS A O 1
ATOM 2694 N N . LEU A 1 340 ? 14.509 9.060 -23.701 1.00 74.25 340 LEU A N 1
ATOM 2695 C CA . LEU A 1 340 ? 14.114 8.851 -25.105 1.00 74.25 340 LEU A CA 1
ATOM 2696 C C . LEU A 1 340 ? 14.192 10.124 -25.969 1.00 74.25 340 LEU A C 1
ATOM 2698 O O . LEU A 1 340 ? 13.985 10.047 -27.180 1.00 74.25 340 LEU A O 1
ATOM 2702 N N . GLN A 1 341 ? 14.472 11.291 -25.382 1.00 68.00 341 GLN A N 1
ATOM 2703 C CA . GLN A 1 341 ? 14.742 12.517 -26.135 1.00 68.00 341 GLN A CA 1
ATOM 2704 C C . GLN A 1 341 ? 16.174 12.549 -26.682 1.00 68.00 341 GLN A C 1
ATOM 2706 O O . GLN A 1 341 ? 17.115 12.035 -26.084 1.00 68.00 341 GLN A O 1
ATOM 2711 N N . SER A 1 342 ? 16.335 13.182 -27.845 1.00 56.16 342 SER A N 1
ATOM 2712 C CA . SER A 1 342 ? 17.612 13.322 -28.547 1.00 56.16 342 SER A CA 1
ATOM 2713 C C . SER A 1 342 ? 18.556 14.276 -27.806 1.00 56.16 342 SER A C 1
ATOM 2715 O O . SER A 1 342 ? 18.584 15.475 -28.085 1.00 56.16 342 SER A O 1
ATOM 2717 N N . HIS A 1 343 ? 19.302 13.756 -26.831 1.00 59.69 343 HIS A N 1
ATOM 2718 C CA . HIS A 1 343 ? 20.290 14.498 -26.047 1.00 59.69 343 HIS A CA 1
ATOM 2719 C C . HIS A 1 343 ? 21.656 13.809 -26.139 1.00 59.69 343 HIS A C 1
ATOM 2721 O O . HIS A 1 343 ? 21.978 12.908 -25.365 1.00 59.69 343 HIS A O 1
ATOM 2727 N N . SER A 1 344 ? 22.471 14.264 -27.092 1.00 56.31 344 SER A N 1
ATOM 2728 C CA . SER A 1 344 ? 23.826 13.768 -27.372 1.00 56.31 344 SER A CA 1
ATOM 2729 C C . SER A 1 344 ? 24.747 13.799 -26.144 1.00 56.31 344 SER A C 1
ATOM 2731 O O . SER A 1 344 ? 25.567 12.902 -25.982 1.00 56.31 344 SER A O 1
ATOM 2733 N N . GLY A 1 345 ? 24.535 14.742 -25.218 1.00 58.44 345 GLY A N 1
ATOM 2734 C CA . GLY A 1 345 ? 25.268 14.834 -23.948 1.00 58.44 345 GLY A CA 1
ATOM 2735 C C . GLY A 1 345 ? 25.099 13.648 -22.984 1.00 58.44 345 GLY A C 1
ATOM 2736 O O . GLY A 1 345 ? 25.765 13.610 -21.954 1.00 58.44 345 GLY A O 1
ATOM 2737 N N . PHE A 1 346 ? 24.252 12.652 -23.287 1.00 56.28 346 PHE A N 1
ATOM 2738 C CA . PHE A 1 346 ? 24.314 11.368 -22.576 1.00 56.28 346 PHE A CA 1
ATOM 2739 C C . PHE A 1 346 ? 25.651 10.655 -22.853 1.00 56.28 346 PHE A C 1
ATOM 2741 O O . PHE A 1 346 ? 26.286 10.136 -21.930 1.00 56.28 346 PHE A O 1
ATOM 2748 N N . TYR A 1 347 ? 26.097 10.660 -24.115 1.00 56.50 347 TYR A N 1
ATOM 2749 C CA . TYR A 1 347 ? 27.296 9.953 -24.572 1.00 56.50 347 TYR A CA 1
ATOM 2750 C C . TYR A 1 347 ? 28.587 10.501 -23.941 1.00 56.50 347 TYR A C 1
ATOM 2752 O O . TYR A 1 347 ? 29.518 9.733 -23.707 1.00 56.50 347 TYR A O 1
ATOM 2760 N N . ASP A 1 348 ? 28.611 11.785 -23.562 1.00 60.00 348 ASP A N 1
ATOM 2761 C CA . ASP A 1 348 ? 29.734 12.436 -22.865 1.00 60.00 348 ASP A CA 1
ATOM 2762 C C . ASP A 1 348 ? 30.129 11.713 -21.561 1.00 60.00 348 ASP A C 1
ATOM 2764 O O . ASP A 1 348 ? 31.289 11.746 -21.147 1.00 60.00 348 ASP A O 1
ATOM 2768 N N . SER A 1 349 ? 29.175 11.030 -20.914 1.00 53.03 349 SER A N 1
ATOM 2769 C CA . SER A 1 349 ? 29.408 10.265 -19.681 1.00 53.03 349 SER A CA 1
ATOM 2770 C C . SER A 1 349 ? 29.938 8.840 -19.903 1.00 53.03 349 SER A C 1
ATOM 2772 O O . SER A 1 349 ? 30.398 8.208 -18.952 1.00 53.03 349 SER A O 1
ATOM 2774 N N . VAL A 1 350 ? 29.900 8.331 -21.141 1.00 50.97 350 VAL A N 1
ATOM 2775 C CA . VAL A 1 350 ? 30.097 6.907 -21.474 1.00 50.97 350 VAL A CA 1
ATOM 2776 C C . VAL A 1 350 ? 31.307 6.703 -22.399 1.00 50.97 350 VAL A C 1
ATOM 2778 O O . VAL A 1 350 ? 31.331 5.836 -23.272 1.00 50.97 350 VAL A O 1
ATOM 2781 N N . VAL A 1 351 ? 32.391 7.451 -22.163 1.00 51.75 351 VAL A N 1
ATOM 2782 C CA . VAL A 1 351 ? 33.727 7.131 -22.710 1.00 51.75 351 VAL A CA 1
ATOM 2783 C C . VAL A 1 351 ? 34.309 5.929 -21.944 1.00 51.75 351 VAL A C 1
ATOM 2785 O O . VAL A 1 351 ? 35.311 6.012 -21.233 1.00 51.75 351 VAL A O 1
ATOM 2788 N N . GLU A 1 352 ? 33.616 4.793 -22.023 1.00 49.28 352 GLU A N 1
ATOM 2789 C CA . GLU A 1 352 ? 33.894 3.620 -21.203 1.00 49.28 352 GLU A CA 1
ATOM 2790 C C . GLU A 1 352 ? 35.153 2.892 -21.694 1.00 49.28 352 GLU A C 1
ATOM 2792 O O . GLU A 1 352 ? 35.230 2.393 -22.821 1.00 49.28 352 GLU A O 1
ATOM 2797 N N . VAL A 1 353 ? 36.149 2.763 -20.813 1.00 41.69 353 VAL A N 1
ATOM 2798 C CA . VAL A 1 353 ? 37.393 2.023 -21.096 1.00 41.69 353 VAL A CA 1
ATOM 2799 C C . VAL A 1 353 ? 37.096 0.556 -21.448 1.00 41.69 353 VAL A C 1
ATOM 2801 O O . VAL A 1 353 ? 37.811 -0.048 -22.246 1.00 41.69 353 VAL A O 1
ATOM 2804 N N . SER A 1 354 ? 36.008 -0.005 -20.914 1.00 40.56 354 SER A N 1
ATOM 2805 C CA . SER A 1 354 ? 35.418 -1.299 -21.280 1.00 40.56 354 SER A CA 1
ATOM 2806 C C . SER A 1 354 ? 35.048 -1.374 -22.762 1.00 40.56 354 SER A C 1
ATOM 2808 O O . SER A 1 354 ? 35.452 -2.317 -23.437 1.00 40.56 354 SER A O 1
ATOM 2810 N N . ALA A 1 355 ? 34.344 -0.370 -23.287 1.00 46.62 355 ALA A N 1
ATOM 2811 C CA . ALA A 1 355 ? 33.908 -0.317 -24.680 1.00 46.62 355 ALA A CA 1
ATOM 2812 C C . ALA A 1 355 ? 35.103 -0.213 -25.648 1.00 46.62 355 ALA A C 1
ATOM 2814 O O . ALA A 1 355 ? 35.188 -0.955 -26.630 1.00 46.62 355 ALA A O 1
ATOM 2815 N N . VAL A 1 356 ? 36.096 0.624 -25.318 1.00 46.22 356 VAL A N 1
ATOM 2816 C CA . VAL A 1 356 ? 37.369 0.709 -26.064 1.00 46.22 356 VAL A CA 1
ATOM 2817 C C . VAL A 1 356 ? 38.136 -0.620 -26.010 1.00 46.22 356 VAL A C 1
ATOM 2819 O O . VAL A 1 356 ? 38.673 -1.071 -27.023 1.00 46.22 356 VAL A O 1
ATOM 2822 N N . ARG A 1 357 ? 38.157 -1.290 -24.851 1.00 40.28 357 ARG A N 1
ATOM 2823 C CA . ARG A 1 357 ? 38.814 -2.592 -24.659 1.00 40.28 357 ARG A CA 1
ATOM 2824 C C . ARG A 1 357 ? 38.127 -3.720 -25.429 1.00 40.28 357 ARG A C 1
ATOM 2826 O O . ARG A 1 357 ? 38.822 -4.582 -25.962 1.00 40.28 357 ARG A O 1
ATOM 2833 N N . GLU A 1 358 ? 36.800 -3.729 -25.509 1.00 46.44 358 GLU A N 1
ATOM 2834 C CA . GLU A 1 358 ? 36.064 -4.744 -26.269 1.00 46.44 358 GLU A CA 1
ATOM 2835 C C . GLU A 1 358 ? 36.215 -4.527 -27.776 1.00 46.44 358 GLU A C 1
ATOM 2837 O O . GLU A 1 358 ? 36.513 -5.476 -28.497 1.00 46.44 358 GLU A O 1
ATOM 2842 N N . ARG A 1 359 ? 36.165 -3.271 -28.244 1.00 49.06 359 ARG A N 1
ATOM 2843 C CA . ARG A 1 359 ? 36.539 -2.910 -29.622 1.00 49.06 359 ARG A CA 1
ATOM 2844 C C . ARG A 1 359 ? 37.956 -3.365 -29.968 1.00 49.06 359 ARG A C 1
ATOM 2846 O O . ARG A 1 359 ? 38.155 -3.967 -31.020 1.00 49.06 359 ARG A O 1
ATOM 2853 N N . ALA A 1 360 ? 38.924 -3.165 -29.071 1.00 44.31 360 ALA A N 1
ATOM 2854 C CA . ALA A 1 360 ? 40.285 -3.665 -29.258 1.00 44.31 360 ALA A CA 1
ATOM 2855 C C . ALA A 1 360 ? 40.338 -5.205 -29.335 1.00 44.31 360 ALA A C 1
ATOM 2857 O O . ALA A 1 360 ? 40.997 -5.735 -30.228 1.00 44.31 360 ALA A O 1
ATOM 2858 N N . LYS A 1 361 ? 39.612 -5.939 -28.473 1.00 42.81 361 LYS A N 1
ATOM 2859 C CA . LYS A 1 361 ? 39.512 -7.410 -28.565 1.00 42.81 361 LYS A CA 1
ATOM 2860 C C . LYS A 1 361 ? 38.908 -7.871 -29.892 1.00 42.81 361 LYS A C 1
ATOM 2862 O O . LYS A 1 361 ? 39.475 -8.755 -30.525 1.00 42.81 361 LYS A O 1
ATOM 2867 N N . VAL A 1 362 ? 37.791 -7.281 -30.318 1.00 45.66 362 VAL A N 1
ATOM 2868 C CA . VAL A 1 362 ? 37.103 -7.647 -31.567 1.00 45.66 362 VAL A CA 1
ATOM 2869 C C . VAL A 1 362 ? 37.988 -7.350 -32.778 1.00 45.66 362 VAL A C 1
ATOM 2871 O O . VAL A 1 362 ? 38.100 -8.194 -33.664 1.00 45.66 362 VAL A O 1
ATOM 2874 N N . LEU A 1 363 ? 38.684 -6.208 -32.799 1.00 46.62 363 LEU A N 1
ATOM 2875 C CA . LEU A 1 363 ? 39.648 -5.877 -33.850 1.00 46.62 363 LEU A CA 1
ATOM 2876 C C . LEU A 1 363 ? 40.810 -6.885 -33.888 1.00 46.62 363 LEU A C 1
ATOM 2878 O O . LEU A 1 363 ? 41.147 -7.385 -34.958 1.00 46.62 363 LEU A O 1
ATOM 2882 N N . LEU A 1 364 ? 41.379 -7.236 -32.728 1.00 43.22 364 LEU A N 1
ATOM 2883 C CA . LEU A 1 364 ? 42.447 -8.237 -32.614 1.00 43.22 364 LEU A CA 1
ATOM 2884 C C . LEU A 1 364 ? 41.982 -9.644 -33.029 1.00 43.22 364 LEU A C 1
ATOM 2886 O O . LEU A 1 364 ? 42.744 -10.365 -33.667 1.00 43.22 364 LEU A O 1
ATOM 2890 N N . GLN A 1 365 ? 40.736 -10.028 -32.735 1.00 44.00 365 GLN A N 1
ATOM 2891 C CA . GLN A 1 365 ? 40.153 -11.289 -33.203 1.00 44.00 365 GLN A CA 1
ATOM 2892 C C . GLN A 1 365 ? 39.914 -11.291 -34.720 1.00 44.00 365 GLN A C 1
ATOM 2894 O O . GLN A 1 365 ? 40.244 -12.278 -35.371 1.00 44.00 365 GLN A O 1
ATOM 2899 N N . ARG A 1 366 ? 39.420 -10.193 -35.315 1.00 45.91 366 ARG A N 1
ATOM 2900 C CA . ARG A 1 366 ? 39.307 -10.063 -36.783 1.00 45.91 366 ARG A CA 1
ATOM 2901 C C . ARG A 1 366 ? 40.688 -10.151 -37.451 1.00 45.91 366 ARG A C 1
ATOM 2903 O O . ARG A 1 366 ? 40.861 -10.930 -38.383 1.00 45.91 366 ARG A O 1
ATOM 2910 N N . LEU A 1 367 ? 41.689 -9.441 -36.921 1.00 45.69 367 LEU A N 1
ATOM 2911 C CA . LEU A 1 367 ? 43.087 -9.506 -37.375 1.00 45.69 367 LEU A CA 1
ATOM 2912 C C . LEU A 1 367 ? 43.681 -10.924 -37.273 1.00 45.69 367 LEU A C 1
ATOM 2914 O O . LEU A 1 367 ? 44.381 -11.353 -38.186 1.00 45.69 367 LEU A O 1
ATOM 2918 N N . ALA A 1 368 ? 43.387 -11.667 -36.200 1.00 42.66 368 ALA A N 1
ATOM 2919 C CA . ALA A 1 368 ? 43.838 -13.050 -36.025 1.00 42.66 368 ALA A CA 1
ATOM 2920 C C . ALA A 1 368 ? 43.115 -14.050 -36.950 1.00 42.66 368 ALA A C 1
ATOM 2922 O O . ALA A 1 368 ? 43.713 -15.043 -37.368 1.00 42.66 368 ALA A O 1
ATOM 2923 N N . ASN A 1 369 ? 41.850 -13.783 -37.288 1.00 40.44 369 ASN A N 1
ATOM 2924 C CA . ASN A 1 369 ? 41.042 -14.625 -38.169 1.00 40.44 369 ASN A CA 1
ATOM 2925 C C . ASN A 1 369 ? 41.320 -14.389 -39.664 1.00 40.44 369 ASN A C 1
ATOM 2927 O O . ASN A 1 369 ? 40.973 -15.247 -40.473 1.00 40.44 369 ASN A O 1
ATOM 2931 N N . MET A 1 370 ? 41.988 -13.292 -40.049 1.00 44.38 370 MET A N 1
ATOM 2932 C CA . MET A 1 370 ? 42.451 -13.037 -41.424 1.00 44.38 370 MET A CA 1
ATOM 2933 C C . MET A 1 370 ? 43.637 -13.934 -41.841 1.00 44.38 370 MET A C 1
ATOM 2935 O O . MET A 1 370 ? 44.697 -13.465 -42.264 1.00 44.38 370 MET A O 1
ATOM 2939 N N . LYS A 1 371 ? 43.450 -15.256 -41.783 1.00 40.19 371 LYS A N 1
ATOM 2940 C CA . LYS A 1 371 ? 44.270 -16.200 -42.545 1.00 40.19 371 LYS A CA 1
ATOM 2941 C C . LYS A 1 371 ? 43.898 -16.079 -44.021 1.00 40.19 371 LYS A C 1
ATOM 2943 O O . LYS A 1 371 ? 42.879 -16.596 -44.461 1.00 40.19 371 LYS A O 1
ATOM 2948 N N . LEU A 1 372 ? 44.727 -15.367 -44.777 1.00 38.88 372 LEU A N 1
ATOM 2949 C CA . LEU A 1 372 ? 44.628 -15.326 -46.232 1.00 38.88 372 LEU A CA 1
ATOM 2950 C C . LEU A 1 372 ? 45.059 -16.685 -46.798 1.00 38.88 372 LEU A C 1
ATOM 2952 O O . LEU A 1 372 ? 46.233 -17.043 -46.712 1.00 38.88 372 LEU A O 1
ATOM 2956 N N . GLU A 1 373 ? 44.104 -17.423 -47.363 1.00 26.19 373 GLU A N 1
ATOM 2957 C CA . GLU A 1 373 ? 44.348 -18.703 -48.035 1.00 26.19 373 GLU A CA 1
ATOM 2958 C C . GLU A 1 373 ? 45.431 -18.565 -49.126 1.00 26.19 373 GLU A C 1
ATOM 2960 O O . GLU A 1 373 ? 45.328 -17.671 -49.979 1.00 26.19 373 GLU A O 1
ATOM 2965 N N . PRO A 1 374 ? 46.462 -19.432 -49.147 1.00 30.64 374 PRO A N 1
ATOM 2966 C CA . PRO A 1 374 ? 47.413 -19.476 -50.249 1.00 30.64 374 PRO A CA 1
ATOM 2967 C C . PRO A 1 374 ? 46.702 -19.984 -51.509 1.00 30.64 374 PRO A C 1
ATOM 2969 O O . PRO A 1 374 ? 46.055 -21.030 -51.497 1.00 30.64 374 PRO A O 1
ATOM 2972 N N . GLY A 1 375 ? 46.808 -19.227 -52.603 1.00 28.45 375 GLY A N 1
ATOM 2973 C CA . GLY A 1 375 ? 46.081 -19.514 -53.840 1.00 28.45 375 GLY A CA 1
ATOM 2974 C C . GLY A 1 375 ? 46.387 -20.904 -54.403 1.00 28.45 375 GLY A C 1
ATOM 2975 O O . GLY A 1 375 ? 47.549 -21.276 -54.556 1.00 28.45 375 GLY A O 1
ATOM 2976 N N . GLN A 1 376 ? 45.332 -21.651 -54.735 1.00 29.48 376 GLN A N 1
ATOM 2977 C CA . GLN A 1 376 ? 45.443 -22.934 -55.425 1.00 29.48 376 GLN A CA 1
ATOM 2978 C C . GLN A 1 376 ? 46.097 -22.762 -56.803 1.00 29.48 376 GLN A C 1
ATOM 2980 O O . GLN A 1 376 ? 45.749 -21.845 -57.547 1.00 29.48 376 GLN A O 1
ATOM 2985 N N . SER A 1 377 ? 46.949 -23.718 -57.167 1.00 25.77 377 SER A N 1
ATOM 2986 C CA . SER A 1 377 ? 47.374 -23.975 -58.545 1.00 25.77 377 SER A CA 1
ATOM 2987 C C . SER A 1 377 ? 47.319 -25.485 -58.799 1.00 25.77 377 SER A C 1
ATOM 2989 O O . SER A 1 377 ? 47.571 -26.259 -57.871 1.00 25.77 377 SER A O 1
ATOM 2991 N N . PRO A 1 378 ? 46.956 -25.930 -60.012 1.00 35.53 378 PRO A N 1
ATOM 2992 C CA . PRO A 1 378 ? 46.830 -27.347 -60.318 1.00 35.53 378 PRO A CA 1
ATOM 2993 C C . PRO A 1 378 ? 48.199 -27.976 -60.590 1.00 35.53 378 PRO A C 1
ATOM 2995 O O . PRO A 1 378 ? 49.012 -27.376 -61.281 1.00 35.53 378 PRO A O 1
ATOM 2998 N N . GLU A 1 379 ? 48.407 -29.209 -60.123 1.00 26.36 379 GLU A N 1
ATOM 2999 C CA . GLU A 1 379 ? 48.813 -30.339 -60.977 1.00 26.36 379 GLU A CA 1
ATOM 3000 C C . GLU A 1 379 ? 48.891 -31.641 -60.170 1.00 26.36 379 GLU A C 1
ATOM 3002 O O . GLU A 1 379 ? 49.475 -31.702 -59.090 1.00 26.36 379 GLU A O 1
ATOM 3007 N N . ALA A 1 380 ? 48.293 -32.705 -60.708 1.00 28.50 380 ALA A N 1
ATOM 3008 C CA . ALA A 1 380 ? 48.337 -34.040 -60.123 1.00 28.50 380 ALA A CA 1
ATOM 3009 C C . ALA A 1 380 ? 48.324 -35.114 -61.223 1.00 28.50 380 ALA A C 1
ATOM 3011 O O . ALA A 1 380 ? 47.298 -35.756 -61.426 1.00 28.50 380 ALA A O 1
ATOM 3012 N N . ALA A 1 381 ? 49.448 -35.298 -61.936 1.00 24.92 381 ALA A N 1
ATOM 3013 C CA . ALA A 1 381 ? 49.770 -36.536 -62.671 1.00 24.92 381 ALA A CA 1
ATOM 3014 C C . ALA A 1 381 ? 51.174 -36.521 -63.325 1.00 24.92 381 ALA A C 1
ATOM 3016 O O . ALA A 1 381 ? 51.311 -36.122 -64.476 1.00 24.92 381 ALA A O 1
ATOM 3017 N N . ALA A 1 382 ? 52.189 -37.059 -62.641 1.00 26.44 382 ALA A N 1
ATOM 3018 C CA . ALA A 1 382 ? 53.283 -37.842 -63.244 1.00 26.44 382 ALA A CA 1
ATOM 3019 C C . ALA A 1 382 ? 54.099 -38.514 -62.125 1.00 26.44 382 ALA A C 1
ATOM 3021 O O . ALA A 1 382 ? 54.277 -37.928 -61.059 1.00 26.44 382 ALA A O 1
ATOM 3022 N N . ALA A 1 383 ? 54.593 -39.735 -62.344 1.00 27.05 383 ALA A N 1
ATOM 3023 C CA . ALA A 1 383 ? 55.356 -40.483 -61.343 1.00 27.05 383 ALA A CA 1
ATOM 3024 C C . ALA A 1 383 ? 56.583 -41.180 -61.949 1.00 27.05 383 ALA A C 1
ATOM 3026 O O . ALA A 1 383 ? 56.526 -41.658 -63.081 1.00 27.05 383 ALA A O 1
ATOM 3027 N N . GLY A 1 384 ? 57.642 -41.309 -61.140 1.00 24.70 384 GLY A N 1
ATOM 3028 C CA . GLY A 1 384 ? 58.810 -42.150 -61.426 1.00 24.70 384 GLY A CA 1
ATOM 3029 C C . GLY A 1 384 ? 59.920 -41.496 -62.276 1.00 24.70 384 GLY A C 1
ATOM 3030 O O . GLY A 1 384 ? 59.731 -40.412 -62.814 1.00 24.70 384 GLY A O 1
ATOM 3031 N N . THR A 1 385 ? 61.125 -42.074 -62.406 1.00 24.83 385 THR A N 1
ATOM 3032 C CA . THR A 1 385 ? 61.687 -43.289 -61.766 1.00 24.83 385 THR A CA 1
ATOM 3033 C C . THR A 1 385 ? 63.231 -43.250 -61.847 1.00 24.83 385 THR A C 1
ATOM 3035 O O . THR A 1 385 ? 63.734 -43.030 -62.943 1.00 24.83 385 THR A O 1
ATOM 3038 N N . THR A 1 386 ? 63.972 -43.603 -60.772 1.00 24.69 386 THR A N 1
ATOM 3039 C CA . THR A 1 386 ? 65.407 -44.065 -60.781 1.00 24.69 386 THR A CA 1
ATOM 3040 C C . THR A 1 386 ? 66.500 -43.117 -61.364 1.00 24.69 386 THR A C 1
ATOM 3042 O O . THR A 1 386 ? 66.178 -42.129 -62.004 1.00 24.69 386 THR A O 1
ATOM 3045 N N . SER A 1 387 ? 67.827 -43.314 -61.215 1.00 24.92 387 SER A N 1
ATOM 3046 C CA . SER A 1 387 ? 68.675 -43.919 -60.149 1.00 24.92 387 SER A CA 1
ATOM 3047 C C . SER A 1 387 ? 70.183 -43.666 -60.404 1.00 24.92 387 SER A C 1
ATOM 3049 O O . SER A 1 387 ? 70.613 -43.808 -61.545 1.00 24.92 387 SER A O 1
ATOM 3051 N N . GLY A 1 388 ? 70.990 -43.474 -59.344 1.00 24.47 388 GLY A N 1
ATOM 3052 C CA . GLY A 1 388 ? 72.467 -43.633 -59.353 1.00 24.47 388 GLY A CA 1
ATOM 3053 C C . GLY A 1 388 ? 73.285 -42.577 -60.132 1.00 24.47 388 GLY A C 1
ATOM 3054 O O . GLY A 1 388 ? 72.706 -41.668 -60.713 1.00 24.47 388 GLY A O 1
ATOM 3055 N N . THR A 1 389 ? 74.629 -42.605 -60.194 1.00 24.77 389 THR A N 1
ATOM 3056 C CA . THR A 1 389 ? 75.660 -43.084 -59.233 1.00 24.77 389 THR A CA 1
ATOM 3057 C C . THR A 1 389 ? 77.050 -42.537 -59.637 1.00 24.77 389 THR A C 1
ATOM 3059 O O . THR A 1 389 ? 77.401 -42.610 -60.806 1.00 24.77 389 THR A O 1
ATOM 3062 N N . GLU A 1 390 ? 77.854 -42.119 -58.649 1.00 25.59 390 GLU A N 1
ATOM 3063 C CA . GLU A 1 390 ? 79.336 -42.229 -58.581 1.00 25.59 390 GLU A CA 1
ATOM 3064 C C . GLU A 1 390 ? 80.371 -41.379 -59.391 1.00 25.59 390 GLU A C 1
ATOM 3066 O O . GLU A 1 390 ? 80.206 -41.016 -60.546 1.00 25.59 390 GLU A O 1
ATOM 3071 N N . GLN A 1 391 ? 81.510 -41.174 -58.691 1.00 26.38 391 GLN A N 1
ATOM 3072 C CA . GLN A 1 391 ? 82.933 -41.036 -59.100 1.00 26.38 391 GLN A CA 1
ATOM 3073 C C . GLN A 1 391 ? 83.515 -39.801 -59.855 1.00 26.38 391 GLN A C 1
ATOM 3075 O O . GLN A 1 391 ? 83.536 -39.714 -61.073 1.00 26.38 391 GLN A O 1
ATOM 3080 N N . ALA A 1 392 ? 84.143 -38.914 -59.060 1.00 24.08 392 ALA A N 1
ATOM 3081 C CA . ALA A 1 392 ? 85.607 -38.685 -58.920 1.00 24.08 392 ALA A CA 1
ATOM 3082 C C . ALA A 1 392 ? 86.571 -38.445 -60.128 1.00 24.08 392 ALA A C 1
ATOM 3084 O O . ALA A 1 392 ? 86.616 -39.201 -61.088 1.00 24.08 392 ALA A O 1
ATOM 3085 N N . GLY A 1 393 ? 87.490 -37.472 -59.945 1.00 23.42 393 GLY A N 1
ATOM 3086 C CA . GLY A 1 393 ? 88.700 -37.188 -60.762 1.00 23.42 393 GLY A CA 1
ATOM 3087 C C . GLY A 1 393 ? 88.976 -35.668 -60.869 1.00 23.42 393 GLY A C 1
ATOM 3088 O O . GLY A 1 393 ? 88.127 -34.946 -61.369 1.00 23.42 393 GLY A O 1
ATOM 3089 N N . SER A 1 394 ? 89.994 -35.071 -60.218 1.00 26.12 394 SER A N 1
ATOM 3090 C CA . SER A 1 394 ? 91.427 -34.962 -60.615 1.00 26.12 394 SER A CA 1
ATOM 3091 C C . SER A 1 394 ? 91.676 -34.005 -61.814 1.00 26.12 394 SER A C 1
ATOM 3093 O O . SER A 1 394 ? 90.955 -34.115 -62.793 1.00 26.12 394 SER A O 1
ATOM 3095 N N . GLN A 1 395 ? 92.677 -33.103 -61.870 1.00 27.61 395 GLN A N 1
ATOM 3096 C CA . GLN A 1 395 ? 93.903 -32.911 -61.060 1.00 27.61 395 GLN A CA 1
ATOM 3097 C C . GLN A 1 395 ? 94.606 -31.539 -61.364 1.00 27.61 395 GLN A C 1
ATOM 3099 O O . GLN A 1 395 ? 94.198 -30.869 -62.303 1.00 27.61 395 GLN A O 1
ATOM 3104 N N . GLN A 1 396 ? 95.723 -31.218 -60.665 1.00 27.95 396 GLN A N 1
ATOM 3105 C CA . GLN A 1 396 ? 96.811 -30.250 -61.032 1.00 27.95 396 GLN A CA 1
ATOM 3106 C C . GLN A 1 396 ? 96.509 -28.716 -60.940 1.00 27.95 396 GLN A C 1
ATOM 3108 O O . GLN A 1 396 ? 95.368 -28.311 -61.115 1.00 27.95 396 GLN A O 1
ATOM 3113 N N . THR A 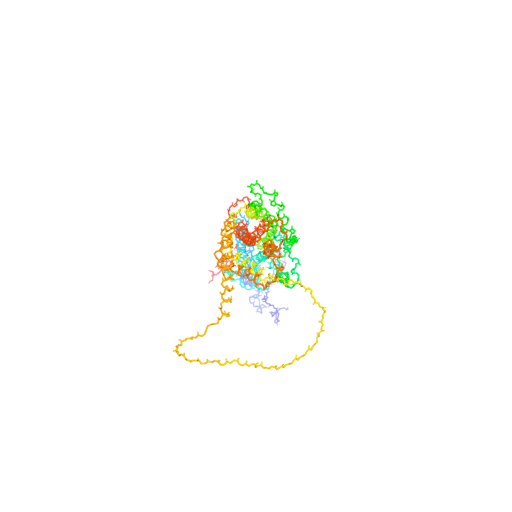1 397 ? 97.446 -27.791 -60.619 1.00 25.94 397 THR A N 1
ATOM 3114 C CA . THR A 1 397 ? 98.888 -27.879 -60.229 1.00 25.94 397 THR A CA 1
ATOM 3115 C C . THR A 1 397 ? 99.381 -26.718 -59.318 1.00 25.94 397 THR A C 1
ATOM 3117 O O . THR A 1 397 ? 98.726 -25.693 -59.164 1.00 25.94 397 THR A O 1
ATOM 3120 N N . ASN A 1 398 ? 100.577 -26.910 -58.737 1.00 25.91 398 ASN A N 1
ATOM 3121 C CA . ASN A 1 398 ? 101.389 -26.035 -57.853 1.00 25.91 398 ASN A CA 1
ATOM 3122 C C . ASN A 1 398 ? 101.757 -24.637 -58.436 1.00 25.91 398 ASN A C 1
ATOM 3124 O O . ASN A 1 398 ? 101.735 -24.471 -59.649 1.00 25.91 398 ASN A O 1
ATOM 3128 N N . GLY A 1 399 ? 102.228 -23.633 -57.666 1.00 25.28 399 GLY A N 1
ATOM 3129 C CA . GLY A 1 399 ? 102.437 -23.536 -56.203 1.00 25.28 399 GLY A CA 1
ATOM 3130 C C . GLY A 1 399 ? 103.389 -22.391 -55.752 1.00 25.28 399 GLY A C 1
ATOM 3131 O O . GLY A 1 399 ? 103.750 -21.531 -56.547 1.00 25.28 399 GLY A O 1
ATOM 3132 N N . ASN A 1 400 ? 103.826 -22.445 -54.481 1.00 27.64 400 ASN A N 1
ATOM 3133 C CA . ASN A 1 400 ? 104.876 -21.649 -53.791 1.00 27.64 400 ASN A CA 1
ATOM 3134 C C . ASN A 1 400 ? 104.623 -20.171 -53.372 1.00 27.64 400 ASN A C 1
ATOM 3136 O O . ASN A 1 400 ? 104.951 -19.209 -54.058 1.00 27.64 400 ASN A O 1
ATOM 3140 N N . THR A 1 401 ? 104.138 -20.057 -52.127 1.00 23.95 401 THR A N 1
ATOM 3141 C CA . THR A 1 401 ? 104.621 -19.238 -50.977 1.00 23.95 401 THR A CA 1
ATOM 3142 C C . THR A 1 401 ? 106.023 -18.583 -51.045 1.00 23.95 401 THR A C 1
ATOM 3144 O O . THR A 1 401 ? 106.864 -19.052 -51.808 1.00 23.95 401 THR A O 1
ATOM 3147 N N . PRO A 1 402 ? 106.368 -17.605 -50.156 1.00 41.03 402 PRO A N 1
ATOM 3148 C CA . PRO A 1 402 ? 105.694 -17.129 -48.918 1.00 41.03 402 PRO A CA 1
ATOM 3149 C C . PRO A 1 402 ? 105.467 -15.577 -48.945 1.00 41.03 402 PRO A C 1
ATOM 3151 O O . PRO A 1 402 ? 105.354 -15.045 -50.039 1.00 41.03 402 PRO A O 1
ATOM 3154 N N . LYS A 1 403 ? 105.360 -14.722 -47.898 1.00 26.72 403 LYS A N 1
ATOM 3155 C CA . LYS A 1 403 ? 105.314 -14.741 -46.403 1.00 26.72 403 LYS A CA 1
ATOM 3156 C C . LYS A 1 403 ? 104.800 -13.346 -45.933 1.00 26.72 403 LYS A C 1
ATOM 3158 O O . LYS A 1 403 ? 105.154 -12.368 -46.576 1.00 26.72 403 LYS A O 1
ATOM 3163 N N . SER A 1 404 ? 104.132 -13.083 -44.801 1.00 26.34 404 SER A N 1
ATOM 3164 C CA . SER A 1 404 ? 103.015 -13.738 -44.084 1.00 26.34 404 SER A CA 1
ATOM 3165 C C . SER A 1 404 ? 102.473 -12.767 -42.998 1.00 26.34 404 SER A C 1
ATOM 3167 O O . SER A 1 404 ? 103.265 -12.318 -42.168 1.00 26.34 404 SER A O 1
ATOM 3169 N N . LYS A 1 405 ? 101.164 -12.464 -42.936 1.00 24.81 405 LYS A N 1
ATOM 3170 C CA . LYS A 1 405 ? 100.509 -11.753 -41.803 1.00 24.81 405 LYS A CA 1
ATOM 3171 C C . LYS A 1 405 ? 99.031 -12.168 -41.668 1.00 24.81 405 LYS A C 1
ATOM 3173 O O . LYS A 1 405 ? 98.455 -12.690 -42.615 1.00 24.81 405 LYS A O 1
ATOM 3178 N N . VAL A 1 406 ? 98.452 -11.997 -40.477 1.00 29.97 406 VAL A N 1
ATOM 3179 C CA . VAL A 1 406 ? 97.184 -12.626 -40.043 1.00 29.97 406 VAL A CA 1
ATOM 3180 C C . VAL A 1 406 ? 95.969 -11.713 -40.242 1.00 29.97 406 VAL A C 1
ATOM 3182 O O . VAL A 1 406 ? 95.993 -10.606 -39.713 1.00 29.97 406 VAL A O 1
ATOM 3185 N N . GLN A 1 407 ? 94.886 -12.211 -40.864 1.00 26.55 407 GLN A N 1
ATOM 3186 C CA . GLN A 1 407 ? 93.502 -12.040 -40.368 1.00 26.55 407 GLN A CA 1
ATOM 3187 C C . GLN A 1 407 ? 92.464 -12.928 -41.089 1.00 26.55 407 GLN A C 1
ATOM 3189 O O . GLN A 1 407 ? 92.778 -13.620 -42.054 1.00 26.55 407 GLN A O 1
ATOM 3194 N N . GLN A 1 408 ? 91.249 -12.980 -40.530 1.00 27.62 408 GLN A N 1
ATOM 3195 C CA . GLN A 1 408 ? 90.211 -13.982 -40.810 1.00 27.62 408 GLN A CA 1
ATOM 3196 C C . GLN A 1 408 ? 89.435 -13.745 -42.118 1.00 27.62 408 GLN A C 1
ATOM 3198 O O . GLN A 1 408 ? 89.142 -12.614 -42.503 1.00 27.62 408 GLN A O 1
ATOM 3203 N N . SER A 1 409 ? 88.992 -14.838 -42.740 1.00 26.53 409 SER A N 1
ATOM 3204 C CA . SER A 1 409 ? 87.992 -14.842 -43.814 1.00 26.53 409 SER A CA 1
ATOM 3205 C C . SER A 1 409 ? 86.609 -14.395 -43.321 1.00 26.53 409 SER A C 1
ATOM 3207 O O . SER A 1 409 ? 86.173 -14.817 -42.249 1.00 26.53 409 SER A O 1
ATOM 3209 N N . THR A 1 410 ? 85.865 -13.631 -44.128 1.00 30.00 410 THR A N 1
ATOM 3210 C CA . THR A 1 410 ? 84.467 -13.248 -43.840 1.00 30.00 410 THR A CA 1
ATOM 3211 C C . THR A 1 410 ? 83.509 -13.689 -44.952 1.00 30.00 410 THR A C 1
ATOM 3213 O O . THR A 1 410 ? 83.843 -13.666 -46.133 1.00 30.00 410 THR A O 1
ATOM 3216 N N . SER A 1 411 ? 82.310 -14.145 -44.567 1.00 33.22 411 SER A N 1
ATOM 3217 C CA . SER A 1 411 ? 81.362 -14.819 -45.469 1.00 33.22 411 SER A CA 1
ATOM 3218 C C . SER A 1 411 ? 80.513 -13.849 -46.298 1.00 33.22 411 SER A C 1
ATOM 3220 O O . SER A 1 411 ? 79.811 -12.996 -45.750 1.00 33.22 411 SER A O 1
ATOM 3222 N N . VAL A 1 412 ? 80.495 -14.052 -47.621 1.00 38.59 412 VAL A N 1
ATOM 3223 C CA . VAL A 1 412 ? 79.636 -13.313 -48.568 1.00 38.59 412 VAL A CA 1
ATOM 3224 C C . VAL A 1 412 ? 78.148 -13.586 -48.315 1.00 38.59 412 VAL A C 1
ATOM 3226 O O . VAL A 1 412 ? 77.345 -12.657 -48.364 1.00 38.59 412 VAL A O 1
ATOM 3229 N N . ARG A 1 413 ? 77.780 -14.816 -47.916 1.00 34.97 413 ARG A N 1
ATOM 3230 C CA . ARG A 1 413 ? 76.383 -15.227 -47.645 1.00 34.97 413 ARG A CA 1
ATOM 3231 C C . ARG A 1 413 ? 75.710 -14.394 -46.540 1.00 34.97 413 ARG A C 1
ATOM 3233 O O . ARG A 1 413 ? 74.489 -14.320 -46.472 1.00 34.97 413 ARG A O 1
ATOM 3240 N N . GLY A 1 414 ? 76.507 -13.734 -45.695 1.00 31.97 414 GLY A N 1
ATOM 3241 C CA . GLY A 1 414 ? 76.047 -12.814 -44.652 1.00 31.97 414 GLY A CA 1
ATOM 3242 C C . GLY A 1 414 ? 75.812 -11.364 -45.100 1.00 31.97 414 GLY A C 1
ATOM 3243 O O . GLY A 1 414 ? 75.533 -10.533 -44.229 1.00 31.97 414 GLY A O 1
ATOM 3244 N N . ARG A 1 415 ? 75.957 -11.030 -46.395 1.00 32.50 415 ARG A N 1
ATOM 3245 C CA . ARG A 1 415 ? 75.620 -9.706 -46.958 1.00 32.50 415 ARG A CA 1
ATOM 3246 C C . ARG A 1 415 ? 74.212 -9.660 -47.537 1.00 32.50 415 ARG A C 1
ATOM 3248 O O . ARG A 1 415 ? 73.466 -8.773 -47.138 1.00 32.50 415 ARG A O 1
ATOM 3255 N N . ASP A 1 416 ? 73.835 -10.609 -48.392 1.00 39.19 416 ASP A N 1
ATOM 3256 C CA . ASP A 1 416 ? 72.527 -10.586 -49.067 1.00 39.19 416 ASP A CA 1
ATOM 3257 C C . ASP A 1 416 ? 71.371 -10.765 -48.085 1.00 39.19 416 ASP A C 1
ATOM 3259 O O . ASP A 1 416 ? 70.399 -10.014 -48.137 1.00 39.19 416 ASP A O 1
ATOM 3263 N N . HIS A 1 417 ? 71.521 -11.655 -47.097 1.00 41.47 417 HIS A N 1
ATOM 3264 C CA . HIS A 1 417 ? 70.538 -11.799 -46.019 1.00 41.47 417 HIS A CA 1
ATOM 3265 C C . HIS A 1 417 ? 70.352 -10.476 -45.260 1.00 41.47 417 HIS A C 1
ATOM 3267 O O . HIS A 1 417 ? 69.235 -9.984 -45.146 1.00 41.47 417 HIS A O 1
ATOM 3273 N N . ARG A 1 418 ? 71.456 -9.820 -44.866 1.00 38.06 418 ARG A N 1
ATOM 3274 C CA . ARG A 1 418 ? 71.442 -8.487 -44.235 1.00 38.06 418 ARG A CA 1
ATOM 3275 C C . ARG A 1 418 ? 71.062 -7.348 -45.187 1.00 38.06 418 ARG A C 1
ATOM 3277 O O . ARG A 1 418 ? 70.897 -6.220 -44.729 1.00 38.06 418 ARG A O 1
ATOM 3284 N N . ALA A 1 419 ? 70.957 -7.574 -46.494 1.00 41.94 419 ALA A N 1
ATOM 3285 C CA . ALA A 1 419 ? 70.432 -6.603 -47.451 1.00 41.94 419 ALA A CA 1
ATOM 3286 C C . ALA A 1 419 ? 68.911 -6.756 -47.589 1.00 41.94 419 ALA A C 1
ATOM 3288 O O . ALA A 1 419 ? 68.203 -5.764 -47.434 1.00 41.94 419 ALA A O 1
ATOM 3289 N N . ARG A 1 420 ? 68.414 -7.989 -47.773 1.00 45.31 420 ARG A N 1
ATOM 3290 C CA . ARG A 1 420 ? 66.980 -8.333 -47.806 1.00 45.31 420 ARG A CA 1
ATOM 3291 C C . ARG A 1 420 ? 66.300 -7.959 -46.484 1.00 45.31 420 ARG A C 1
ATOM 3293 O O . ARG A 1 420 ? 65.313 -7.240 -46.497 1.00 45.31 420 ARG A O 1
ATOM 3300 N N . GLU A 1 421 ? 66.913 -8.297 -45.352 1.00 47.00 421 GLU A N 1
ATOM 3301 C CA . GLU A 1 421 ? 66.454 -7.963 -43.992 1.00 47.00 421 GLU A CA 1
ATOM 3302 C C . GLU A 1 421 ? 66.404 -6.446 -43.719 1.00 47.00 421 GLU A C 1
ATOM 3304 O O . GLU A 1 421 ? 65.418 -5.951 -43.179 1.00 47.00 421 GLU A O 1
ATOM 3309 N N . ARG A 1 422 ? 67.408 -5.668 -44.161 1.00 49.41 422 ARG A N 1
ATOM 3310 C CA . ARG A 1 422 ? 67.359 -4.191 -44.075 1.00 49.41 422 ARG A CA 1
ATOM 3311 C C . ARG A 1 422 ? 66.326 -3.577 -45.021 1.00 49.41 422 ARG A C 1
ATOM 3313 O O . ARG A 1 422 ? 65.732 -2.566 -44.669 1.00 49.41 422 ARG A O 1
ATOM 3320 N N . ASN A 1 423 ? 66.111 -4.160 -46.199 1.00 50.75 423 ASN A N 1
ATOM 3321 C CA . ASN A 1 423 ? 65.115 -3.684 -47.161 1.00 50.75 423 ASN A CA 1
ATOM 3322 C C . ASN A 1 423 ? 63.690 -3.962 -46.653 1.00 50.75 423 ASN A C 1
ATOM 3324 O O . ASN A 1 423 ? 62.859 -3.058 -46.642 1.00 50.75 423 ASN A O 1
ATOM 3328 N N . LEU A 1 424 ? 63.442 -5.166 -46.125 1.00 49.75 424 LEU A N 1
ATOM 3329 C CA . LEU A 1 424 ? 62.193 -5.529 -45.458 1.00 49.75 424 LEU A CA 1
ATOM 3330 C C . LEU A 1 424 ? 61.926 -4.602 -44.267 1.00 49.75 424 LEU A C 1
ATOM 3332 O O . LEU A 1 424 ? 60.872 -3.976 -44.223 1.00 49.75 424 LEU A O 1
ATOM 3336 N N . LYS A 1 425 ? 62.906 -4.412 -43.372 1.00 53.19 425 LYS A N 1
ATOM 3337 C CA . LYS A 1 425 ? 62.765 -3.515 -42.218 1.00 53.19 425 LYS A CA 1
ATOM 3338 C C . LYS A 1 425 ? 62.519 -2.055 -42.623 1.00 53.19 425 LYS A C 1
ATOM 3340 O O . LYS A 1 425 ? 61.622 -1.425 -42.083 1.00 53.19 425 LYS A O 1
ATOM 3345 N N . SER A 1 426 ? 63.226 -1.540 -43.630 1.00 49.09 426 SER A N 1
ATOM 3346 C CA . SER A 1 426 ? 62.989 -0.190 -44.163 1.00 49.09 426 SER A CA 1
ATOM 3347 C C . SER A 1 426 ? 61.595 -0.044 -44.793 1.00 49.09 426 SER A C 1
ATOM 3349 O O . SER A 1 426 ? 60.976 1.017 -44.694 1.00 49.09 426 SER A O 1
ATOM 3351 N N . ARG A 1 427 ? 61.052 -1.112 -45.393 1.00 50.56 427 ARG A N 1
ATOM 3352 C CA . ARG A 1 427 ? 59.671 -1.153 -45.899 1.00 50.56 427 ARG A CA 1
ATOM 3353 C C . ARG A 1 427 ? 58.644 -1.266 -44.768 1.00 50.56 427 ARG A C 1
ATOM 3355 O O . ARG A 1 427 ? 57.617 -0.605 -44.869 1.00 50.56 427 ARG A O 1
ATOM 3362 N N . GLU A 1 428 ? 58.922 -2.007 -43.691 1.00 53.53 428 GLU A N 1
ATOM 3363 C CA . GLU A 1 428 ? 58.115 -1.987 -42.458 1.00 53.53 428 GLU A CA 1
ATOM 3364 C C . GLU A 1 428 ? 58.074 -0.584 -41.848 1.00 53.53 428 GLU A C 1
ATOM 3366 O O . GLU A 1 428 ? 56.996 -0.082 -41.552 1.00 53.53 428 GLU A O 1
ATOM 3371 N N . GLU A 1 429 ? 59.226 0.074 -41.705 1.00 53.12 429 GLU A N 1
ATOM 3372 C CA . GLU A 1 429 ? 59.356 1.431 -41.160 1.00 53.12 429 GLU A CA 1
ATOM 3373 C C . GLU A 1 429 ? 58.614 2.453 -42.044 1.00 53.12 429 GLU A C 1
ATOM 3375 O O . GLU A 1 429 ? 57.864 3.284 -41.535 1.00 53.12 429 GLU A O 1
ATOM 3380 N N . THR A 1 430 ? 58.716 2.330 -43.373 1.00 47.69 430 THR A N 1
ATOM 3381 C CA . THR A 1 430 ? 57.989 3.186 -44.331 1.00 47.69 430 THR A CA 1
ATOM 3382 C C . THR A 1 430 ? 56.474 2.946 -44.301 1.00 47.69 430 THR A C 1
ATOM 3384 O O . THR A 1 430 ? 55.705 3.904 -44.333 1.00 47.69 430 THR A O 1
ATOM 3387 N N . LEU A 1 431 ? 56.022 1.687 -44.225 1.00 49.25 431 LEU A N 1
ATOM 3388 C CA . LEU A 1 431 ? 54.598 1.343 -44.104 1.00 49.25 431 LEU A CA 1
ATOM 3389 C C . LEU A 1 431 ? 54.028 1.764 -42.748 1.00 49.25 431 LEU A C 1
ATOM 3391 O O . LEU A 1 431 ? 52.897 2.236 -42.700 1.00 49.25 431 LEU A O 1
ATOM 3395 N N . THR A 1 432 ? 54.812 1.642 -41.676 1.00 52.91 432 THR A N 1
ATOM 3396 C CA . THR A 1 432 ? 54.449 2.128 -40.340 1.00 52.91 432 THR A CA 1
ATOM 3397 C C . THR A 1 432 ? 54.250 3.636 -40.397 1.00 52.91 432 THR A C 1
ATOM 3399 O O . THR A 1 432 ? 53.154 4.091 -40.113 1.00 52.91 432 THR A O 1
ATOM 3402 N N . TYR A 1 433 ? 55.223 4.401 -40.901 1.00 47.75 433 TYR A N 1
ATOM 3403 C CA . TYR A 1 433 ? 55.112 5.857 -41.042 1.00 47.75 433 TYR A CA 1
ATOM 3404 C C . TYR A 1 433 ? 53.944 6.301 -41.947 1.00 47.75 433 TYR A C 1
ATOM 3406 O O . TYR A 1 433 ? 53.238 7.267 -41.644 1.00 47.75 433 TYR A O 1
ATOM 3414 N N . ALA A 1 434 ? 53.691 5.589 -43.051 1.00 43.38 434 ALA A N 1
ATOM 3415 C CA . ALA A 1 434 ? 52.561 5.861 -43.941 1.00 43.38 434 ALA A CA 1
ATOM 3416 C C . ALA A 1 434 ? 51.205 5.582 -43.266 1.00 43.38 434 ALA A C 1
ATOM 3418 O O . ALA A 1 434 ? 50.268 6.364 -43.411 1.00 43.38 434 ALA A O 1
ATOM 3419 N N . LEU A 1 435 ? 51.097 4.497 -42.497 1.00 48.91 435 LEU A N 1
ATOM 3420 C CA . LEU A 1 435 ? 49.890 4.183 -41.737 1.00 48.91 435 LEU A CA 1
ATOM 3421 C C . LEU A 1 435 ? 49.722 5.121 -40.534 1.00 48.91 435 LEU A C 1
ATOM 3423 O O . LEU A 1 435 ? 48.615 5.590 -40.317 1.00 48.91 435 LEU A O 1
ATOM 3427 N N . GLU A 1 436 ? 50.790 5.468 -39.811 1.00 49.97 436 GLU A N 1
ATOM 3428 C CA . GLU A 1 436 ? 50.774 6.418 -38.690 1.00 49.97 436 GLU A CA 1
ATOM 3429 C C . GLU A 1 436 ? 50.337 7.819 -39.133 1.00 49.97 436 GLU A C 1
ATOM 3431 O O . GLU A 1 436 ? 49.515 8.453 -38.467 1.00 49.97 436 GLU A O 1
ATOM 3436 N N . SER A 1 437 ? 50.849 8.309 -40.266 1.00 41.16 437 SER A N 1
ATOM 3437 C CA . SER A 1 437 ? 50.429 9.597 -40.833 1.00 41.16 437 SER A CA 1
ATOM 3438 C C . SER A 1 437 ? 48.968 9.560 -41.297 1.00 41.16 437 SER A C 1
ATOM 3440 O O . SER A 1 437 ? 48.214 10.481 -40.979 1.00 41.16 437 SER A O 1
ATOM 3442 N N . VAL A 1 438 ? 48.511 8.467 -41.920 1.00 38.16 438 VAL A N 1
ATOM 3443 C CA . VAL A 1 438 ? 47.088 8.264 -42.250 1.00 38.16 438 VAL A CA 1
ATOM 3444 C C . VAL A 1 438 ? 46.209 8.169 -40.993 1.00 38.16 438 VAL A C 1
ATOM 3446 O O . VAL A 1 438 ? 45.169 8.823 -40.949 1.00 38.16 438 VAL A O 1
ATOM 3449 N N . THR A 1 439 ? 46.609 7.453 -39.935 1.00 45.28 439 THR A N 1
ATOM 3450 C CA . THR A 1 439 ? 45.856 7.410 -38.666 1.00 45.28 439 THR A CA 1
ATOM 3451 C C . THR A 1 439 ? 45.907 8.729 -37.905 1.00 45.28 439 THR A C 1
ATOM 3453 O O . THR A 1 439 ? 44.979 9.023 -37.165 1.00 45.28 439 THR A O 1
ATOM 3456 N N . THR A 1 440 ? 46.934 9.558 -38.104 1.00 41.00 440 THR A N 1
ATOM 3457 C CA . THR A 1 440 ? 46.999 10.912 -37.528 1.00 41.00 440 THR A CA 1
ATOM 3458 C C . THR A 1 440 ? 46.032 11.861 -38.243 1.00 41.00 440 THR A C 1
ATOM 3460 O O . THR A 1 440 ? 45.343 12.638 -37.588 1.00 41.00 440 THR A O 1
ATOM 3463 N N . ILE A 1 441 ? 45.908 11.751 -39.571 1.00 36.44 441 ILE A N 1
ATOM 3464 C CA . ILE A 1 441 ? 44.923 12.505 -40.363 1.00 36.44 441 ILE A CA 1
ATOM 3465 C C . ILE A 1 441 ? 43.496 12.044 -40.022 1.00 36.44 441 ILE A C 1
ATOM 3467 O O . ILE A 1 441 ? 42.657 12.862 -39.645 1.00 36.44 441 ILE A O 1
ATOM 3471 N N . LEU A 1 442 ? 43.221 10.735 -40.081 1.00 35.31 442 LEU A N 1
ATOM 3472 C CA . LEU A 1 442 ? 41.904 10.159 -39.771 1.00 35.31 442 LEU A CA 1
ATOM 3473 C C . LEU A 1 442 ? 41.541 10.251 -38.280 1.00 35.31 442 LEU A C 1
ATOM 3475 O O . LEU A 1 442 ? 40.363 10.327 -37.939 1.00 35.31 442 LEU A O 1
ATOM 3479 N N . GLY A 1 443 ? 42.530 10.289 -37.385 1.00 36.12 443 GLY A N 1
ATOM 3480 C CA . GLY A 1 443 ? 42.343 10.397 -35.936 1.00 36.12 443 GLY A CA 1
ATOM 3481 C C . GLY A 1 443 ? 41.615 11.670 -35.502 1.00 36.12 443 GLY A C 1
ATOM 3482 O O . GLY A 1 443 ? 40.983 11.671 -34.450 1.00 36.12 443 GLY A O 1
ATOM 3483 N N . SER A 1 444 ? 41.616 12.709 -36.347 1.00 39.81 444 SER A N 1
ATOM 3484 C CA . SER A 1 444 ? 40.803 13.921 -36.167 1.00 39.81 444 SER A CA 1
ATOM 3485 C C . SER A 1 444 ? 39.284 13.670 -36.202 1.00 39.81 444 SER A C 1
ATOM 3487 O O . SER A 1 444 ? 38.537 14.443 -35.609 1.00 39.81 444 SER A O 1
ATOM 3489 N N . GLY A 1 445 ? 38.829 12.586 -36.847 1.00 35.25 445 GLY A N 1
ATOM 3490 C CA . GLY A 1 445 ? 37.427 12.143 -36.867 1.00 35.25 445 GLY A CA 1
ATOM 3491 C C . GLY A 1 445 ? 37.165 10.793 -36.180 1.00 35.25 445 GLY A C 1
ATOM 3492 O O . GLY A 1 445 ? 36.010 10.407 -36.022 1.00 35.25 445 GLY A O 1
ATOM 3493 N N . TYR A 1 446 ? 38.213 10.065 -35.775 1.00 40.94 446 TYR A N 1
ATOM 3494 C CA . TYR A 1 446 ? 38.120 8.701 -35.238 1.00 40.94 446 TYR A CA 1
ATOM 3495 C C . TYR A 1 446 ? 39.044 8.520 -34.013 1.00 40.94 446 TYR A C 1
ATOM 3497 O O . TYR A 1 446 ? 40.199 8.108 -34.173 1.00 40.94 446 TYR A O 1
ATOM 3505 N N . PRO A 1 447 ? 38.557 8.753 -32.773 1.00 43.81 447 PRO A N 1
ATOM 3506 C CA . PRO A 1 447 ? 39.385 8.759 -31.556 1.00 43.81 447 PRO A CA 1
ATOM 3507 C C . PRO A 1 447 ? 40.183 7.473 -31.285 1.00 43.81 447 PRO A C 1
ATOM 3509 O O . PRO A 1 447 ? 41.230 7.512 -30.644 1.00 43.81 447 PRO A O 1
ATOM 3512 N N . ILE A 1 448 ? 39.721 6.327 -31.796 1.00 40.38 448 ILE A N 1
ATOM 3513 C CA . ILE A 1 448 ? 40.408 5.031 -31.667 1.00 40.38 448 ILE A CA 1
ATOM 3514 C C . ILE A 1 448 ? 41.683 4.983 -32.524 1.00 40.38 448 ILE A C 1
ATOM 3516 O O . ILE A 1 448 ? 42.683 4.419 -32.090 1.00 40.38 448 ILE A O 1
ATOM 3520 N N . LEU A 1 449 ? 41.680 5.602 -33.711 1.00 40.75 449 LEU A N 1
ATOM 3521 C CA . LEU A 1 449 ? 42.858 5.678 -34.585 1.00 40.75 449 LEU A CA 1
ATOM 3522 C C . LEU A 1 449 ? 43.863 6.735 -34.099 1.00 40.75 449 LEU A C 1
ATOM 3524 O O . LEU A 1 449 ? 45.062 6.582 -34.309 1.00 40.75 449 LEU A O 1
ATOM 3528 N N . GLY A 1 450 ? 43.383 7.766 -33.395 1.00 41.91 450 GLY A N 1
ATOM 3529 C CA . GLY A 1 450 ? 44.224 8.732 -32.682 1.00 41.91 450 GLY A CA 1
ATOM 3530 C C . GLY A 1 450 ? 44.805 8.221 -31.353 1.00 41.91 450 GLY A C 1
ATOM 3531 O O . GLY A 1 450 ? 45.609 8.919 -30.737 1.00 41.91 450 GLY A O 1
ATOM 3532 N N . ASN A 1 451 ? 44.423 7.026 -30.887 1.00 48.81 451 ASN A N 1
ATOM 3533 C CA . ASN A 1 451 ? 44.900 6.475 -29.620 1.00 48.81 451 ASN A CA 1
ATOM 3534 C C . ASN A 1 451 ? 46.377 6.050 -29.726 1.00 48.81 451 ASN A C 1
ATOM 3536 O O . ASN A 1 451 ? 46.736 5.235 -30.578 1.00 48.81 451 ASN A O 1
ATOM 3540 N N . THR A 1 452 ? 47.223 6.555 -28.823 1.00 45.25 452 THR A N 1
ATOM 3541 C CA . THR A 1 452 ? 48.670 6.276 -28.792 1.00 45.25 452 THR A CA 1
ATOM 3542 C C . THR A 1 452 ? 48.994 4.786 -28.764 1.00 45.25 452 THR A C 1
ATOM 3544 O O . THR A 1 452 ? 49.881 4.359 -29.489 1.00 45.25 452 THR A O 1
ATOM 3547 N N . ILE A 1 453 ? 48.241 3.965 -28.025 1.00 44.03 453 ILE A N 1
ATOM 3548 C CA . ILE A 1 453 ? 48.481 2.514 -27.935 1.00 44.03 453 ILE A CA 1
ATOM 3549 C C . ILE A 1 453 ? 48.168 1.823 -29.272 1.00 44.03 453 ILE A C 1
ATOM 3551 O O . ILE A 1 453 ? 48.907 0.940 -29.704 1.00 44.03 453 ILE A O 1
ATOM 3555 N N . VAL A 1 454 ? 47.102 2.239 -29.965 1.00 45.41 454 VAL A N 1
ATOM 3556 C CA . VAL A 1 454 ? 46.749 1.695 -31.289 1.00 45.41 454 VAL A CA 1
ATOM 3557 C C . VAL A 1 454 ? 47.808 2.091 -32.320 1.00 45.41 454 VAL A C 1
ATOM 3559 O O . VAL A 1 454 ? 48.296 1.233 -33.058 1.00 45.41 454 VAL A O 1
ATOM 3562 N N . ARG A 1 455 ? 48.225 3.362 -32.316 1.00 52.25 455 ARG A N 1
ATOM 3563 C CA . ARG A 1 455 ? 49.291 3.882 -33.179 1.00 52.25 455 ARG A CA 1
ATOM 3564 C C . ARG A 1 455 ? 50.634 3.187 -32.933 1.00 52.25 455 ARG A C 1
ATOM 3566 O O . ARG A 1 455 ? 51.260 2.739 -33.877 1.00 52.25 455 ARG A O 1
ATOM 3573 N N . GLU A 1 456 ? 51.064 3.056 -31.683 1.00 47.91 456 GLU A N 1
ATOM 3574 C CA . GLU A 1 456 ? 52.426 2.613 -31.343 1.00 47.91 456 GLU A CA 1
ATOM 3575 C C . GLU A 1 456 ? 52.571 1.087 -31.228 1.00 47.91 456 GLU A C 1
ATOM 3577 O O . GLU A 1 456 ? 53.691 0.581 -31.274 1.00 47.91 456 GLU A O 1
ATOM 3582 N N . GLN A 1 457 ? 51.470 0.332 -31.098 1.00 43.84 457 GLN A N 1
ATOM 3583 C CA . GLN A 1 457 ? 51.515 -1.136 -30.987 1.00 43.84 457 GLN A CA 1
ATOM 3584 C C . GLN A 1 457 ? 50.788 -1.876 -32.114 1.00 43.84 457 GLN A C 1
ATOM 3586 O O . GLN A 1 457 ? 51.287 -2.905 -32.564 1.00 43.84 457 GLN A O 1
ATOM 3591 N N . VAL A 1 458 ? 49.643 -1.387 -32.606 1.00 47.41 458 VAL A N 1
ATOM 3592 C CA . VAL A 1 458 ? 48.843 -2.118 -33.612 1.00 47.41 458 VAL A CA 1
ATOM 3593 C C . VAL A 1 458 ? 49.280 -1.776 -35.038 1.00 47.41 458 VAL A C 1
ATOM 3595 O O . VAL A 1 458 ? 49.444 -2.681 -35.858 1.00 47.41 458 VAL A O 1
ATOM 3598 N N . VAL A 1 459 ? 49.544 -0.499 -35.338 1.00 53.50 459 VAL A N 1
ATOM 3599 C CA . VAL A 1 459 ? 50.000 -0.077 -36.678 1.00 53.50 459 VAL A CA 1
ATOM 3600 C C . VAL A 1 459 ? 51.317 -0.755 -37.109 1.00 53.50 459 VAL A C 1
ATOM 3602 O O . VAL A 1 459 ? 51.349 -1.262 -38.233 1.00 53.50 459 VAL A O 1
ATOM 3605 N N . PRO A 1 460 ? 52.364 -0.892 -36.264 1.00 52.53 460 PRO A N 1
ATOM 3606 C CA . PRO A 1 460 ? 53.594 -1.590 -36.653 1.00 52.53 460 PRO A CA 1
ATOM 3607 C C . PRO A 1 460 ? 53.400 -3.095 -36.902 1.00 52.53 460 PRO A C 1
ATOM 3609 O O . PRO A 1 460 ? 54.117 -3.686 -37.709 1.00 52.53 460 PRO A O 1
ATOM 3612 N N . ILE A 1 461 ? 52.427 -3.735 -36.237 1.00 49.66 461 ILE A N 1
ATOM 3613 C CA . ILE A 1 461 ? 52.083 -5.148 -36.474 1.00 49.66 461 ILE A CA 1
ATOM 3614 C C . ILE A 1 461 ? 51.425 -5.301 -37.850 1.00 49.66 461 ILE A C 1
ATOM 3616 O O . ILE A 1 461 ? 51.842 -6.154 -38.635 1.00 49.66 461 ILE A O 1
ATOM 3620 N N . ILE A 1 462 ? 50.467 -4.428 -38.180 1.00 50.19 462 ILE A N 1
ATOM 3621 C CA . ILE A 1 462 ? 49.814 -4.395 -39.496 1.00 50.19 462 ILE A CA 1
ATOM 3622 C C . ILE A 1 462 ? 50.843 -4.101 -40.600 1.00 50.19 462 ILE A C 1
ATOM 3624 O O . ILE A 1 462 ? 50.889 -4.812 -41.604 1.00 50.19 462 ILE A O 1
ATOM 3628 N N . ALA A 1 463 ? 51.728 -3.119 -40.398 1.00 53.66 463 ALA A N 1
ATOM 3629 C CA . ALA A 1 463 ? 52.809 -2.797 -41.329 1.00 53.66 463 ALA A CA 1
ATOM 3630 C C . ALA A 1 463 ? 53.750 -3.992 -41.577 1.00 53.66 463 ALA A C 1
ATOM 3632 O O . ALA A 1 463 ? 54.107 -4.260 -42.725 1.00 53.66 463 ALA A O 1
ATOM 3633 N N . ARG A 1 464 ? 54.097 -4.752 -40.526 1.00 51.88 464 ARG A N 1
ATOM 3634 C CA . ARG A 1 464 ? 54.915 -5.974 -40.616 1.00 51.88 464 ARG A CA 1
ATOM 3635 C C . ARG A 1 464 ? 54.229 -7.100 -41.381 1.00 51.88 464 ARG A C 1
ATOM 3637 O O . ARG A 1 464 ? 54.857 -7.712 -42.243 1.00 51.88 464 ARG A O 1
ATOM 3644 N N . GLN A 1 465 ? 52.946 -7.353 -41.115 1.00 47.38 465 GLN A N 1
ATOM 3645 C CA . GLN A 1 465 ? 52.178 -8.354 -41.863 1.00 47.38 465 GLN A CA 1
ATOM 3646 C C . GLN A 1 465 ? 52.088 -7.983 -43.353 1.00 47.38 465 GLN A C 1
ATOM 3648 O O . GLN A 1 465 ? 52.357 -8.826 -44.206 1.00 47.38 465 GLN A O 1
ATOM 3653 N N . ILE A 1 466 ? 51.812 -6.712 -43.672 1.00 47.72 466 ILE A N 1
ATOM 3654 C CA . ILE A 1 466 ? 51.765 -6.220 -45.058 1.00 47.72 466 ILE A CA 1
ATOM 3655 C C . ILE A 1 466 ? 53.143 -6.312 -45.733 1.00 47.72 466 ILE A C 1
ATOM 3657 O O . ILE A 1 466 ? 53.220 -6.723 -46.888 1.00 47.72 466 ILE A O 1
ATOM 3661 N N . ALA A 1 467 ? 54.239 -5.974 -45.043 1.00 49.56 467 ALA A N 1
ATOM 3662 C CA . ALA A 1 467 ? 55.588 -6.073 -45.604 1.00 49.56 467 ALA A CA 1
ATOM 3663 C C . ALA A 1 467 ? 55.961 -7.523 -45.969 1.00 49.56 467 ALA A C 1
ATOM 3665 O O . ALA A 1 467 ? 56.448 -7.767 -47.077 1.00 49.56 467 ALA A O 1
ATOM 3666 N N . GLY A 1 468 ? 55.672 -8.480 -45.078 1.00 46.69 468 GLY A N 1
ATOM 3667 C CA . GLY A 1 468 ? 55.964 -9.904 -45.279 1.00 46.69 468 GLY A CA 1
ATOM 3668 C C . GLY A 1 468 ? 55.226 -10.546 -46.461 1.00 46.69 468 GLY A C 1
ATOM 3669 O O . GLY A 1 468 ? 55.760 -11.459 -47.087 1.00 46.69 468 GLY A O 1
ATOM 3670 N N . MET A 1 469 ? 54.046 -10.036 -46.838 1.00 44.84 469 MET A N 1
ATOM 3671 C CA . MET A 1 469 ? 53.267 -10.541 -47.984 1.00 44.84 469 MET A CA 1
ATOM 3672 C C . MET A 1 469 ? 53.940 -10.333 -49.354 1.00 44.84 469 MET A C 1
ATOM 3674 O O . MET A 1 469 ? 53.519 -10.941 -50.335 1.00 44.84 469 MET A O 1
ATOM 3678 N N . PHE A 1 470 ? 54.960 -9.474 -49.455 1.00 43.88 470 PHE A N 1
ATOM 3679 C CA . PHE A 1 470 ? 55.578 -9.092 -50.732 1.00 43.88 470 PHE A CA 1
ATOM 3680 C C . PHE A 1 470 ? 56.957 -9.718 -50.997 1.00 43.88 470 PHE A C 1
ATOM 3682 O O . PHE A 1 470 ? 57.603 -9.321 -51.968 1.00 43.88 470 PHE A O 1
ATOM 3689 N N . ASP A 1 471 ? 57.421 -10.642 -50.152 1.00 44.91 471 ASP A N 1
ATOM 3690 C CA . ASP A 1 471 ? 58.789 -11.185 -50.216 1.00 44.91 471 ASP A CA 1
ATOM 3691 C C . ASP A 1 471 ? 58.875 -12.647 -50.700 1.00 44.91 471 ASP A C 1
ATOM 3693 O O . ASP A 1 471 ? 59.925 -13.277 -50.576 1.00 44.91 471 ASP A O 1
ATOM 3697 N N . GLY A 1 472 ? 57.796 -13.172 -51.295 1.00 43.38 472 GLY A N 1
ATOM 3698 C CA . GLY A 1 472 ? 57.825 -14.428 -52.053 1.00 43.38 472 GLY A CA 1
ATOM 3699 C C . GLY A 1 472 ? 58.781 -14.341 -53.249 1.00 43.38 472 GLY A C 1
ATOM 3700 O O . GLY A 1 472 ? 58.824 -13.319 -53.938 1.00 43.38 472 GLY A O 1
ATOM 3701 N N . ASP A 1 473 ? 59.571 -15.396 -53.471 1.00 40.31 473 ASP A N 1
ATOM 3702 C CA . ASP A 1 473 ? 60.612 -15.404 -54.505 1.00 40.31 473 ASP A CA 1
ATOM 3703 C C . ASP A 1 473 ? 60.020 -15.286 -55.920 1.00 40.31 473 ASP A C 1
ATOM 3705 O O . ASP A 1 473 ? 58.930 -15.776 -56.219 1.00 40.31 473 ASP A O 1
ATOM 3709 N N . GLY A 1 474 ? 60.722 -14.548 -56.780 1.00 44.19 474 GLY A N 1
ATOM 3710 C CA . GLY A 1 474 ? 60.147 -14.023 -58.014 1.00 44.19 474 GLY A CA 1
ATOM 3711 C C . GLY A 1 474 ? 60.439 -14.858 -59.254 1.00 44.19 474 GLY A C 1
ATOM 3712 O O . GLY A 1 474 ? 61.601 -15.086 -59.581 1.00 44.19 474 GLY A O 1
ATOM 3713 N N . ASP A 1 475 ? 59.387 -15.152 -60.018 1.00 37.31 475 ASP A N 1
ATOM 3714 C CA . ASP A 1 475 ? 59.478 -15.495 -61.442 1.00 37.31 475 ASP A CA 1
ATOM 3715 C C . ASP A 1 475 ? 58.807 -14.409 -62.316 1.00 37.31 475 ASP A C 1
ATOM 3717 O O . ASP A 1 475 ? 58.066 -13.549 -61.824 1.00 37.31 475 ASP A O 1
ATOM 3721 N N . ALA A 1 476 ? 59.110 -14.382 -63.613 1.00 45.62 476 ALA A N 1
ATOM 3722 C CA . ALA A 1 476 ? 58.920 -13.238 -64.501 1.00 45.62 476 ALA A CA 1
ATOM 3723 C C . ALA A 1 476 ? 57.462 -12.760 -64.636 1.00 45.62 476 ALA A C 1
ATOM 3725 O O . ALA A 1 476 ? 57.232 -11.545 -64.678 1.00 45.62 476 ALA A O 1
ATOM 3726 N N . ASP A 1 477 ? 56.479 -13.667 -64.644 1.00 40.62 477 ASP A N 1
ATOM 3727 C CA . ASP A 1 477 ? 55.055 -13.316 -64.773 1.00 40.62 477 ASP A CA 1
ATOM 3728 C C . ASP A 1 477 ? 54.493 -12.556 -63.559 1.00 40.62 477 ASP A C 1
ATOM 3730 O O . ASP A 1 477 ? 53.528 -11.794 -63.693 1.00 40.62 477 ASP A O 1
ATOM 3734 N N . THR A 1 478 ? 55.154 -12.614 -62.394 1.00 42.09 478 THR A N 1
ATOM 3735 C CA . THR A 1 478 ? 54.786 -11.776 -61.234 1.00 42.09 478 THR A CA 1
ATOM 3736 C C . THR A 1 478 ? 54.824 -10.278 -61.561 1.00 42.09 478 THR A C 1
ATOM 3738 O O . THR A 1 478 ? 54.119 -9.491 -60.929 1.00 42.09 478 THR A O 1
ATOM 3741 N N . LYS A 1 479 ? 55.564 -9.849 -62.599 1.00 39.81 479 LYS A N 1
ATOM 3742 C CA . LYS A 1 479 ? 55.575 -8.453 -63.073 1.00 39.81 479 LYS A CA 1
ATOM 3743 C C . LYS A 1 479 ? 54.243 -7.996 -63.682 1.00 39.81 479 LYS A C 1
ATOM 3745 O O . LYS A 1 479 ? 53.978 -6.794 -63.646 1.00 39.81 479 LYS A O 1
ATOM 3750 N N . LYS A 1 480 ? 53.388 -8.901 -64.183 1.00 36.56 480 LYS A N 1
ATOM 3751 C CA . LYS A 1 480 ? 51.990 -8.573 -64.534 1.00 36.56 480 LYS A CA 1
ATOM 3752 C C . LYS A 1 480 ? 51.141 -8.423 -63.273 1.00 36.56 480 LYS A C 1
ATOM 3754 O O . LYS A 1 480 ? 50.516 -7.379 -63.096 1.00 36.56 480 LYS A O 1
ATOM 3759 N N . ALA A 1 481 ? 51.203 -9.399 -62.363 1.00 35.66 481 ALA A N 1
ATOM 3760 C CA . ALA A 1 481 ? 50.479 -9.358 -61.088 1.00 35.66 481 ALA A CA 1
ATOM 3761 C C . ALA A 1 481 ? 50.821 -8.110 -60.247 1.00 35.66 481 ALA A C 1
ATOM 3763 O O . ALA A 1 481 ? 49.959 -7.553 -59.575 1.00 35.66 481 ALA A O 1
ATOM 3764 N N . ARG A 1 482 ? 52.049 -7.584 -60.356 1.00 37.94 482 ARG A N 1
ATOM 3765 C CA . ARG A 1 482 ? 52.495 -6.354 -59.676 1.00 37.94 482 ARG A CA 1
ATOM 3766 C C . ARG A 1 482 ? 51.771 -5.069 -60.114 1.00 37.94 482 ARG A C 1
ATOM 3768 O O . ARG A 1 482 ? 51.932 -4.051 -59.449 1.00 37.94 482 ARG A O 1
ATOM 3775 N N . ARG A 1 483 ? 50.982 -5.092 -61.201 1.00 36.66 483 ARG A N 1
ATOM 3776 C CA . ARG A 1 483 ? 50.052 -4.004 -61.584 1.00 36.66 483 ARG A CA 1
ATOM 3777 C C . ARG A 1 483 ? 48.631 -4.193 -61.042 1.00 36.66 483 ARG A C 1
ATOM 3779 O O . ARG A 1 483 ? 47.873 -3.232 -61.001 1.00 36.66 483 ARG A O 1
ATOM 3786 N N . THR A 1 484 ? 48.293 -5.395 -60.589 1.00 40.84 484 THR A N 1
ATOM 3787 C CA . THR A 1 484 ? 47.042 -5.748 -59.906 1.00 40.84 484 THR A CA 1
ATOM 3788 C C . THR A 1 484 ? 47.374 -6.201 -58.486 1.00 40.84 484 THR A C 1
ATOM 3790 O O . THR A 1 484 ? 47.153 -7.355 -58.119 1.00 40.84 484 THR A O 1
ATOM 3793 N N . GLY A 1 485 ? 47.968 -5.300 -57.696 1.00 33.72 485 GLY A N 1
ATOM 3794 C CA . GLY A 1 485 ? 48.202 -5.561 -56.275 1.00 33.72 485 GLY A CA 1
ATOM 3795 C C . GLY A 1 485 ? 46.887 -5.892 -55.553 1.00 33.72 485 GLY A C 1
ATOM 3796 O O . GLY A 1 485 ? 45.823 -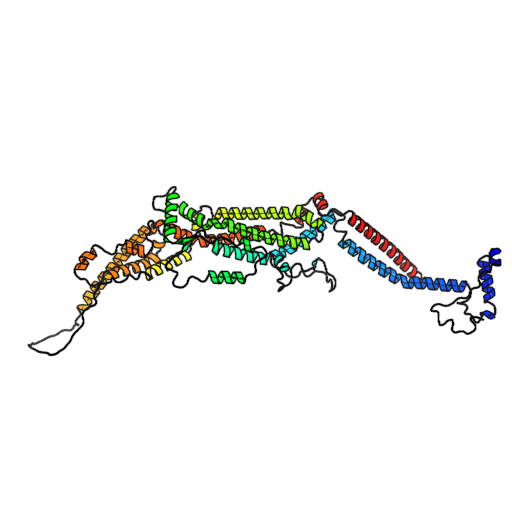5.477 -56.027 1.00 33.72 485 GLY A O 1
ATOM 3797 N N . PRO A 1 486 ? 46.926 -6.626 -54.424 1.00 38.31 486 PRO A N 1
ATOM 3798 C CA . PRO A 1 486 ? 45.723 -6.903 -53.647 1.00 38.31 486 PRO A CA 1
ATOM 3799 C C . PRO A 1 486 ? 45.071 -5.569 -53.285 1.00 38.31 486 PRO A C 1
ATOM 3801 O O . PRO A 1 486 ? 45.672 -4.757 -52.583 1.00 38.31 486 PRO A O 1
ATOM 3804 N N . SER A 1 487 ? 43.879 -5.315 -53.834 1.00 37.47 487 SER A N 1
ATOM 3805 C CA . SER A 1 487 ? 43.216 -4.021 -53.680 1.00 37.47 487 SER A CA 1
ATOM 3806 C C . SER A 1 487 ? 43.098 -3.690 -52.197 1.00 37.47 487 SER A C 1
ATOM 3808 O O . SER A 1 487 ? 42.639 -4.533 -51.424 1.00 37.47 487 SER A O 1
ATOM 3810 N N . TYR A 1 488 ? 43.474 -2.470 -51.799 1.00 35.94 488 TYR A N 1
ATOM 3811 C CA . TYR A 1 488 ? 43.338 -1.996 -50.416 1.00 35.94 488 TYR A CA 1
ATOM 3812 C C . TYR A 1 488 ? 41.917 -2.233 -49.881 1.00 35.94 488 TYR A C 1
ATOM 3814 O O . TYR A 1 488 ? 41.742 -2.613 -48.727 1.00 35.94 488 TYR A O 1
ATOM 3822 N N . HIS A 1 489 ? 40.922 -2.139 -50.768 1.00 32.31 489 HIS A N 1
ATOM 3823 C CA . HIS A 1 489 ? 39.525 -2.493 -50.534 1.00 32.31 489 HIS A CA 1
ATOM 3824 C C . HIS A 1 489 ? 39.330 -3.888 -49.910 1.00 32.31 489 HIS A C 1
ATOM 3826 O O . HIS A 1 489 ? 38.466 -4.042 -49.058 1.00 32.31 489 HIS A O 1
ATOM 3832 N N . LYS A 1 490 ? 40.128 -4.898 -50.286 1.00 36.50 490 LYS A N 1
ATOM 3833 C CA . LYS A 1 490 ? 40.024 -6.278 -49.775 1.00 36.50 490 LYS A CA 1
ATOM 3834 C C . LYS A 1 490 ? 40.645 -6.444 -48.381 1.00 36.50 490 LYS A C 1
ATOM 3836 O O . LYS A 1 490 ? 40.193 -7.281 -47.612 1.00 36.50 490 LYS A O 1
ATOM 3841 N N . VAL A 1 491 ? 41.642 -5.626 -48.031 1.00 38.22 491 VAL A N 1
ATOM 3842 C CA . VAL A 1 491 ? 42.218 -5.583 -46.671 1.00 38.22 491 VAL A CA 1
ATOM 3843 C C . VAL A 1 491 ? 41.313 -4.782 -45.728 1.00 38.22 491 VAL A C 1
ATOM 3845 O O . VAL A 1 491 ? 41.098 -5.184 -44.590 1.00 38.22 491 VAL A O 1
ATOM 3848 N N . VAL A 1 492 ? 40.715 -3.689 -46.214 1.00 37.28 492 VAL A N 1
ATOM 3849 C CA . VAL A 1 492 ? 39.725 -2.893 -45.467 1.00 37.28 492 VAL A CA 1
ATOM 3850 C C . VAL A 1 492 ? 38.436 -3.693 -45.222 1.00 37.28 492 VAL A C 1
ATOM 3852 O O . VAL A 1 492 ? 37.951 -3.723 -44.096 1.00 37.28 492 VAL A O 1
ATOM 3855 N N . HIS A 1 493 ? 37.938 -4.418 -46.228 1.00 35.81 493 HIS A N 1
ATOM 3856 C CA . HIS A 1 493 ? 36.810 -5.362 -46.116 1.00 35.81 493 HIS A CA 1
ATOM 3857 C C . HIS A 1 493 ? 37.131 -6.558 -45.195 1.00 35.81 493 HIS A C 1
ATOM 3859 O O . HIS A 1 493 ? 36.264 -7.045 -44.483 1.00 35.81 493 HIS A O 1
ATOM 3865 N N . GLY A 1 494 ? 38.401 -6.957 -45.070 1.00 38.19 494 GLY A N 1
ATOM 3866 C CA . GLY A 1 494 ? 38.830 -7.919 -44.043 1.00 38.19 494 GLY A CA 1
ATOM 3867 C C . GLY A 1 494 ? 38.760 -7.393 -42.596 1.00 38.19 494 GLY A C 1
ATOM 3868 O O . GLY A 1 494 ? 38.589 -8.170 -41.657 1.00 38.19 494 GLY A O 1
ATOM 3869 N N . LEU A 1 495 ? 38.849 -6.072 -42.391 1.00 41.22 495 LEU A N 1
ATOM 3870 C CA . LEU A 1 495 ? 38.655 -5.425 -41.082 1.00 41.22 495 LEU A CA 1
ATOM 3871 C C . LEU A 1 495 ? 37.170 -5.128 -40.793 1.00 41.22 495 LEU A C 1
ATOM 3873 O O . LEU A 1 495 ? 36.746 -5.164 -39.632 1.00 41.22 495 LEU A O 1
ATOM 3877 N N . TYR A 1 496 ? 36.389 -4.863 -41.842 1.00 42.69 496 TYR A N 1
ATOM 3878 C CA . TYR A 1 496 ? 34.940 -4.639 -41.833 1.00 42.69 496 TYR A CA 1
ATOM 3879 C C . TYR A 1 496 ? 34.252 -5.611 -42.811 1.00 42.69 496 TYR A C 1
ATOM 3881 O O . TYR A 1 496 ? 34.033 -5.242 -43.967 1.00 42.69 496 TYR A O 1
ATOM 3889 N N . PRO A 1 497 ? 33.924 -6.844 -42.369 1.00 40.56 497 PRO A N 1
ATOM 3890 C CA . PRO A 1 497 ? 33.338 -7.882 -43.218 1.00 40.56 497 PRO A CA 1
ATOM 3891 C C . PRO A 1 497 ? 31.841 -7.632 -43.465 1.00 40.56 497 PRO A C 1
ATOM 3893 O O . PRO A 1 497 ? 30.978 -8.319 -42.924 1.00 40.56 497 PRO A O 1
ATOM 3896 N N . SER A 1 498 ? 31.563 -6.632 -44.295 1.00 41.88 498 SER A N 1
ATOM 3897 C CA . SER A 1 498 ? 30.262 -6.329 -44.893 1.00 41.88 498 SER A CA 1
ATOM 3898 C C . SER A 1 498 ? 30.511 -5.876 -46.332 1.00 41.88 498 SER A C 1
ATOM 3900 O O . SER A 1 498 ? 31.454 -5.122 -46.582 1.00 41.88 498 SER A O 1
ATOM 3902 N N . ASP A 1 499 ? 29.629 -6.221 -47.273 1.00 46.44 499 ASP A N 1
ATOM 3903 C CA . ASP A 1 499 ? 29.598 -5.616 -48.618 1.00 46.44 499 ASP A CA 1
ATOM 3904 C C . ASP A 1 499 ? 28.994 -4.197 -48.554 1.00 46.44 499 ASP A C 1
ATOM 3906 O O . ASP A 1 499 ? 28.025 -3.845 -49.225 1.00 46.44 499 ASP A O 1
ATOM 3910 N N . SER A 1 500 ? 29.544 -3.381 -47.650 1.00 45.34 500 SER A N 1
ATOM 3911 C CA . SER A 1 500 ? 28.899 -2.193 -47.113 1.00 45.34 500 SER A CA 1
ATOM 3912 C C . SER A 1 500 ? 28.834 -1.073 -48.143 1.00 45.34 500 SER A C 1
ATOM 3914 O O . SER A 1 500 ? 29.820 -0.377 -48.394 1.00 45.34 500 SER A O 1
ATOM 3916 N N . THR A 1 501 ? 27.628 -0.801 -48.633 1.00 49.72 501 THR A N 1
ATOM 3917 C CA . THR A 1 501 ? 27.318 0.415 -49.394 1.00 49.72 501 THR A CA 1
ATOM 3918 C C . THR A 1 501 ? 27.414 1.692 -48.548 1.00 49.72 501 THR A C 1
ATOM 3920 O O . THR A 1 501 ? 27.308 2.783 -49.101 1.00 49.72 501 THR A O 1
ATOM 3923 N N . SER A 1 502 ? 27.605 1.590 -47.222 1.00 59.34 502 SER A N 1
ATOM 3924 C CA . SER A 1 502 ? 27.875 2.742 -46.354 1.00 59.34 502 SER A CA 1
ATOM 3925 C C . SER A 1 502 ? 28.582 2.382 -45.039 1.00 59.34 502 SER A C 1
ATOM 3927 O O . SER A 1 502 ? 27.986 1.818 -44.122 1.00 59.34 502 SER A O 1
ATOM 3929 N N . LEU A 1 503 ? 29.854 2.781 -44.916 1.00 65.25 503 LEU A N 1
ATOM 3930 C CA . LEU A 1 503 ? 30.662 2.641 -43.693 1.00 65.25 503 LEU A CA 1
ATOM 3931 C C . LEU A 1 503 ? 30.070 3.416 -42.498 1.00 65.25 503 LEU A C 1
ATOM 3933 O O . LEU A 1 503 ? 30.246 3.027 -41.342 1.00 65.25 503 LEU A O 1
ATOM 3937 N N . SER A 1 504 ? 29.359 4.517 -42.756 1.00 68.38 504 SER A N 1
ATOM 3938 C CA . SER A 1 504 ? 28.827 5.374 -41.698 1.00 68.38 504 SER A CA 1
ATOM 3939 C C . SER A 1 504 ? 27.617 4.769 -40.980 1.00 68.38 504 SER A C 1
ATOM 3941 O O . SER A 1 504 ? 27.430 5.051 -39.798 1.00 68.38 504 SER A O 1
ATOM 3943 N N . ALA A 1 505 ? 26.860 3.869 -41.619 1.00 74.12 505 ALA A N 1
ATOM 3944 C CA . ALA A 1 505 ? 25.786 3.122 -40.958 1.00 74.12 505 ALA A CA 1
ATOM 3945 C C . ALA A 1 505 ? 26.318 2.150 -39.896 1.00 74.12 505 ALA A C 1
ATOM 3947 O O . ALA A 1 505 ? 25.821 2.138 -38.769 1.00 74.12 505 ALA A O 1
ATOM 3948 N N . ALA A 1 506 ? 27.393 1.416 -40.207 1.00 71.81 506 ALA A N 1
ATOM 3949 C CA . ALA A 1 506 ? 28.078 0.566 -39.235 1.00 71.81 506 ALA A CA 1
ATOM 3950 C C . ALA A 1 506 ? 28.626 1.385 -38.046 1.00 71.81 506 ALA A C 1
ATOM 3952 O O . ALA A 1 506 ? 28.484 0.965 -36.897 1.00 71.81 506 ALA A O 1
ATOM 3953 N N . ARG A 1 507 ? 29.163 2.593 -38.296 1.00 72.12 507 ARG A N 1
ATOM 3954 C CA . ARG A 1 507 ? 29.618 3.520 -37.238 1.00 72.12 507 ARG A CA 1
ATOM 3955 C C . ARG A 1 507 ? 28.484 3.929 -36.290 1.00 72.12 507 ARG A C 1
ATOM 3957 O O . ARG A 1 507 ? 28.682 3.922 -35.079 1.00 72.12 507 ARG A O 1
ATOM 3964 N N . VAL A 1 508 ? 27.300 4.253 -36.822 1.00 77.75 508 VAL A N 1
ATOM 3965 C CA . VAL A 1 508 ? 26.121 4.611 -36.007 1.00 77.75 508 VAL A CA 1
ATOM 3966 C C . VAL A 1 508 ? 25.617 3.417 -35.198 1.00 77.75 508 VAL A C 1
ATOM 3968 O O . VAL A 1 508 ? 25.297 3.579 -34.022 1.00 77.75 508 VAL A O 1
ATOM 3971 N N . ILE A 1 509 ? 25.588 2.221 -35.792 1.00 80.69 509 ILE A N 1
ATOM 3972 C CA . ILE A 1 509 ? 25.189 0.990 -35.098 1.00 80.69 509 ILE A CA 1
ATOM 3973 C C . ILE A 1 509 ? 26.120 0.703 -33.921 1.00 80.69 509 ILE A C 1
ATOM 3975 O O . ILE A 1 509 ? 25.631 0.548 -32.805 1.00 80.69 509 ILE A O 1
ATOM 3979 N N . GLU A 1 510 ? 27.439 0.671 -34.133 1.00 74.00 510 GLU A N 1
ATOM 3980 C CA . GLU A 1 510 ? 28.376 0.321 -33.061 1.00 74.00 510 GLU A CA 1
ATOM 3981 C C . GLU A 1 510 ? 28.349 1.336 -31.905 1.00 74.00 510 GLU A C 1
ATOM 3983 O O . GLU A 1 510 ? 28.335 0.919 -30.748 1.00 74.00 510 GLU A O 1
ATOM 3988 N N . GLU A 1 511 ? 28.264 2.645 -32.177 1.00 74.62 511 GLU A N 1
ATOM 3989 C CA . GLU A 1 511 ? 28.112 3.641 -31.103 1.00 74.62 511 GLU A CA 1
ATOM 3990 C C . GLU A 1 511 ? 26.796 3.478 -30.335 1.00 74.62 511 GLU A C 1
ATOM 3992 O O . GLU A 1 511 ? 26.802 3.445 -29.103 1.00 74.62 511 GLU A O 1
ATOM 3997 N N . VAL A 1 512 ? 25.662 3.334 -31.028 1.00 80.75 512 VAL A N 1
ATOM 3998 C CA . VAL A 1 512 ? 24.364 3.186 -30.353 1.00 80.75 512 VAL A CA 1
ATOM 3999 C C . VAL A 1 512 ? 24.313 1.889 -29.545 1.00 80.75 512 VAL A C 1
ATOM 4001 O O . VAL A 1 512 ? 23.823 1.909 -28.419 1.00 80.75 512 VAL A O 1
ATOM 4004 N N . GLU A 1 513 ? 24.844 0.773 -30.052 1.00 78.31 513 GLU A N 1
ATOM 4005 C CA . GLU A 1 513 ? 24.805 -0.514 -29.348 1.00 78.31 513 GLU A CA 1
ATOM 4006 C C . GLU A 1 513 ? 25.714 -0.577 -28.115 1.00 78.31 513 GLU A C 1
ATOM 4008 O O . GLU A 1 513 ? 25.272 -1.098 -27.090 1.00 78.31 513 GLU A O 1
ATOM 4013 N N . MET A 1 514 ? 26.933 -0.020 -28.171 1.00 70.50 514 MET A N 1
ATOM 4014 C CA . MET A 1 514 ? 27.807 0.075 -26.990 1.00 70.50 514 MET A CA 1
ATOM 4015 C C . MET A 1 514 ? 27.130 0.857 -25.862 1.00 70.50 514 MET A C 1
ATOM 4017 O O . MET A 1 514 ? 27.083 0.411 -24.717 1.00 70.50 514 MET A O 1
ATOM 4021 N N . ASN A 1 515 ? 26.594 2.031 -26.198 1.00 76.75 515 ASN A N 1
ATOM 4022 C CA . ASN A 1 515 ? 26.018 2.942 -25.220 1.00 76.75 515 ASN A CA 1
ATOM 4023 C C . ASN A 1 515 ? 24.677 2.431 -24.681 1.00 76.75 515 ASN A C 1
ATOM 4025 O O . ASN A 1 515 ? 24.410 2.573 -23.488 1.00 76.75 515 ASN A O 1
ATOM 4029 N N . TYR A 1 516 ? 23.855 1.795 -25.526 1.00 84.06 516 TYR A N 1
ATOM 4030 C CA . TYR A 1 516 ? 22.510 1.317 -25.187 1.00 84.06 516 TYR A CA 1
ATOM 4031 C C . TYR A 1 516 ? 22.470 0.451 -23.923 1.00 84.06 516 TYR A C 1
ATOM 4033 O O . TYR A 1 516 ? 21.555 0.598 -23.114 1.00 84.06 516 TYR A O 1
ATOM 4041 N N . GLU A 1 517 ? 23.463 -0.415 -23.710 1.00 81.75 517 GLU A N 1
ATOM 4042 C CA . GLU A 1 517 ? 23.548 -1.248 -22.505 1.00 81.75 517 GLU A CA 1
ATOM 4043 C C . GLU A 1 517 ? 23.766 -0.419 -21.226 1.00 81.75 517 GLU A C 1
ATOM 4045 O O . GLU A 1 517 ? 23.084 -0.650 -20.222 1.00 81.75 517 GLU A O 1
ATOM 4050 N N . GLY A 1 518 ? 24.626 0.603 -21.288 1.00 77.88 518 GLY A N 1
ATOM 4051 C CA . GLY A 1 518 ? 24.820 1.579 -20.212 1.00 77.88 518 GLY A CA 1
ATOM 4052 C C . GLY A 1 518 ? 23.563 2.412 -19.946 1.00 77.88 518 GLY A C 1
ATOM 4053 O O . GLY A 1 518 ? 23.102 2.477 -18.802 1.00 77.88 518 GLY A O 1
ATOM 4054 N N . ILE A 1 519 ? 22.937 2.966 -20.998 1.00 84.75 519 ILE A N 1
ATOM 4055 C CA . ILE A 1 519 ? 21.686 3.740 -20.868 1.00 84.75 519 ILE A CA 1
ATOM 4056 C C . ILE A 1 519 ? 20.588 2.873 -20.236 1.00 84.75 519 ILE A C 1
ATOM 4058 O O . ILE A 1 519 ? 19.863 3.324 -19.350 1.00 84.75 519 ILE A O 1
ATOM 4062 N N . ARG A 1 520 ? 20.483 1.599 -20.639 1.00 88.69 520 ARG A N 1
ATOM 4063 C CA . ARG A 1 520 ? 19.487 0.654 -20.119 1.00 88.69 520 ARG A CA 1
ATOM 4064 C C . ARG A 1 520 ? 19.719 0.331 -18.646 1.00 88.69 520 ARG A C 1
ATOM 4066 O O . ARG A 1 520 ? 18.759 0.310 -17.877 1.00 88.69 520 ARG A O 1
ATOM 4073 N N . ALA A 1 521 ? 20.967 0.098 -18.236 1.00 85.31 521 ALA A N 1
ATOM 4074 C CA . ALA A 1 521 ? 21.316 -0.148 -16.837 1.00 85.31 521 ALA A CA 1
ATOM 4075 C C . ALA A 1 521 ? 21.019 1.074 -15.945 1.00 85.31 521 ALA A C 1
ATOM 4077 O O . ALA A 1 521 ? 20.448 0.921 -14.859 1.00 85.31 521 ALA A O 1
ATOM 4078 N N . ALA A 1 522 ? 21.330 2.281 -16.428 1.00 86.81 522 ALA A N 1
ATOM 4079 C CA . ALA A 1 522 ? 20.995 3.535 -15.760 1.00 86.81 522 ALA A CA 1
ATOM 4080 C C . ALA A 1 522 ? 19.471 3.726 -15.649 1.00 86.81 522 ALA A C 1
ATOM 4082 O O . ALA A 1 522 ? 18.956 3.895 -14.545 1.00 86.81 522 ALA A O 1
ATOM 4083 N N . PHE A 1 523 ? 18.729 3.591 -16.753 1.00 91.62 523 PHE A N 1
ATOM 4084 C CA . PHE A 1 523 ? 17.269 3.729 -16.784 1.00 91.62 523 PHE A CA 1
ATOM 4085 C C . PHE A 1 523 ? 16.558 2.742 -15.846 1.00 91.62 523 PHE A C 1
ATOM 4087 O O . PHE A 1 523 ? 15.692 3.160 -15.076 1.00 91.62 523 PHE A O 1
ATOM 4094 N N . ILE A 1 524 ? 16.949 1.458 -15.840 1.00 93.12 524 ILE A N 1
ATOM 4095 C CA . ILE A 1 524 ? 16.430 0.471 -14.874 1.00 93.12 524 ILE A CA 1
ATOM 4096 C C . ILE A 1 524 ? 16.657 0.980 -13.445 1.00 93.12 524 ILE A C 1
ATOM 4098 O O . ILE A 1 524 ? 15.720 1.036 -12.650 1.00 93.12 524 ILE A O 1
ATOM 4102 N N . SER A 1 525 ? 17.883 1.403 -13.130 1.00 91.69 525 SER A N 1
ATOM 4103 C CA . SER A 1 525 ? 18.258 1.880 -11.794 1.00 91.69 525 SER A CA 1
ATOM 4104 C C . SER A 1 525 ? 17.469 3.127 -11.374 1.00 91.69 525 SER A C 1
ATOM 4106 O O . SER A 1 525 ? 17.019 3.206 -10.231 1.00 91.69 525 SER A O 1
ATOM 4108 N N . TYR A 1 526 ? 17.229 4.069 -12.292 1.00 94.88 526 TYR A N 1
ATOM 4109 C CA . TYR A 1 526 ? 16.424 5.264 -12.035 1.00 94.88 526 TYR A CA 1
ATOM 4110 C C . TYR A 1 526 ? 14.934 4.958 -11.858 1.00 94.88 526 TYR A C 1
ATOM 4112 O O . TYR A 1 526 ? 14.321 5.521 -10.954 1.00 94.88 526 TYR A O 1
ATOM 4120 N N . VAL A 1 527 ? 14.343 4.054 -12.648 1.00 96.69 527 VAL A N 1
ATOM 4121 C CA . VAL A 1 527 ? 12.949 3.620 -12.439 1.00 96.69 527 VAL A CA 1
ATOM 4122 C C . VAL A 1 527 ? 12.800 2.982 -11.057 1.00 96.69 527 VAL A C 1
ATOM 4124 O O . VAL A 1 527 ? 11.908 3.362 -10.295 1.00 96.69 527 VAL A O 1
ATOM 4127 N N . LEU A 1 528 ? 13.712 2.081 -10.683 1.00 97.19 528 LEU A N 1
ATOM 4128 C CA . LEU A 1 528 ? 13.680 1.443 -9.369 1.00 97.19 528 LEU A CA 1
ATOM 4129 C C . LEU A 1 528 ? 13.862 2.461 -8.229 1.00 97.19 528 LEU A C 1
ATOM 4131 O O . LEU A 1 528 ? 13.025 2.521 -7.332 1.00 97.19 528 LEU A O 1
ATOM 4135 N N . ALA A 1 529 ? 14.899 3.299 -8.264 1.00 95.75 529 ALA A N 1
ATOM 4136 C CA . ALA A 1 529 ? 15.193 4.227 -7.171 1.00 95.75 529 ALA A CA 1
ATOM 4137 C C . ALA A 1 529 ? 14.227 5.426 -7.103 1.00 95.75 529 ALA A C 1
ATOM 4139 O O . ALA A 1 529 ? 13.698 5.745 -6.037 1.00 95.75 529 ALA A O 1
ATOM 4140 N N . LEU A 1 530 ? 13.990 6.112 -8.224 1.00 95.06 530 LEU A N 1
ATOM 4141 C CA . LEU A 1 530 ? 13.282 7.396 -8.246 1.00 95.06 530 LEU A CA 1
ATOM 4142 C C . LEU A 1 530 ? 11.766 7.249 -8.393 1.00 95.06 530 LEU A C 1
ATOM 4144 O O . LEU A 1 530 ? 11.051 8.126 -7.911 1.00 95.06 530 LEU A O 1
ATOM 4148 N N . VAL A 1 531 ? 11.270 6.165 -9.007 1.00 97.31 531 VAL A N 1
ATOM 4149 C CA . VAL A 1 531 ? 9.826 5.882 -9.099 1.00 97.31 531 VAL A CA 1
ATOM 4150 C C . VAL A 1 531 ? 9.393 4.947 -7.973 1.00 97.31 531 VAL A C 1
ATOM 4152 O O . VAL A 1 531 ? 8.615 5.360 -7.111 1.00 97.31 531 VAL A O 1
ATOM 4155 N N . ILE A 1 532 ? 9.907 3.712 -7.950 1.00 97.94 532 ILE A N 1
ATOM 4156 C CA . ILE A 1 532 ? 9.415 2.666 -7.039 1.00 97.94 532 ILE A CA 1
ATOM 4157 C C . ILE A 1 532 ? 9.802 2.958 -5.583 1.00 97.94 532 ILE A C 1
ATOM 4159 O O . ILE A 1 532 ? 8.922 3.073 -4.729 1.00 97.94 532 ILE A O 1
ATOM 4163 N N . GLU A 1 533 ? 11.088 3.138 -5.278 1.00 95.88 533 GLU A N 1
ATOM 4164 C CA . GLU A 1 533 ? 11.512 3.385 -3.894 1.00 95.88 533 GLU A CA 1
ATOM 4165 C C . GLU A 1 533 ? 11.054 4.775 -3.414 1.00 95.88 533 GLU A C 1
ATOM 4167 O O . GLU A 1 533 ? 10.395 4.884 -2.380 1.00 95.88 533 GLU A O 1
ATOM 4172 N N . GLN A 1 534 ? 11.341 5.849 -4.166 1.00 95.62 534 GLN A N 1
ATOM 4173 C CA . GLN A 1 534 ? 11.118 7.220 -3.683 1.00 95.62 534 GLN A CA 1
ATOM 4174 C C . GLN A 1 534 ? 9.650 7.696 -3.715 1.00 95.62 534 GLN A C 1
ATOM 4176 O O . GLN A 1 534 ? 9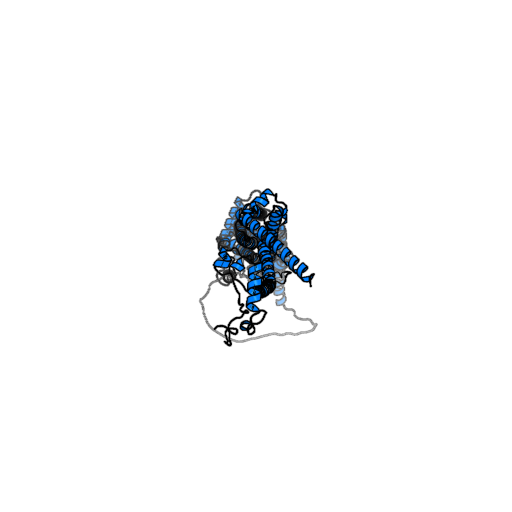.255 8.442 -2.812 1.00 95.62 534 GLN A O 1
ATOM 4181 N N . LYS A 1 535 ? 8.834 7.331 -4.724 1.00 96.19 535 LYS A N 1
ATOM 4182 C CA . LYS A 1 535 ? 7.425 7.794 -4.802 1.00 96.19 535 LYS A CA 1
ATOM 4183 C C . LYS A 1 535 ? 6.427 6.821 -4.180 1.00 96.19 535 LYS A C 1
ATOM 4185 O O . LYS A 1 535 ? 5.352 7.268 -3.787 1.00 96.19 535 LYS A O 1
ATOM 4190 N N . ILE A 1 536 ? 6.757 5.528 -4.109 1.00 97.31 536 ILE A N 1
ATOM 4191 C CA . ILE A 1 536 ? 5.850 4.480 -3.622 1.00 97.31 536 ILE A CA 1
ATOM 4192 C C . ILE A 1 536 ? 6.309 3.984 -2.248 1.00 97.31 536 ILE A C 1
ATOM 4194 O O . ILE A 1 536 ? 5.719 4.370 -1.238 1.00 97.31 536 ILE A O 1
ATOM 4198 N N . MET A 1 537 ? 7.384 3.191 -2.176 1.00 96.69 537 MET A N 1
ATOM 4199 C CA . MET A 1 537 ? 7.796 2.504 -0.940 1.00 96.69 537 MET A CA 1
ATOM 4200 C C . MET A 1 537 ? 8.043 3.486 0.216 1.00 96.69 537 MET A C 1
ATOM 4202 O O . MET A 1 537 ? 7.443 3.358 1.280 1.00 96.69 537 MET A O 1
ATOM 4206 N N . ALA A 1 538 ? 8.827 4.541 -0.016 1.00 94.81 538 ALA A N 1
ATOM 4207 C CA . ALA A 1 538 ? 9.134 5.583 0.967 1.00 94.81 538 ALA A CA 1
ATOM 4208 C C . ALA A 1 538 ? 7.976 6.573 1.240 1.00 94.81 538 ALA A C 1
ATOM 4210 O O . ALA A 1 538 ? 8.207 7.634 1.835 1.00 94.81 538 ALA A O 1
ATOM 4211 N N . LYS A 1 539 ? 6.754 6.285 0.760 1.00 95.75 539 LYS A N 1
ATOM 4212 C CA . LYS A 1 539 ? 5.568 7.149 0.900 1.00 95.75 539 LYS A CA 1
ATOM 4213 C C . LYS A 1 539 ? 4.301 6.431 1.363 1.00 95.75 539 LYS A C 1
ATOM 4215 O O . LYS A 1 539 ? 3.470 7.097 1.974 1.00 95.75 539 LYS A O 1
ATOM 4220 N N . ILE A 1 540 ? 4.149 5.116 1.164 1.00 94.44 540 ILE A N 1
ATOM 4221 C CA . ILE A 1 540 ? 2.972 4.360 1.650 1.00 94.44 540 ILE A CA 1
ATOM 4222 C C . ILE A 1 540 ? 2.722 4.644 3.140 1.00 94.44 540 ILE A C 1
ATOM 4224 O O . ILE A 1 540 ? 1.655 5.126 3.511 1.00 94.44 540 ILE A O 1
ATOM 4228 N N . ALA A 1 541 ? 3.744 4.449 3.978 1.00 92.06 541 ALA A N 1
ATOM 4229 C CA . ALA A 1 541 ? 3.633 4.584 5.431 1.00 92.06 541 ALA A CA 1
ATOM 4230 C C . ALA A 1 541 ? 3.506 6.032 5.956 1.00 92.06 541 ALA A C 1
ATOM 4232 O O . ALA A 1 541 ? 3.292 6.220 7.149 1.00 92.06 541 ALA A O 1
ATOM 4233 N N . THR A 1 542 ? 3.674 7.051 5.103 1.00 93.81 542 THR A N 1
ATOM 4234 C CA . THR A 1 542 ? 3.658 8.473 5.508 1.00 93.81 542 THR A CA 1
ATOM 4235 C C . THR A 1 542 ? 2.572 9.302 4.830 1.00 93.81 542 THR A C 1
ATOM 4237 O O . THR A 1 542 ? 2.255 10.387 5.309 1.00 93.81 542 THR A O 1
ATOM 4240 N N . ASN A 1 543 ? 2.026 8.839 3.702 1.00 94.25 543 ASN A N 1
ATOM 4241 C CA . ASN A 1 543 ? 1.144 9.630 2.842 1.00 94.25 543 ASN A CA 1
ATOM 4242 C C . ASN A 1 543 ? -0.175 8.943 2.471 1.00 94.25 543 ASN A C 1
ATOM 4244 O O . ASN A 1 543 ? -1.005 9.610 1.862 1.00 94.25 543 ASN A O 1
ATOM 4248 N N . VAL A 1 544 ? -0.379 7.660 2.797 1.00 95.00 544 VAL A N 1
ATOM 4249 C CA . VAL A 1 544 ? -1.670 6.979 2.578 1.00 95.00 544 VAL A CA 1
ATOM 4250 C C . VAL A 1 544 ? -2.621 7.267 3.740 1.00 95.00 544 VAL A C 1
ATOM 4252 O O . VAL A 1 544 ? -3.655 7.903 3.544 1.00 95.00 544 VAL A O 1
ATOM 4255 N N . LEU A 1 545 ? -2.234 6.856 4.948 1.00 95.88 545 LEU A N 1
ATOM 4256 C CA . LEU A 1 545 ? -2.987 7.048 6.182 1.00 95.88 545 LEU A CA 1
ATOM 4257 C C . LEU A 1 545 ? -1.995 7.179 7.349 1.00 95.88 545 LEU A C 1
ATOM 4259 O O . LEU A 1 545 ? -1.126 6.328 7.517 1.00 95.88 545 LEU A O 1
ATOM 4263 N N . THR A 1 546 ? -2.103 8.259 8.122 1.00 94.81 546 THR A N 1
ATOM 4264 C CA . THR A 1 546 ? -1.295 8.539 9.321 1.00 94.81 546 THR A CA 1
ATOM 4265 C C . THR A 1 546 ? -2.118 9.370 10.302 1.00 94.81 546 THR A C 1
ATOM 4267 O O . THR A 1 546 ? -3.084 10.022 9.899 1.00 94.81 546 THR A O 1
ATOM 4270 N N . ARG A 1 547 ? -1.727 9.393 11.581 1.00 92.56 547 ARG A N 1
ATOM 4271 C CA . ARG A 1 547 ? -2.392 10.221 12.594 1.00 92.56 547 ARG A CA 1
ATOM 4272 C C . ARG A 1 547 ? -2.445 11.702 12.211 1.00 92.56 547 ARG A C 1
ATOM 4274 O O . ARG A 1 547 ? -3.495 12.305 12.348 1.00 92.56 547 ARG A O 1
ATOM 4281 N N . ALA A 1 548 ? -1.379 12.249 11.619 1.00 92.44 548 ALA A N 1
ATOM 4282 C CA . ALA A 1 548 ? -1.364 13.627 11.116 1.00 92.44 548 ALA A CA 1
ATOM 4283 C C . ALA A 1 548 ? -2.457 13.890 10.060 1.00 92.44 548 ALA A C 1
ATOM 4285 O O . ALA A 1 548 ? -3.140 14.905 10.129 1.00 92.44 548 ALA A O 1
ATOM 4286 N N . ILE A 1 549 ? -2.692 12.948 9.136 1.00 93.56 549 ILE A N 1
ATOM 4287 C CA . ILE A 1 549 ? -3.768 13.060 8.135 1.00 93.56 549 ILE A CA 1
ATOM 4288 C C . ILE A 1 549 ? -5.148 13.059 8.814 1.00 93.56 549 ILE A C 1
ATOM 4290 O O . ILE A 1 549 ? -6.025 13.804 8.387 1.00 93.56 549 ILE A O 1
ATOM 4294 N N . ILE A 1 550 ? -5.344 12.271 9.880 1.00 93.00 550 ILE A N 1
ATOM 4295 C CA . ILE A 1 550 ? -6.565 12.298 10.709 1.00 93.00 550 ILE A CA 1
ATOM 4296 C C . ILE A 1 550 ? -6.678 13.614 11.497 1.00 93.00 550 ILE A C 1
ATOM 4298 O O . ILE A 1 550 ? -7.766 14.183 11.608 1.00 93.00 550 ILE A O 1
ATOM 4302 N N . ASP A 1 551 ? -5.562 14.130 12.011 1.00 90.44 551 ASP A N 1
ATOM 4303 C CA . ASP A 1 551 ? -5.510 15.369 12.784 1.00 90.44 551 ASP A CA 1
ATOM 4304 C C . ASP A 1 551 ? -5.811 16.616 11.938 1.00 90.44 551 ASP A C 1
ATOM 4306 O O . ASP A 1 551 ? -6.465 17.535 12.434 1.00 90.44 551 ASP A O 1
ATOM 4310 N N . GLU A 1 552 ? -5.477 16.588 10.647 1.00 92.75 552 GLU A N 1
ATOM 4311 C CA . GLU A 1 552 ? -5.850 17.595 9.643 1.00 92.75 552 GLU A CA 1
ATOM 4312 C C . GLU A 1 552 ? -7.335 17.554 9.217 1.00 92.75 552 GLU A C 1
ATOM 4314 O O . GLU A 1 552 ? -7.806 18.519 8.615 1.00 92.75 552 GLU A O 1
ATOM 4319 N N . GLN A 1 553 ? -8.097 16.486 9.511 1.00 91.81 553 GLN A N 1
ATOM 4320 C CA . GLN A 1 553 ? -9.515 16.417 9.118 1.00 91.81 553 GLN A CA 1
ATOM 4321 C C . GLN A 1 553 ? -10.428 17.258 10.020 1.00 91.81 553 GLN A C 1
ATOM 4323 O O . GLN A 1 553 ? -10.255 17.325 11.247 1.00 91.81 553 GLN A O 1
ATOM 4328 N N . ASP A 1 554 ? -11.459 17.831 9.395 1.00 91.06 554 ASP A N 1
ATOM 4329 C CA . ASP A 1 554 ? -12.553 18.527 10.061 1.00 91.06 554 ASP A CA 1
ATOM 4330 C C . ASP A 1 554 ? -13.482 17.559 10.819 1.00 91.06 554 ASP A C 1
ATOM 4332 O O . ASP A 1 554 ? -13.554 16.358 10.538 1.00 91.06 554 ASP A O 1
ATOM 4336 N N . THR A 1 555 ? -14.232 18.090 11.784 1.00 86.69 555 THR A N 1
ATOM 4337 C CA . THR A 1 555 ? -15.125 17.289 12.630 1.00 86.69 555 THR A CA 1
ATOM 4338 C C . THR A 1 555 ? -16.284 16.651 11.870 1.00 86.69 555 THR A C 1
ATOM 4340 O O . THR A 1 555 ? -16.732 15.590 12.290 1.00 86.69 555 THR A O 1
ATOM 4343 N N . THR A 1 556 ? -16.754 17.215 10.751 1.00 87.81 556 THR A N 1
ATOM 4344 C CA . THR A 1 556 ? -17.847 16.612 9.967 1.00 87.81 556 THR A CA 1
ATOM 4345 C C . THR A 1 556 ? -17.360 15.399 9.178 1.00 87.81 556 THR A C 1
ATOM 4347 O O . THR A 1 556 ? -18.030 14.369 9.182 1.00 87.81 556 THR A O 1
ATOM 4350 N N . THR A 1 557 ? -16.156 15.455 8.599 1.00 86.94 557 THR A N 1
ATOM 4351 C CA . THR A 1 557 ? -15.515 14.298 7.952 1.00 86.94 557 THR A CA 1
ATOM 4352 C C . THR A 1 557 ? -15.249 13.173 8.958 1.00 86.94 557 THR A C 1
ATOM 4354 O O . THR A 1 557 ? -15.586 12.019 8.687 1.00 86.94 557 THR A O 1
ATOM 4357 N N . ILE A 1 558 ? -14.725 13.496 10.147 1.00 88.44 558 ILE A N 1
ATOM 4358 C CA . ILE A 1 558 ? -14.528 12.528 11.244 1.00 88.44 558 ILE A CA 1
ATOM 4359 C C . ILE A 1 558 ? -15.861 11.898 11.692 1.00 88.44 558 ILE A C 1
ATOM 4361 O O . ILE A 1 558 ? -15.940 10.679 11.864 1.00 88.44 558 ILE A O 1
ATOM 4365 N N . ASP A 1 559 ? -16.916 12.705 11.845 1.00 85.56 559 ASP A N 1
ATOM 4366 C CA . ASP A 1 559 ? -18.240 12.249 12.286 1.00 85.56 559 ASP A CA 1
ATOM 4367 C C . ASP A 1 559 ? -18.990 11.410 11.246 1.00 85.56 559 ASP A C 1
ATOM 4369 O O . ASP A 1 559 ? -19.841 10.605 11.629 1.00 85.56 559 ASP A O 1
ATOM 4373 N N . ILE A 1 560 ? -18.677 11.561 9.955 1.00 87.12 560 ILE A N 1
ATOM 4374 C CA . ILE A 1 560 ? -19.183 10.674 8.903 1.00 87.12 560 ILE A CA 1
ATOM 4375 C C . ILE A 1 560 ? -18.433 9.335 8.936 1.00 87.12 560 ILE A C 1
ATOM 4377 O O . ILE A 1 560 ? -19.080 8.294 9.009 1.00 87.12 560 ILE A O 1
ATOM 4381 N N . ILE A 1 561 ? -17.092 9.352 8.951 1.00 85.62 561 ILE A N 1
ATOM 4382 C CA . ILE A 1 561 ? -16.266 8.130 8.885 1.00 85.62 561 ILE A CA 1
ATOM 4383 C C . ILE A 1 561 ? -16.478 7.223 10.104 1.00 85.62 561 ILE A C 1
ATOM 4385 O O . ILE A 1 561 ? -16.638 6.015 9.962 1.00 85.62 561 ILE A O 1
ATOM 4389 N N . ALA A 1 562 ? -16.466 7.786 11.314 1.00 82.81 562 ALA A N 1
ATOM 4390 C CA . ALA A 1 562 ? -16.498 7.021 12.564 1.00 82.81 562 ALA A CA 1
ATOM 4391 C C . ALA A 1 562 ? -17.841 7.132 13.308 1.00 82.81 562 ALA A C 1
ATOM 4393 O O . ALA A 1 562 ? -17.890 7.055 14.541 1.00 82.81 562 ALA A O 1
ATOM 4394 N N . ARG A 1 563 ? -18.944 7.323 12.573 1.00 80.50 563 ARG A N 1
ATOM 4395 C CA . ARG A 1 563 ? -20.277 7.523 13.152 1.00 80.50 563 ARG A CA 1
ATOM 4396 C C . ARG A 1 563 ? -20.671 6.380 14.098 1.00 80.50 563 ARG A C 1
ATOM 4398 O O . ARG A 1 563 ? -20.543 5.199 13.778 1.00 80.50 563 ARG A O 1
ATOM 4405 N N . GLU A 1 564 ? -21.199 6.729 15.270 1.00 75.25 564 GLU A N 1
ATOM 4406 C CA . GLU A 1 564 ? -21.823 5.752 16.169 1.00 75.25 564 GLU A CA 1
ATOM 4407 C C . GLU A 1 564 ? -23.191 5.336 15.600 1.00 75.25 564 GLU A C 1
ATOM 4409 O O . GLU A 1 564 ? -24.048 6.193 15.357 1.00 75.25 564 GLU A O 1
ATOM 4414 N N . ARG A 1 565 ? -23.416 4.031 15.385 1.00 73.25 565 ARG A N 1
ATOM 4415 C CA . ARG A 1 565 ? -24.725 3.529 14.938 1.00 73.25 565 ARG A CA 1
ATOM 4416 C C . ARG A 1 565 ? -25.782 3.752 16.033 1.00 73.25 565 ARG A C 1
ATOM 4418 O O . ARG A 1 565 ? -25.460 3.609 17.215 1.00 73.25 565 ARG A O 1
ATOM 4425 N N . PRO A 1 566 ? -27.062 4.003 15.692 1.00 75.56 566 PRO A N 1
ATOM 4426 C CA . PRO A 1 566 ? -28.126 4.153 16.690 1.00 75.56 566 PRO A CA 1
ATOM 4427 C C . PRO A 1 566 ? -28.278 2.947 17.626 1.00 75.56 566 PRO A C 1
ATOM 4429 O O . PRO A 1 566 ? -28.610 3.126 18.795 1.00 75.56 566 PRO A O 1
ATOM 4432 N N . GLU A 1 567 ? -28.020 1.732 17.137 1.00 74.25 567 GLU A N 1
ATOM 4433 C CA . GLU A 1 567 ? -28.062 0.510 17.946 1.00 74.25 567 GLU A CA 1
ATOM 4434 C C . GLU A 1 567 ? -26.887 0.401 18.912 1.00 74.25 567 GLU A C 1
ATOM 4436 O O . GLU A 1 567 ? -27.084 0.106 20.086 1.00 74.25 567 GLU A O 1
ATOM 4441 N N . ASP A 1 568 ? -25.671 0.681 18.451 1.00 74.75 568 ASP A N 1
ATOM 4442 C CA . ASP A 1 568 ? -24.477 0.584 19.291 1.00 74.75 568 ASP A CA 1
ATOM 4443 C C . ASP A 1 568 ? -24.466 1.713 20.337 1.00 74.75 568 ASP A C 1
ATOM 4445 O O . ASP A 1 568 ? -24.103 1.487 21.488 1.00 74.75 568 ASP A O 1
ATOM 4449 N N . SER A 1 569 ? -25.032 2.879 19.995 1.00 75.56 569 SER A N 1
ATOM 4450 C CA . SER A 1 569 ? -25.353 3.954 20.944 1.00 75.56 569 SER A CA 1
ATOM 4451 C C . SER A 1 569 ? -26.361 3.532 22.022 1.00 75.56 569 SER A C 1
ATOM 4453 O O . SER A 1 569 ? -26.274 4.020 23.149 1.00 75.56 569 SER A O 1
ATOM 4455 N N . ARG A 1 570 ? -27.328 2.651 21.709 1.00 80.31 570 ARG A N 1
ATOM 4456 C CA . ARG A 1 570 ? -28.272 2.089 22.699 1.00 80.31 570 ARG A CA 1
ATOM 4457 C C . ARG A 1 570 ? -27.569 1.077 23.598 1.00 80.31 570 ARG A C 1
ATOM 4459 O O . ARG A 1 570 ? -27.530 1.306 24.801 1.00 80.31 570 ARG A O 1
ATOM 4466 N N . LYS A 1 571 ? -26.917 0.065 23.010 1.00 79.12 571 LYS A N 1
ATOM 4467 C CA . LYS A 1 571 ? -26.153 -0.972 23.731 1.00 79.12 571 LYS A CA 1
ATOM 4468 C C . LYS A 1 571 ? -25.130 -0.345 24.682 1.00 79.12 571 LYS A C 1
ATOM 4470 O O . LYS A 1 571 ? -25.055 -0.715 25.848 1.00 79.12 571 LYS A O 1
ATOM 4475 N N . ARG A 1 572 ? -24.386 0.670 24.222 1.00 81.19 572 ARG A N 1
ATOM 4476 C CA . ARG A 1 572 ? -23.458 1.442 25.060 1.00 81.19 572 ARG A CA 1
ATOM 4477 C C . ARG A 1 572 ? -24.159 2.074 26.264 1.00 81.19 572 ARG A C 1
ATOM 4479 O O . ARG A 1 572 ? -23.680 1.908 27.377 1.00 81.19 572 ARG A O 1
ATOM 4486 N N . LYS A 1 573 ? -25.276 2.779 26.060 1.00 82.88 573 LYS A N 1
ATOM 4487 C CA . LYS A 1 573 ? -26.029 3.450 27.139 1.00 82.88 573 LYS A CA 1
ATOM 4488 C C . LYS A 1 573 ? -26.672 2.463 28.115 1.00 82.88 573 LYS A C 1
ATOM 4490 O O . LYS A 1 573 ? -26.825 2.782 29.291 1.00 82.88 573 LYS A O 1
ATOM 4495 N N . GLU A 1 574 ? -27.032 1.274 27.642 1.00 86.19 574 GLU A N 1
ATOM 4496 C CA . GLU A 1 574 ? -27.513 0.169 28.474 1.00 86.19 574 GLU A CA 1
ATOM 4497 C C . GLU A 1 574 ? -26.384 -0.350 29.380 1.00 86.19 574 GLU A C 1
ATOM 4499 O O . GLU A 1 574 ? -26.544 -0.329 30.598 1.00 86.19 574 GLU A O 1
ATOM 4504 N N . ILE A 1 575 ? -25.202 -0.660 28.833 1.00 83.75 575 ILE A N 1
ATOM 4505 C CA . ILE A 1 575 ? -24.049 -1.127 29.628 1.00 83.75 575 ILE A CA 1
ATOM 4506 C C . ILE A 1 575 ? -23.491 -0.007 30.539 1.00 83.75 575 ILE A C 1
ATOM 4508 O O . ILE A 1 575 ? -23.110 -0.273 31.677 1.00 83.75 575 ILE A O 1
ATOM 4512 N N . GLU A 1 576 ? -23.494 1.263 30.108 1.00 84.62 576 GLU A N 1
ATOM 4513 C CA . GLU A 1 576 ? -23.167 2.431 30.954 1.00 84.62 576 GLU A CA 1
ATOM 4514 C C . GLU A 1 576 ? -24.101 2.524 32.174 1.00 84.62 576 GLU A C 1
ATOM 4516 O O . GLU A 1 576 ? -23.649 2.781 33.295 1.00 84.62 576 GLU A O 1
ATOM 4521 N N . LYS A 1 577 ? -25.403 2.281 31.974 1.00 88.75 577 LYS A N 1
ATOM 4522 C CA . LYS A 1 577 ? -26.410 2.264 33.041 1.00 88.75 577 LYS A CA 1
ATOM 4523 C C . LYS A 1 577 ? -26.220 1.064 33.974 1.00 88.75 577 LYS A C 1
ATOM 4525 O O . LYS A 1 577 ? -26.256 1.244 35.189 1.00 88.75 577 LYS A O 1
ATOM 4530 N N . GLU A 1 578 ? -25.981 -0.129 33.434 1.00 87.75 578 GLU A N 1
ATOM 4531 C CA . GLU A 1 578 ? -25.712 -1.338 34.224 1.00 87.75 578 GLU A CA 1
ATOM 4532 C C . GLU A 1 578 ? -24.434 -1.202 35.062 1.00 87.75 578 GLU A C 1
ATOM 4534 O O . GLU A 1 578 ? -24.450 -1.507 36.254 1.00 87.75 578 GLU A O 1
ATOM 4539 N N . LEU A 1 579 ? -23.350 -0.659 34.494 1.00 87.94 579 LEU A N 1
ATOM 4540 C CA . LEU A 1 579 ? -22.120 -0.339 35.226 1.00 87.94 579 LEU A CA 1
ATOM 4541 C C . LEU A 1 579 ? -22.355 0.652 36.363 1.00 87.94 579 LEU A C 1
ATOM 4543 O O . LEU A 1 579 ? -21.783 0.483 37.441 1.00 87.94 579 LEU A O 1
ATOM 4547 N N . LYS A 1 580 ? -23.177 1.683 36.134 1.00 91.06 580 LYS A N 1
ATOM 4548 C CA . LYS A 1 580 ? -23.544 2.635 37.182 1.00 91.06 580 LYS A CA 1
ATOM 4549 C C . LYS A 1 580 ? -24.289 1.925 38.317 1.00 91.06 580 LYS A C 1
ATOM 4551 O O . LYS A 1 580 ? -23.842 2.002 39.457 1.00 91.06 580 LYS A O 1
ATOM 4556 N N . THR A 1 581 ? -25.343 1.171 38.009 1.00 92.38 581 THR A N 1
ATOM 4557 C CA . THR A 1 581 ? -26.126 0.450 39.024 1.00 92.38 581 THR A CA 1
ATOM 4558 C C . THR A 1 581 ? -25.301 -0.610 39.762 1.00 92.38 581 THR A C 1
ATOM 4560 O O . THR A 1 581 ? -25.418 -0.721 40.979 1.00 92.38 581 THR A O 1
ATOM 4563 N N . MET A 1 582 ? -24.407 -1.343 39.089 1.00 90.56 582 MET A N 1
ATOM 4564 C CA . MET A 1 582 ? -23.503 -2.288 39.761 1.00 90.56 582 MET A CA 1
ATOM 4565 C C . MET A 1 582 ? -22.547 -1.595 40.745 1.00 90.56 582 MET A C 1
ATOM 4567 O O . MET A 1 582 ? -22.286 -2.138 41.817 1.00 90.56 582 MET A O 1
ATOM 4571 N N . ARG A 1 583 ? -22.047 -0.393 40.419 1.00 91.50 583 ARG A N 1
ATOM 4572 C CA . ARG A 1 583 ? -21.212 0.406 41.335 1.00 91.50 583 ARG A CA 1
ATOM 4573 C C . ARG A 1 583 ? -22.008 0.931 42.530 1.00 91.50 583 ARG A C 1
ATOM 4575 O O . ARG A 1 583 ? -21.536 0.796 43.651 1.00 91.50 583 ARG A O 1
ATOM 4582 N N . GLU A 1 584 ? -23.214 1.450 42.302 1.00 92.94 584 GLU A N 1
ATOM 4583 C CA . GLU A 1 584 ? -24.119 1.924 43.365 1.00 92.94 584 GLU A CA 1
ATOM 4584 C C . GLU A 1 584 ? -24.484 0.789 44.344 1.00 92.94 584 GLU A C 1
ATOM 4586 O O . GLU A 1 584 ? -24.444 0.973 45.559 1.00 92.94 584 GLU A O 1
ATOM 4591 N N . VAL A 1 585 ? -24.769 -0.419 43.838 1.00 91.00 585 VAL A N 1
ATOM 4592 C CA . VAL A 1 585 ? -25.039 -1.597 44.683 1.00 91.00 585 VAL A CA 1
ATOM 4593 C C . VAL A 1 585 ? -23.788 -2.048 45.448 1.00 91.00 585 VAL A C 1
ATOM 4595 O O . VAL A 1 585 ? -23.893 -2.388 46.627 1.00 91.00 585 VAL A O 1
ATOM 4598 N N . LEU A 1 586 ? -22.605 -2.028 44.821 1.00 90.88 586 LEU A N 1
ATOM 4599 C CA . LEU A 1 586 ? -21.349 -2.363 45.500 1.00 90.88 586 LEU A CA 1
ATOM 4600 C C . LEU A 1 586 ? -21.049 -1.389 46.650 1.00 90.88 586 LEU A C 1
ATOM 4602 O O . LEU A 1 586 ? -20.710 -1.833 47.743 1.00 90.88 586 LEU A O 1
ATOM 4606 N N . GLU A 1 587 ? -21.225 -0.084 46.428 1.00 90.94 587 GLU A N 1
ATOM 4607 C CA . GLU A 1 587 ? -21.009 0.958 47.438 1.00 90.94 587 GLU A CA 1
ATOM 4608 C C . GLU A 1 587 ? -21.914 0.762 48.665 1.00 90.94 587 GLU A C 1
ATOM 4610 O O . GLU A 1 587 ? -21.422 0.765 49.795 1.00 90.94 587 GLU A O 1
ATOM 4615 N N . VAL A 1 588 ? -23.208 0.486 48.453 1.00 91.12 588 VAL A N 1
ATOM 4616 C CA . VAL A 1 588 ? -24.172 0.185 49.530 1.00 91.12 588 VAL A CA 1
ATOM 4617 C C . VAL A 1 588 ? -23.787 -1.079 50.309 1.00 91.12 588 VAL A C 1
ATOM 4619 O O . VAL A 1 588 ? -23.879 -1.100 51.538 1.00 91.12 588 VAL A O 1
ATOM 4622 N N . ILE A 1 589 ? -23.325 -2.134 49.630 1.00 86.44 589 ILE A N 1
ATOM 4623 C CA . ILE A 1 589 ? -22.888 -3.370 50.296 1.00 86.44 589 ILE A CA 1
ATOM 4624 C C . ILE A 1 589 ? -21.600 -3.142 51.101 1.00 86.44 589 ILE A C 1
ATOM 4626 O O . ILE A 1 589 ? -21.480 -3.637 52.223 1.00 86.44 589 ILE A O 1
ATOM 4630 N N . GLU A 1 590 ? -20.642 -2.385 50.569 1.00 85.56 590 GLU A N 1
ATOM 4631 C CA . GLU A 1 590 ? -19.395 -2.065 51.268 1.00 85.56 590 GLU A CA 1
ATOM 4632 C C . GLU A 1 590 ? -19.617 -1.113 52.456 1.00 85.56 590 GLU A C 1
ATOM 4634 O O . GLU A 1 590 ? -18.891 -1.201 53.447 1.00 85.56 590 GLU A O 1
ATOM 4639 N N . ASP A 1 591 ? -20.627 -0.240 52.403 1.00 87.00 591 ASP A N 1
ATOM 4640 C CA . ASP A 1 591 ? -21.039 0.614 53.525 1.00 87.00 591 ASP A CA 1
ATOM 4641 C C . ASP A 1 591 ? -21.745 -0.182 54.634 1.00 87.00 591 ASP A C 1
ATOM 4643 O O . ASP A 1 591 ? -21.412 -0.043 55.815 1.00 87.00 591 ASP A O 1
ATOM 4647 N N . TYR A 1 592 ? -22.614 -1.128 54.261 1.00 82.62 592 TYR A N 1
ATOM 4648 C CA . TYR A 1 592 ? -23.187 -2.101 55.195 1.00 82.62 592 TYR A CA 1
ATOM 4649 C C . TYR A 1 592 ? -22.102 -2.963 55.865 1.00 82.62 592 TYR A C 1
ATOM 4651 O O . TYR A 1 592 ? -22.107 -3.148 57.081 1.00 82.62 592 TYR A O 1
ATOM 4659 N N . GLN A 1 593 ? -21.113 -3.449 55.107 1.00 78.94 593 GLN A N 1
ATOM 4660 C CA . GLN A 1 593 ? -19.991 -4.199 55.684 1.00 78.94 593 GLN A CA 1
ATOM 4661 C C . GLN A 1 593 ? -19.119 -3.339 56.613 1.00 78.94 593 GLN A C 1
ATOM 4663 O O . GLN A 1 593 ? -18.636 -3.851 57.623 1.00 78.94 593 GLN A O 1
ATOM 4668 N N . ARG A 1 594 ? -18.934 -2.044 56.316 1.00 78.88 594 ARG A N 1
ATOM 4669 C CA . ARG A 1 594 ? -18.236 -1.095 57.202 1.00 78.88 594 ARG A CA 1
ATOM 4670 C C . ARG A 1 594 ? -19.003 -0.861 58.504 1.00 78.88 594 ARG A C 1
ATOM 4672 O O . ARG A 1 594 ? -18.423 -1.042 59.570 1.00 78.88 594 ARG A O 1
ATOM 4679 N N . THR A 1 595 ? -20.291 -0.532 58.430 1.00 75.88 595 THR A N 1
ATOM 4680 C CA . THR A 1 595 ? -21.135 -0.248 59.608 1.00 75.88 595 THR A CA 1
ATOM 4681 C C . THR A 1 595 ? -21.355 -1.474 60.497 1.00 75.88 595 THR A C 1
ATOM 4683 O O . THR A 1 595 ? -21.332 -1.351 61.722 1.00 75.88 595 THR A O 1
ATOM 4686 N N . VAL A 1 596 ? -21.477 -2.679 59.924 1.00 69.75 596 VAL A N 1
ATOM 4687 C CA . VAL A 1 596 ? -21.491 -3.928 60.708 1.00 69.75 596 VAL A CA 1
ATOM 4688 C C . VAL A 1 596 ? -20.139 -4.160 61.392 1.00 69.75 596 VAL A C 1
ATOM 4690 O O . VAL A 1 596 ? -20.118 -4.466 62.580 1.00 69.75 596 VAL A O 1
ATOM 4693 N N . ARG A 1 597 ? -19.007 -3.961 60.699 1.00 59.88 597 ARG A N 1
ATOM 4694 C CA . ARG A 1 597 ? -17.660 -4.112 61.291 1.00 59.88 597 ARG A CA 1
ATOM 4695 C C . ARG A 1 597 ? -17.301 -3.061 62.343 1.00 59.88 597 ARG A C 1
ATOM 4697 O O . ARG A 1 597 ? -16.386 -3.311 63.112 1.00 59.88 597 ARG A O 1
ATOM 4704 N N . SER A 1 598 ? -17.978 -1.914 62.379 1.00 54.22 598 SER A N 1
ATOM 4705 C CA . SER A 1 598 ? -17.821 -0.903 63.436 1.00 54.22 598 SER A CA 1
ATOM 4706 C C . SER A 1 598 ? -18.836 -1.045 64.579 1.00 54.22 598 SER A C 1
ATOM 4708 O O . SER A 1 598 ? -18.897 -0.173 65.442 1.00 54.22 598 SER A O 1
ATOM 4710 N N . SER A 1 599 ? -19.668 -2.093 64.555 1.00 50.66 599 SER A N 1
ATOM 4711 C CA . SER A 1 599 ? -20.693 -2.390 65.571 1.00 50.66 599 SER A CA 1
ATOM 4712 C C . SER A 1 599 ? -20.375 -3.648 66.400 1.00 50.66 599 SER A C 1
ATOM 4714 O O . SER A 1 599 ? -21.238 -4.127 67.137 1.00 50.66 599 SER A O 1
ATOM 4716 N N . PHE A 1 600 ? -19.153 -4.174 66.260 1.00 42.16 600 PHE A N 1
ATOM 4717 C CA . PHE A 1 600 ? -18.555 -5.289 66.999 1.00 42.16 600 PHE A CA 1
ATOM 4718 C C . PHE A 1 600 ? -17.140 -4.896 67.449 1.00 42.16 600 PHE A C 1
ATOM 4720 O O . PHE A 1 600 ? -16.711 -5.432 68.493 1.00 42.16 600 PHE A O 1
#

Sequence (600 aa):
MLAKGHKFSQDFTRPWHVLRNQDNDARKNRQSLAERDLIEERFFDGLDWETVPQGQKGISALRGTLRSMILSHTQDQLPNIVSDIRIGIGKAGAQLDATSKAKATPEARKSYLGYIADRFALLARQAVGGNYEKEQCAEDHGTEVECRDCKNFFAHFGDNSLENQRKRLRGNVRVLNQNFADTMRRYGKATVVIDPEKETTTAPPMTGHLQQARERSFQPHGTAEYYTHKEPAAMSRNDYETWVHENMVRVAAKGPQGEPSDSAYAGLFAHQAGKWSNIATQHLNAVWLIVGDFTNLALDNACPDGEVLVELRDRLVDPNIEKLKRKARDSLRDLVTCHLQSHSGFYDSVVEVSAVRERAKVLLQRLANMKLEPGQSPEAAAAGTTSGTEQAGSQQTNGNTPKSKVQQSTSVRGRDHRARERNLKSREETLTYALESVTTILGSGYPILGNTIVREQVVPIIARQIAGMFDGDGDADTKKARRTGPSYHKVVHGLYPSDSTSLSAARVIEEVEMNYEGIRAAFISYVLALVIEQKIMAKIATNVLTRAIIDEQDTTTIDIIARERPEDSRKRKEIEKELKTMREVLEVIEDYQRTVRSSF

Secondary structure (DSSP, 8-state):
--SSS-GGGSS-SS---B-----HHHHHTT--HHHHHHHHHHHHTSGGGTTS-GGGBHHHHHHHHHHHHHHHHHHHHHHHHHHHHHHHHHHHHHHHHHHTTTTSSHHHHHHHHHHHHHHHHHHHHHHHHT-------SS--TTT---TTTS-SSPPTT---HHHHHH-HHHHHHHHHHHHHHHHHHHS-SEEEE-GGG-SS---THHHHHHHHHTTS---TT-SGGG--PPPEEEEHHHHHHHHHHHHHHH-SSS-TTSPPHHHHHHHHHHHHTTHHHHHHHHHHHHHHHHHHHHHHHHHHH---HHHHHHHIIIIIHHHHHHHHHHHHHHHHHHHHHHHS--GGGGGG---HHHHHHHHHHHHHHHHH---PPPP-----------------------------------THHHHHHHHHHHHHHHHHHHHHHHHHHHHHHTTT-TTTT-HHIIIIIHHHHHHHHHHTT-SPP-TTHHHHTTS---HHHHHHHHS-S--S-HHHHHHHHHHHHHHHHHHHHHHHHIIIIIIIIIIIHHHHHHTS-HHHHHTS-HHHHHHHTPPPHHHHHHHHHHHHHHHHHHHHHHHHHHHHHHHHT--